Protein 6MC8 (pdb70)

Radius of gyration: 34.63 Å; Cα contacts (8 Å, |Δi|>4): 940; chains: 2; bounding box: 104×52×87 Å

Solvent-accessible surface area: 26954 Å² total

Nearest PDB structures (foldseek):
  6mc8-assembly1_B  TM=9.825E-01  e=5.244E-48  Deinococcus deserti VCD115
  6mc6-assembly1_A  TM=9.707E-01  e=2.038E-32  Deinococcus radiodurans R1 = ATCC 13939 = DSM 20539
  6o5l-assembly1_A  TM=9.408E-01  e=4.957E-32  Deinococcus peraridilitoris DSM 19664
  6neo-assembly1_B  TM=9.684E-01  e=1.695E-29  Deinococcus radiodurans R1 = ATCC 13939 = DSM 20539
  6a29-assembly3_F  TM=8.736E-01  e=4.180E-25  Deinococcus radiodurans R1 = ATCC 13939 = DSM 20539
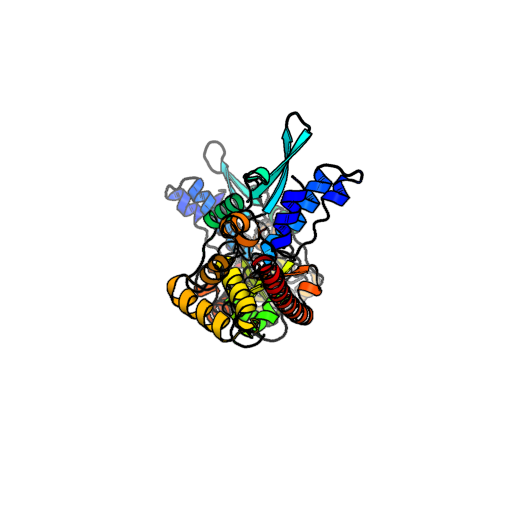
B-factor: mean 37.59, std 12.85, range [12.25, 97.97]

Structure (mmCIF, N/CA/C/O backbone):
data_6MC8
#
_entry.id   6MC8
#
_cell.length_a   54.417
_cell.length_b   80.985
_cell.length_c   148.868
_cell.angle_alpha   90.000
_cell.angle_beta   90.000
_cell.angle_gamma   90.000
#
_symmetry.space_group_name_H-M   'P 21 21 21'
#
loop_
_entity.id
_entity.type
_entity.pdbx_description
1 polymer 'DNA repair protein PprA'
2 water water
#
loop_
_atom_site.group_PDB
_atom_site.id
_atom_site.type_symbol
_atom_site.label_atom_id
_atom_site.label_alt_id
_atom_site.label_comp_id
_atom_site.label_asym_id
_atom_site.label_entity_id
_atom_site.label_seq_id
_atom_site.pdbx_PDB_ins_code
_atom_site.Cartn_x
_atom_site.Cartn_y
_atom_site.Cartn_z
_atom_site.occupancy
_atom_site.B_iso_or_equiv
_atom_site.auth_seq_id
_atom_site.auth_comp_id
_atom_site.auth_asym_id
_atom_site.auth_atom_id
_atom_site.pdbx_PDB_model_num
ATOM 1 C C . VAL A 1 33 ? -30.99100 33.15300 -7.01500 1.000 44.47000 19 VAL A C 1
ATOM 2 O O . VAL A 1 33 ? -31.34800 32.57400 -5.98900 1.000 41.60000 19 VAL A O 1
ATOM 3 N N . ASN A 1 34 ? -31.85700 33.54400 -7.93300 1.000 43.92000 20 ASN A N 1
ATOM 4 C CA . ASN A 1 34 ? -32.88100 32.62800 -8.45700 1.000 40.52000 20 ASN A CA 1
ATOM 5 C C . ASN A 1 34 ? -32.17000 31.75400 -9.47600 1.000 47.93000 20 ASN A C 1
ATOM 6 O O . ASN A 1 34 ? -32.07200 30.56500 -9.24100 1.000 41.75000 20 ASN A O 1
ATOM 11 N N . PRO A 1 35 ? -31.50400 32.35000 -10.48600 1.000 43.69000 21 PRO A N 1
ATOM 12 C CA . PRO A 1 35 ? -30.80400 31.56600 -11.51000 1.000 36.93000 21 PRO A CA 1
ATOM 13 C C . PRO A 1 35 ? -29.57400 30.82500 -10.96600 1.000 36.50000 21 PRO A C 1
ATOM 14 O O . PRO A 1 35 ? -29.38400 29.67000 -11.29900 1.000 39.33000 21 PRO A O 1
ATOM 18 N N . LEU A 1 36 ? -28.78400 31.52200 -10.14400 1.000 39.80000 22 LEU A N 1
ATOM 19 C CA . LEU A 1 36 ? -27.54400 30.96400 -9.54400 1.000 32.82000 22 LEU A CA 1
ATOM 20 C C . LEU A 1 36 ? -27.91300 29.79500 -8.62600 1.000 32.57000 22 LEU A C 1
ATOM 21 O O . LEU A 1 36 ? -27.22300 28.75600 -8.68600 1.000 39.66000 22 LEU A O 1
ATOM 26 N N . ALA A 1 37 ? -28.98400 29.94700 -7.84300 1.000 36.20000 23 ALA A N 1
ATOM 27 C CA . ALA A 1 37 ? -29.39000 28.87500 -6.94700 1.000 33.41000 23 ALA A CA 1
ATOM 28 C C . ALA A 1 37 ? -29.73000 27.61300 -7.72700 1.000 35.06000 23 ALA A C 1
ATOM 29 O O . ALA A 1 37 ? -29.44100 26.50600 -7.26900 1.000 37.91000 23 ALA A O 1
ATOM 31 N N . ARG A 1 38 ? -30.33800 27.76000 -8.90800 1.000 35.10000 24 ARG A N 1
ATOM 32 C CA . ARG A 1 38 ? -30.63000 26.60000 -9.74400 1.000 32.90000 24 ARG A CA 1
ATOM 33 C C . ARG A 1 38 ? -29.35100 25.96400 -10.26400 1.000 31.58000 24 ARG A C 1
ATOM 34 O O . ARG A 1 38 ? -29.27700 24.74000 -10.42300 1.000 28.61000 24 ARG A O 1
ATOM 42 N N . PHE A 1 39 ? -28.33500 26.78100 -10.54700 1.000 27.25000 25 PHE A N 1
ATOM 43 C CA . PHE A 1 39 ? -27.07300 26.23800 -11.03000 1.000 29.98000 25 PHE A CA 1
ATOM 44 C C . PHE A 1 39 ? -26.31600 25.53400 -9.91500 1.000 25.38000 25 PHE A C 1
ATOM 45 O O . PHE A 1 39 ? -25.64300 24.52900 -10.15700 1.000 21.63000 25 PHE A O 1
ATOM 53 N N . ALA A 1 40 ? -26.40000 26.06600 -8.69400 1.000 19.45000 26 ALA A N 1
ATOM 54 C CA . ALA A 1 40 ? -25.70100 25.46700 -7.56400 1.000 25.19000 26 ALA A CA 1
ATOM 55 C C . ALA A 1 40 ? -26.29300 24.11300 -7.20600 1.000 29.01000 26 ALA A C 1
ATOM 56 O O . ALA A 1 40 ? -25.57600 23.21400 -6.76100 1.000 24.91000 26 ALA A O 1
ATOM 58 N N . GLU A 1 41 ? -27.59900 23.95500 -7.40500 1.000 27.80000 27 GLU A N 1
ATOM 59 C CA . GLU A 1 41 ? -28.26000 22.68900 -7.12500 1.000 27.91000 27 GLU A CA 1
ATOM 60 C C . GLU A 1 41 ? -27.95200 21.65700 -8.20000 1.000 27.45000 27 GLU A C 1
ATOM 61 O O . GLU A 1 41 ? -27.95300 20.45200 -7.92900 1.000 31.63000 27 GLU A O 1
ATOM 67 N N . LEU A 1 42 ? -27.66900 22.11400 -9.42000 1.000 26.94000 28 LEU A N 1
ATOM 68 C CA . LEU A 1 42 ? -27.30200 21.20000 -10.49500 1.000 21.41000 28 LEU A CA 1
ATOM 69 C C . LEU A 1 42 ? -25.90700 20.62600 -10.28700 1.000 21.42000 28 LEU A C 1
ATOM 70 O O . LEU A 1 42 ? -25.70700 19.41000 -10.37700 1.000 19.27000 28 LEU A O 1
ATOM 75 N N . VAL A 1 43 ? -24.92500 21.48400 -10.00400 1.000 18.29000 29 VAL A N 1
ATOM 76 C CA . VAL A 1 43 ? -23.55200 21.01600 -9.86600 1.000 18.16000 29 VAL A CA 1
ATOM 77 C C . VAL A 1 43 ? -23.27000 20.40100 -8.50600 1.000 20.70000 29 VAL A C 1
ATOM 78 O O . VAL A 1 43 ? -22.20500 19.81000 -8.31900 1.000 18.37000 29 VAL A O 1
ATOM 82 N N . ALA A 1 44 ? -24.20400 20.50300 -7.55700 1.000 20.00000 30 ALA A N 1
ATOM 83 C CA . ALA A 1 44 ? -24.06100 19.77900 -6.30100 1.000 19.81000 30 ALA A CA 1
ATOM 84 C C . ALA A 1 44 ? -24.33600 18.29200 -6.46400 1.000 24.26000 30 ALA A C 1
ATOM 85 O O . ALA A 1 44 ? -23.95600 17.50600 -5.59300 1.000 24.46000 30 ALA A O 1
ATOM 87 N N . THR A 1 45 ? -24.98100 17.89100 -7.56100 1.000 22.83000 31 THR A N 1
ATOM 88 C CA . THR A 1 45 ? -25.09300 16.47800 -7.89000 1.000 20.63000 31 THR A CA 1
ATOM 89 C C . THR A 1 45 ? -23.76100 15.89000 -8.32600 1.000 23.39000 31 THR A C 1
ATOM 90 O O . THR A 1 45 ? -23.60500 14.66700 -8.31200 1.000 25.03000 31 THR A O 1
ATOM 94 N N . ALA A 1 46 ? -22.80700 16.72700 -8.71600 1.000 21.86000 32 ALA A N 1
ATOM 95 C CA . ALA A 1 46 ? -21.44300 16.30100 -8.96500 1.000 21.79000 32 ALA A CA 1
ATOM 96 C C . ALA A 1 46 ? -20.51800 16.57200 -7.78900 1.000 17.36000 32 ALA A C 1
ATOM 97 O O . ALA A 1 46 ? -19.30700 16.41300 -7.92500 1.000 22.26000 32 ALA A O 1
ATOM 99 N N . GLY A 1 47 ? -21.05300 16.96800 -6.64200 1.000 19.64000 33 GLY A N 1
ATOM 100 C CA . GLY A 1 47 ? -20.24700 17.15900 -5.45900 1.000 17.99000 33 GLY A CA 1
ATOM 101 C C . GLY A 1 47 ? -19.65100 18.53400 -5.29500 1.000 21.62000 33 GLY A C 1
ATOM 102 O O . GLY A 1 47 ? -18.79800 18.71900 -4.42300 1.000 25.20000 33 GLY A O 1
ATOM 103 N N . LEU A 1 48 ? -20.07600 19.50300 -6.09500 1.000 20.49000 34 LEU A N 1
ATOM 104 C CA . LEU A 1 48 ? -19.50200 20.83700 -6.04000 1.000 20.43000 34 LEU A CA 1
ATOM 105 C C . LEU A 1 48 ? -20.28000 21.72700 -5.08400 1.000 21.47000 34 LEU A C 1
ATOM 106 O O . LEU A 1 48 ? -21.50600 21.64500 -4.99300 1.000 26.41000 34 LEU A O 1
ATOM 111 N N . GLN A 1 49 ? -19.55300 22.59000 -4.40800 1.000 20.76000 35 GLN A N 1
ATOM 112 C CA . GLN A 1 49 ? -20.17000 23.68300 -3.63700 1.000 23.95000 35 GLN A CA 1
ATOM 113 C C . GLN A 1 49 ? -19.92200 24.91400 -4.50400 1.000 25.87000 35 GLN A C 1
ATOM 114 O O . GLN A 1 49 ? -18.82100 25.34500 -4.59400 1.000 29.88000 35 GLN A O 1
ATOM 120 N N . SER A 1 50 ? -20.96300 25.45700 -5.10700 1.000 29.98000 36 SER A N 1
ATOM 121 C CA . SER A 1 50 ? -20.82600 26.51100 -6.10200 1.000 27.58000 36 SER A CA 1
ATOM 122 C C . SER A 1 50 ? -20.48200 27.84200 -5.45000 1.000 24.08000 36 SER A C 1
ATOM 123 O O . SER A 1 50 ? -20.99200 28.18300 -4.38200 1.000 31.78000 36 SER A O 1
ATOM 126 N N . ASP A 1 51 ? -19.60700 28.59500 -6.10700 1.000 24.06000 37 ASP A N 1
ATOM 127 C CA . ASP A 1 51 ? -19.15000 29.88500 -5.61700 1.000 27.75000 37 ASP A CA 1
ATOM 128 C C . ASP A 1 51 ? -19.78800 31.06000 -6.34100 1.000 27.75000 37 ASP A C 1
ATOM 129 O O . ASP A 1 51 ? -19.42500 32.20400 -6.06300 1.000 32.52000 37 ASP A O 1
ATOM 134 N N . VAL A 1 52 ? -20.73700 30.81100 -7.24500 1.000 22.84000 38 VAL A N 1
ATOM 135 C CA . VAL A 1 52 ? -21.17700 31.84900 -8.17300 1.000 28.42000 38 VAL A CA 1
ATOM 136 C C . VAL A 1 52 ? -22.07500 32.86100 -7.46900 1.000 29.21000 38 VAL A C 1
ATOM 137 O O . VAL A 1 52 ? -21.99600 34.06800 -7.72800 1.000 32.53000 38 VAL A O 1
ATOM 141 N N . GLN A 1 53 ? -22.92600 32.38800 -6.55600 1.000 27.30000 39 GLN A N 1
ATOM 142 C CA . GLN A 1 53 ? -23.75600 33.29500 -5.77000 1.000 33.18000 39 GLN A CA 1
ATOM 143 C C . GLN A 1 53 ? -22.90600 34.15000 -4.83500 1.000 32.09000 39 GLN A C 1
ATOM 144 O O . GLN A 1 53 ? -23.21300 35.32400 -4.60400 1.000 36.18000 39 GLN A O 1
ATOM 150 N N . ALA A 1 54 ? -21.81800 33.58400 -4.31000 1.000 32.94000 40 ALA A N 1
ATOM 151 C CA . ALA A 1 54 ? -20.94200 34.34300 -3.42500 1.000 33.76000 40 ALA A CA 1
ATOM 152 C C . ALA A 1 54 ? -20.12100 35.36600 -4.19900 1.000 33.39000 40 ALA A C 1
ATOM 153 O O . ALA A 1 54 ? -19.78600 36.42900 -3.66800 1.000 31.97000 40 ALA A O 1
ATOM 155 N N . LEU A 1 55 ? -19.79000 35.06800 -5.45600 1.000 29.47000 41 LEU A N 1
ATOM 156 C CA . LEU A 1 55 ? -19.06800 36.03800 -6.27000 1.000 31.68000 41 LEU A CA 1
ATOM 157 C C . LEU A 1 55 ? -19.98100 37.16300 -6.72900 1.000 35.34000 41 LEU A C 1
ATOM 158 O O . LEU A 1 55 ? -19.54500 38.31400 -6.84000 1.000 38.71000 41 LEU A O 1
ATOM 163 N N . ALA A 1 56 ? -21.24800 36.85000 -6.99900 1.000 37.83000 42 ALA A N 1
ATOM 164 C CA . ALA A 1 56 ? -22.19500 37.87200 -7.42700 1.000 39.24000 42 ALA A CA 1
ATOM 165 C C . ALA A 1 56 ? -22.51400 38.83300 -6.29100 1.000 40.11000 42 ALA A C 1
ATOM 166 O O . ALA A 1 56 ? -22.64500 40.04300 -6.50300 1.000 40.49000 42 ALA A O 1
ATOM 168 N N . ASP A 1 57 ? -22.62100 38.31100 -5.06800 1.000 36.69000 43 ASP A N 1
ATOM 169 C CA . ASP A 1 57 ? -22.88100 39.16200 -3.91600 1.000 35.61000 43 ASP A CA 1
ATOM 170 C C . ASP A 1 57 ? -21.66100 39.97700 -3.50800 1.000 41.66000 43 ASP A C 1
ATOM 171 O O . ASP A 1 57 ? -21.80100 40.93500 -2.74400 1.000 45.63000 43 ASP A O 1
ATOM 176 N N . SER A 1 58 ? -20.47500 39.62400 -3.99400 1.000 35.54000 44 SER A N 1
ATOM 177 C CA . SER A 1 58 ? -19.24500 40.30200 -3.61800 1.000 40.51000 44 SER A CA 1
ATOM 178 C C . SER A 1 58 ? -18.77400 41.29900 -4.66800 1.000 43.14000 44 SER A C 1
ATOM 179 O O . SER A 1 58 ? -17.67500 41.84500 -4.54100 1.000 38.75000 44 SER A O 1
ATOM 182 N N . GLY A 1 59 ? -19.57200 41.54200 -5.70100 1.000 42.44000 45 GLY A N 1
ATOM 183 C CA . GLY A 1 59 ? -19.29900 42.60800 -6.63700 1.000 41.82000 45 GLY A CA 1
ATOM 184 C C . GLY A 1 59 ? -18.63000 42.20600 -7.92800 1.000 42.84000 45 GLY A C 1
ATOM 185 O O . GLY A 1 59 ? -18.11300 43.08100 -8.63100 1.000 46.65000 45 GLY A O 1
ATOM 186 N N . ALA A 1 60 ? -18.61400 40.92300 -8.26500 1.000 40.20000 46 ALA A N 1
ATOM 187 C CA . ALA A 1 60 ? -17.99500 40.50300 -9.51000 1.000 36.48000 46 ALA A CA 1
ATOM 188 C C . ALA A 1 60 ? -18.90600 40.81500 -10.68900 1.000 38.48000 46 ALA A C 1
ATOM 189 O O . ALA A 1 60 ? -20.13300 40.77100 -10.58500 1.000 43.75000 46 ALA A O 1
ATOM 191 N N . ASP A 1 61 ? -18.28900 41.14400 -11.82000 1.000 33.49000 47 ASP A N 1
ATOM 192 C CA . ASP A 1 61 ? -19.02900 41.43000 -13.03500 1.000 37.58000 47 ASP A CA 1
ATOM 193 C C . ASP A 1 61 ? -19.44100 40.13300 -13.72300 1.000 39.49000 47 ASP A C 1
ATOM 194 O O . ASP A 1 61 ? -19.17600 39.03300 -13.24000 1.000 42.09000 47 ASP A O 1
ATOM 199 N N . ASP A 1 62 ? -20.08600 40.27100 -14.88300 1.000 43.24000 48 ASP A N 1
ATOM 200 C CA . ASP A 1 62 ? -20.62300 39.10900 -15.58200 1.000 39.84000 48 ASP A CA 1
ATOM 201 C C . ASP A 1 62 ? -19.51000 38.24100 -16.15900 1.000 37.94000 48 ASP A C 1
ATOM 202 O O . ASP A 1 62 ? -19.67100 37.02600 -16.28800 1.000 34.29000 48 ASP A O 1
ATOM 207 N N . THR A 1 63 ? -18.36800 38.84600 -16.49300 1.000 37.13000 49 THR A N 1
ATOM 208 C CA . THR A 1 63 ? -17.26000 38.08700 -17.06800 1.000 34.77000 49 THR A CA 1
ATOM 209 C C . THR A 1 63 ? -16.60800 37.18600 -16.02300 1.000 34.64000 49 THR A C 1
ATOM 210 O O . THR A 1 63 ? -16.24400 36.04300 -16.32000 1.000 32.54000 49 THR A O 1
ATOM 214 N N . THR A 1 64 ? -16.48400 37.67400 -14.78800 1.000 38.19000 50 THR A N 1
ATOM 215 C CA . THR A 1 64 ? -15.97400 36.84900 -13.69800 1.000 29.97000 50 THR A CA 1
ATOM 216 C C . THR A 1 64 ? -16.97700 35.76300 -13.31700 1.000 32.79000 50 THR A C 1
ATOM 217 O O . THR A 1 64 ? -16.59500 34.62100 -13.03700 1.000 34.32000 50 THR A O 1
ATOM 221 N N . LEU A 1 65 ? -18.27000 36.10100 -13.33100 1.000 38.84000 51 LEU A N 1
ATOM 222 C CA . LEU A 1 65 ? -19.31000 35.13400 -12.99100 1.000 32.05000 51 LEU A CA 1
ATOM 223 C C . LEU A 1 65 ? -19.41400 34.02800 -14.03100 1.000 32.88000 51 LEU A C 1
ATOM 224 O O . LEU A 1 65 ? -19.53000 32.85100 -13.68000 1.000 37.05000 51 LEU A O 1
ATOM 229 N N . GLU A 1 66 ? -19.36400 34.38600 -15.31600 1.000 30.06000 52 GLU A N 1
ATOM 230 C CA . GLU A 1 66 ? -19.48000 33.38700 -16.37200 1.000 25.39000 52 GLU A CA 1
ATOM 231 C C . GLU A 1 66 ? -18.23200 32.52100 -16.46000 1.000 26.51000 52 GLU A C 1
ATOM 232 O O . GLU A 1 66 ? -18.29700 31.37900 -16.92500 1.000 26.43000 52 GLU A O 1
ATOM 238 N N . ALA A 1 67 ? -17.08800 33.04400 -16.02200 1.000 28.21000 53 ALA A N 1
ATOM 239 C CA . ALA A 1 67 ? -15.88600 32.22300 -15.95200 1.000 31.94000 53 ALA A CA 1
ATOM 240 C C . ALA A 1 67 ? -15.99700 31.18600 -14.84300 1.000 27.15000 53 ALA A C 1
ATOM 241 O O . ALA A 1 67 ? -15.50800 30.06200 -14.98500 1.000 24.98000 53 ALA A O 1
ATOM 243 N N . GLN A 1 68 ? -16.64700 31.54500 -13.73600 1.000 25.91000 54 GLN A N 1
ATOM 244 C CA . GLN A 1 68 ? -16.84800 30.58800 -12.65800 1.000 29.38000 54 GLN A CA 1
ATOM 245 C C . GLN A 1 68 ? -17.94500 29.59100 -13.00600 1.000 32.63000 54 GLN A C 1
ATOM 246 O O . GLN A 1 68 ? -17.87200 28.42300 -12.61300 1.000 37.20000 54 GLN A O 1
ATOM 252 N N . LEU A 1 69 ? -18.93000 30.02200 -13.78600 1.000 23.46000 55 LEU A N 1
ATOM 253 C CA . LEU A 1 69 ? -20.02200 29.13000 -14.22700 1.000 27.77000 55 LEU A CA 1
ATOM 254 C C . LEU A 1 69 ? -19.46200 28.04700 -15.14200 1.000 29.49000 55 LEU A C 1
ATOM 255 O O . LEU A 1 69 ? -19.84000 26.91400 -15.02000 1.000 30.96000 55 LEU A O 1
ATOM 260 N N . THR A 1 70 ? -18.57400 28.45300 -16.02000 1.000 25.46000 56 THR A N 1
ATOM 261 C CA . THR A 1 70 ? -17.87300 27.57800 -16.96100 1.000 27.71000 56 THR A CA 1
ATOM 262 C C . THR A 1 70 ? -16.95300 26.63900 -16.20100 1.000 27.84000 56 THR A C 1
ATOM 263 O O . THR A 1 70 ? -16.85100 25.53400 -16.59100 1.000 27.59000 56 THR A O 1
ATOM 267 N N . GLN A 1 71 ? -16.29000 27.13400 -15.17200 1.000 28.17000 57 GLN A N 1
ATOM 268 C CA . GLN A 1 71 ? -15.35400 26.30400 -14.40100 1.000 26.44000 57 GLN A CA 1
ATOM 269 C C . GLN A 1 71 ? -16.13100 25.20600 -13.69700 1.000 25.73000 57 GLN A C 1
ATOM 270 O O . GLN A 1 71 ? -15.69600 24.09800 -13.75200 1.000 25.69000 57 GLN A O 1
ATOM 276 N N . GLU A 1 72 ? -17.28900 25.53800 -13.15100 1.000 25.21000 58 GLU A N 1
ATOM 277 C CA . GLU A 1 72 ? -18.05300 24.56800 -12.38300 1.000 21.87000 58 GLU A CA 1
ATOM 278 C C . GLU A 1 72 ? -18.79800 23.60000 -13.29200 1.000 20.37000 58 GLU A C 1
ATOM 279 O O . GLU A 1 72 ? -19.01300 22.44100 -12.92600 1.000 19.78000 58 GLU A O 1
ATOM 285 N N . LEU A 1 73 ? -19.19200 24.05800 -14.48200 1.000 23.30000 59 LEU A N 1
ATOM 286 C CA . LEU A 1 73 ? -19.83500 23.17700 -15.45100 1.000 21.52000 59 LEU A CA 1
ATOM 287 C C . LEU A 1 73 ? -18.85700 22.14700 -16.00100 1.000 22.08000 59 LEU A C 1
ATOM 288 O O . LEU A 1 73 ? -19.23100 20.99300 -16.23500 1.000 26.30000 59 LEU A O 1
ATOM 293 N N . ARG A 1 74 ? -17.60100 22.54000 -16.20900 1.000 21.72000 60 ARG A N 1
ATOM 294 C CA . ARG A 1 74 ? -16.60700 21.60000 -16.71300 1.000 18.37000 60 ARG A CA 1
ATOM 295 C C . ARG A 1 74 ? -16.19100 20.60500 -15.63900 1.000 23.56000 60 ARG A C 1
ATOM 296 O O . ARG A 1 74 ? -15.87800 19.45100 -15.94600 1.000 28.62000 60 ARG A O 1
ATOM 304 N N . LEU A 1 75 ? -16.18600 21.02700 -14.37500 1.000 16.48000 61 LEU A N 1
ATOM 305 C CA . LEU A 1 75 ? -15.88600 20.09600 -13.29500 1.000 18.51000 61 LEU A CA 1
ATOM 306 C C . LEU A 1 75 ? -17.04300 19.13100 -13.07300 1.000 21.35000 61 LEU A C 1
ATOM 307 O O . LEU A 1 75 ? -16.83300 17.96800 -12.71500 1.000 21.08000 61 LEU A O 1
ATOM 312 N N . ALA A 1 76 ? -18.27200 19.59100 -13.30700 1.000 19.77000 62 ALA A N 1
ATOM 313 C CA . ALA A 1 76 ? -19.42400 18.70900 -13.18300 1.000 17.46000 62 ALA A CA 1
ATOM 314 C C . ALA A 1 76 ? -19.46700 17.68700 -14.31100 1.000 21.45000 62 ALA A C 1
ATOM 315 O O . ALA A 1 76 ? -19.88000 16.54400 -14.10000 1.000 21.70000 62 ALA A O 1
ATOM 317 N N . HIS A 1 77 ? -19.03500 18.07300 -15.51400 1.000 18.32000 63 HIS A N 1
ATOM 318 C CA . HIS A 1 77 ? -19.02200 17.12400 -16.62200 1.000 23.66000 63 HIS A CA 1
ATOM 319 C C . HIS A 1 77 ? -17.88200 16.12400 -16.50500 1.000 21.90000 63 HIS A C 1
ATOM 320 O O . HIS A 1 77 ? -17.95200 15.03600 -17.08500 1.000 25.44000 63 HIS A O 1
ATOM 327 N N . ASP A 1 78 ? -16.82700 16.46800 -15.76400 1.000 19.94000 64 ASP A N 1
ATOM 328 C CA . ASP A 1 78 ? -15.77500 15.49600 -15.48800 1.000 21.65000 64 ASP A CA 1
ATOM 329 C C . ASP A 1 78 ? -16.28300 14.39200 -14.57600 1.000 23.44000 64 ASP A C 1
ATOM 330 O O . ASP A 1 78 ? -15.76000 13.27500 -14.58500 1.000 30.38000 64 ASP A O 1
ATOM 335 N N . ARG A 1 79 ? -17.31200 14.68700 -13.79200 1.000 18.62000 65 ARG A N 1
ATOM 336 C CA . ARG A 1 79 ? -17.80600 13.77000 -12.78600 1.000 20.13000 65 ARG A CA 1
ATOM 337 C C . ARG A 1 79 ? -19.11300 13.10500 -13.18600 1.000 21.48000 65 ARG A C 1
ATOM 338 O O . ARG A 1 79 ? -19.35800 11.96300 -12.79200 1.000 21.97000 65 ARG A O 1
ATOM 346 N N . TRP A 1 80 ? -19.94000 13.78900 -13.97600 1.000 17.05000 66 TRP A N 1
ATOM 347 C CA . TRP A 1 80 ? -21.13000 13.16300 -14.54000 1.000 21.06000 66 TRP A CA 1
ATOM 348 C C . TRP A 1 80 ? -20.77200 12.03200 -15.49500 1.000 19.84000 66 TRP A C 1
ATOM 349 O O . TRP A 1 80 ? -21.49500 11.03400 -15.56800 1.000 19.45000 66 TRP A O 1
ATOM 360 N N . GLY A 1 81 ? -19.65600 12.16200 -16.21100 1.000 20.31000 67 GLY A N 1
ATOM 361 C CA . GLY A 1 81 ? -19.12200 11.09800 -17.03700 1.000 22.08000 67 GLY A CA 1
ATOM 362 C C . GLY A 1 81 ? -19.97500 10.74400 -18.23400 1.000 22.95000 67 GLY A C 1
ATOM 363 O O . GLY A 1 81 ? -20.20200 9.56700 -18.52000 1.000 24.56000 67 GLY A O 1
ATOM 364 N N . LEU A 1 82 ? -20.45500 11.75500 -18.94000 1.000 22.70000 68 LEU A N 1
ATOM 365 C CA . LEU A 1 82 ? -21.36500 11.54000 -20.04900 1.000 25.21000 68 LEU A CA 1
ATOM 366 C C . LEU A 1 82 ? -20.63900 11.22600 -21.34600 1.000 29.14000 68 LEU A C 1
ATOM 367 O O . LEU A 1 82 ? -21.28800 10.87100 -22.33200 1.000 34.50000 68 LEU A O 1
ATOM 372 N N . GLY A 1 83 ? -19.31700 11.32400 -21.36500 1.000 20.22000 69 GLY A N 1
ATOM 373 C CA . GLY A 1 83 ? -18.57000 11.09000 -22.58300 1.000 22.71000 69 GLY A CA 1
ATOM 374 C C . GLY A 1 83 ? -18.58100 12.27400 -23.52000 1.000 26.36000 69 GLY A C 1
ATOM 375 O O . GLY A 1 83 ? -18.63300 12.09300 -24.74100 1.000 23.52000 69 GLY A O 1
ATOM 376 N N . LEU A 1 84 ? -18.53500 13.48700 -22.97400 1.000 29.58000 70 LEU A N 1
ATOM 377 C CA . LEU A 1 84 ? -18.59700 14.70900 -23.76000 1.000 24.93000 70 LEU A CA 1
ATOM 378 C C . LEU A 1 84 ? -17.31800 15.52200 -23.60300 1.000 28.38000 70 LEU A C 1
ATOM 379 O O . LEU A 1 84 ? -17.33200 16.74600 -23.71500 1.000 28.07000 70 LEU A O 1
ATOM 384 N N . LEU A 1 85 ? -16.20400 14.83700 -23.33700 1.000 28.21000 71 LEU A N 1
ATOM 385 C CA . LEU A 1 85 ? -14.91800 15.49500 -23.14500 1.000 24.34000 71 LEU A CA 1
ATOM 386 C C . LEU A 1 85 ? -14.32400 16.01000 -24.44700 1.000 21.07000 71 LEU A C 1
ATOM 387 O O . LEU A 1 85 ? -13.43600 16.86500 -24.41500 1.000 21.65000 71 LEU A O 1
ATOM 392 N N . HIS A 1 86 ? -14.79100 15.50600 -25.58600 1.000 27.54000 72 HIS A N 1
ATOM 393 C CA . HIS A 1 86 ? -14.41200 16.02300 -26.89200 1.000 29.42000 72 HIS A CA 1
ATOM 394 C C . HIS A 1 86 ? -15.15200 17.30100 -27.25500 1.000 30.33000 72 HIS A C 1
ATOM 395 O O . HIS A 1 86 ? -14.81600 17.92600 -28.26500 1.000 37.01000 72 HIS A O 1
ATOM 402 N N . LEU A 1 87 ? -16.14500 17.69400 -26.47000 1.000 26.00000 73 LEU A N 1
ATOM 403 C CA . LEU A 1 87 ? -16.88100 18.92900 -26.66500 1.000 27.50000 73 LEU A CA 1
ATOM 404 C C . LEU A 1 87 ? -16.40400 19.96700 -25.65800 1.000 25.20000 73 LEU A C 1
ATOM 405 O O . LEU A 1 87 ? -15.88400 19.63700 -24.59100 1.000 27.54000 73 LEU A O 1
ATOM 410 N N . GLN A 1 88 ? -16.58500 21.23300 -26.01100 1.000 31.70000 74 GLN A N 1
ATOM 411 C CA . GLN A 1 88 ? -16.20600 22.34300 -25.14900 1.000 25.19000 74 GLN A CA 1
ATOM 412 C C . GLN A 1 88 ? -17.45100 22.91800 -24.49200 1.000 27.91000 74 GLN A C 1
ATOM 413 O O . GLN A 1 88 ? -18.38700 23.33000 -25.18000 1.000 28.01000 74 GLN A O 1
ATOM 419 N N . HIS A 1 89 ? -17.45600 22.94000 -23.16300 1.000 31.24000 75 HIS A N 1
ATOM 420 C CA . HIS A 1 89 ? -18.60900 23.35100 -22.37800 1.000 23.70000 75 HIS A CA 1
ATOM 421 C C . HIS A 1 89 ? -18.38500 24.74400 -21.81400 1.000 22.85000 75 HIS A C 1
ATOM 422 O O . HIS A 1 89 ? -17.28800 25.06500 -21.35300 1.000 30.23000 75 HIS A O 1
ATOM 429 N N . SER A 1 90 ? -19.44200 25.53900 -21.81500 1.000 25.31000 76 SER A N 1
ATOM 430 C CA . SER A 1 90 ? -19.41000 26.91800 -21.27300 1.000 26.34000 76 SER A CA 1
ATOM 431 C C . SER A 1 90 ? -20.78700 27.37700 -20.83000 1.000 26.60000 76 SER A C 1
ATOM 432 O O . SER A 1 90 ? -21.75700 26.79300 -21.21500 1.000 27.32000 76 SER A O 1
ATOM 435 N N . ALA A 1 91 ? -20.81100 28.38500 -19.98500 1.000 26.77000 77 ALA A N 1
ATOM 436 C CA . ALA A 1 91 ? -22.08700 28.94400 -19.52900 1.000 27.41000 77 ALA A CA 1
ATOM 437 C C . ALA A 1 91 ? -22.04500 30.45600 -19.68700 1.000 38.41000 77 ALA A C 1
ATOM 438 O O . ALA A 1 91 ? -20.95900 31.03000 -19.71200 1.000 29.63000 77 ALA A O 1
ATOM 440 N N . ARG A 1 92 ? -23.21200 31.02900 -19.93400 1.000 32.72000 78 ARG A N 1
ATOM 441 C CA . ARG A 1 92 ? -23.35900 32.47400 -20.01600 1.000 34.32000 78 ARG A CA 1
ATOM 442 C C . ARG A 1 92 ? -24.63200 32.88800 -19.29800 1.000 39.69000 78 ARG A C 1
ATOM 443 O O . ARG A 1 92 ? -25.59700 32.12600 -19.22000 1.000 35.39000 78 ARG A O 1
ATOM 451 N N . LEU A 1 93 ? -24.61700 34.10500 -18.76700 1.000 34.34000 79 LEU A N 1
ATOM 452 C CA . LEU A 1 93 ? -25.76600 34.62900 -18.04900 1.000 33.07000 79 LEU A CA 1
ATOM 453 C C . LEU A 1 93 ? -26.79500 35.19200 -19.01500 1.000 37.46000 79 LEU A C 1
ATOM 454 O O . LEU A 1 93 ? -26.45300 35.75000 -20.06000 1.000 31.21000 79 LEU A O 1
ATOM 459 N N . ILE A 1 94 ? -28.04500 35.02600 -18.61800 1.000 34.77000 80 ILE A N 1
ATOM 460 C CA . ILE A 1 94 ? -29.19000 35.60200 -19.35200 1.000 32.97000 80 ILE A CA 1
ATOM 461 C C . ILE A 1 94 ? -29.84300 36.57200 -18.38000 1.000 37.84000 80 ILE A C 1
ATOM 462 O O . ILE A 1 94 ? -30.27400 36.16800 -17.34700 1.000 35.72000 80 ILE A O 1
ATOM 467 N N . HIS A 1 95 ? -29.79600 37.84100 -18.73500 1.000 42.27000 81 HIS A N 1
ATOM 468 C CA . HIS A 1 95 ? -30.34800 38.93400 -17.91300 1.000 47.81000 81 HIS A CA 1
ATOM 469 C C . HIS A 1 95 ? -31.69900 39.38300 -18.46100 1.000 49.92000 81 HIS A C 1
ATOM 470 O O . HIS A 1 95 ? -32.01300 39.06000 -19.60300 1.000 46.67000 81 HIS A O 1
ATOM 477 N N . THR A 1 96 ? -32.47300 40.03800 -17.61100 1.000 48.96000 82 THR A N 1
ATOM 478 C CA . THR A 1 96 ? -33.75000 40.69100 -17.98200 1.000 61.86000 82 THR A CA 1
ATOM 479 C C . THR A 1 96 ? -33.78300 42.01400 -17.21400 1.000 62.14000 82 THR A C 1
ATOM 480 O O . THR A 1 96 ? -34.16200 41.99300 -16.03900 1.000 57.58000 82 THR A O 1
ATOM 484 N N . ASP A 1 97 ? -33.35400 43.09000 -17.87800 1.000 60.23000 83 ASP A N 1
ATOM 485 C CA . ASP A 1 97 ? -33.21500 44.42600 -17.28400 1.000 58.83000 83 ASP A CA 1
ATOM 486 C C . ASP A 1 97 ? -32.27000 44.39500 -16.08000 1.000 62.78000 83 ASP A C 1
ATOM 487 O O . ASP A 1 97 ? -32.65800 44.61800 -14.93500 1.000 61.28000 83 ASP A O 1
ATOM 489 N N . GLY A 1 98 ? -31.00500 44.10600 -16.38200 1.000 62.74000 84 GLY A N 1
ATOM 490 C CA . GLY A 1 98 ? -30.10500 43.65600 -15.33500 1.000 57.03000 84 GLY A CA 1
ATOM 491 C C . GLY A 1 98 ? -30.56800 42.28300 -14.91600 1.000 59.63000 84 GLY A C 1
ATOM 492 O O . GLY A 1 98 ? -31.05000 41.51500 -15.75100 1.000 65.80000 84 GLY A O 1
ATOM 493 N N . VAL A 1 99 ? -30.42600 41.97900 -13.62200 1.000 55.31000 85 VAL A N 1
ATOM 494 C CA . VAL A 1 99 ? -31.19500 40.97100 -12.87700 1.000 56.29000 85 VAL A CA 1
ATOM 495 C C . VAL A 1 99 ? -31.16300 39.59000 -13.53100 1.000 53.77000 85 VAL A C 1
ATOM 496 O O . VAL A 1 99 ? -32.03100 39.30000 -14.37100 1.000 55.84000 85 VAL A O 1
ATOM 500 N N . PRO A 1 100 ? -30.11100 38.79400 -13.30100 1.000 50.74000 86 PRO A N 1
ATOM 501 C CA . PRO A 1 100 ? -29.99900 37.46200 -13.92500 1.000 50.54000 86 PRO A CA 1
ATOM 502 C C . PRO A 1 100 ? -31.22800 36.59200 -13.69300 1.000 42.04000 86 PRO A C 1
ATOM 503 O O . PRO A 1 100 ? -31.71700 36.46200 -12.57000 1.000 36.93000 86 PRO A O 1
ATOM 507 N N . SER A 1 101 ? -31.75200 36.04700 -14.78600 1.000 36.27000 87 SER A N 1
ATOM 508 C CA . SER A 1 101 ? -32.99200 35.29300 -14.77100 1.000 38.11000 87 SER A CA 1
ATOM 509 C C . SER A 1 101 ? -32.84800 33.86800 -15.27000 1.000 43.26000 87 SER A C 1
ATOM 510 O O . SER A 1 101 ? -33.66700 33.02100 -14.89900 1.000 42.02000 87 SER A O 1
ATOM 513 N N . ASP A 1 102 ? -31.83900 33.63400 -16.09800 1.000 37.55000 88 ASP A N 1
ATOM 514 C CA . ASP A 1 102 ? -31.61600 32.26700 -16.61800 1.000 36.32000 88 ASP A CA 1
ATOM 515 C C . ASP A 1 102 ? -30.13200 32.11000 -16.93500 1.000 35.50000 88 ASP A C 1
ATOM 516 O O . ASP A 1 102 ? -29.39900 33.09400 -16.93000 1.000 32.45000 88 ASP A O 1
ATOM 521 N N . ILE A 1 103 ? -29.71000 30.87500 -17.12700 1.000 34.71000 89 ILE A N 1
ATOM 522 C CA . ILE A 1 103 ? -28.31900 30.57400 -17.52800 1.000 32.96000 89 ILE A CA 1
ATOM 523 C C . ILE A 1 103 ? -28.34600 29.70200 -18.77600 1.000 30.92000 89 ILE A C 1
ATOM 524 O O . ILE A 1 103 ? -28.90600 28.65700 -18.73200 1.000 29.21000 89 ILE A O 1
ATOM 529 N N . ALA A 1 104 ? -27.67900 30.13700 -19.82500 1.000 28.00000 90 ALA A N 1
ATOM 530 C CA . ALA A 1 104 ? -27.56100 29.35500 -21.04500 1.000 29.09000 90 ALA A CA 1
ATOM 531 C C . ALA A 1 104 ? -26.37600 28.40700 -20.93900 1.000 30.74000 90 ALA A C 1
ATOM 532 O O . ALA A 1 104 ? -25.28900 28.80700 -20.51600 1.000 29.70000 90 ALA A O 1
ATOM 534 N N . LEU A 1 105 ? -26.59200 27.15500 -21.32100 1.000 30.22000 91 LEU A N 1
ATOM 535 C CA . LEU A 1 105 ? -25.55300 26.13600 -21.30400 1.000 22.88000 91 LEU A CA 1
ATOM 536 C C . LEU A 1 105 ? -25.06600 25.92100 -22.72900 1.000 26.45000 91 LEU A C 1
ATOM 537 O O . LEU A 1 105 ? -25.85200 25.55900 -23.60800 1.000 26.07000 91 LEU A O 1
ATOM 542 N N . LEU A 1 106 ? -23.77900 26.14400 -22.95600 1.000 25.60000 92 LEU A N 1
ATOM 543 C CA . LEU A 1 106 ? -23.23000 26.16700 -24.30000 1.000 24.87000 92 LEU A CA 1
ATOM 544 C C . LEU A 1 106 ? -22.35600 24.94900 -24.56000 1.000 25.02000 92 LEU A C 1
ATOM 545 O O . LEU A 1 106 ? -21.66300 24.45400 -23.66900 1.000 24.38000 92 LEU A O 1
ATOM 550 N N . VAL A 1 107 ? -22.41600 24.46500 -25.79700 1.000 20.52000 93 VAL A N 1
ATOM 551 C CA . VAL A 1 107 ? -21.55900 23.39600 -26.29100 1.000 21.81000 93 VAL A CA 1
ATOM 552 C C . VAL A 1 107 ? -20.92800 23.88100 -27.58400 1.000 30.64000 93 VAL A C 1
ATOM 553 O O . VAL A 1 107 ? -21.64300 24.15600 -28.55500 1.000 30.83000 93 VAL A O 1
ATOM 557 N N . ASP A 1 108 ? -19.59200 23.98000 -27.58800 1.000 30.79000 94 ASP A N 1
ATOM 558 C CA . ASP A 1 108 ? -18.78400 24.45200 -28.72000 1.000 25.36000 94 ASP A CA 1
ATOM 559 C C . ASP A 1 108 ? -19.21000 25.84200 -29.18600 1.000 26.95000 94 ASP A C 1
ATOM 560 O O . ASP A 1 108 ? -19.21500 26.14600 -30.37900 1.000 35.75000 94 ASP A O 1
ATOM 565 N N . GLY A 1 109 ? -19.57500 26.69400 -28.23300 1.000 24.82000 95 GLY A N 1
ATOM 566 C CA . GLY A 1 109 ? -19.92900 28.06500 -28.51700 1.000 28.29000 95 GLY A CA 1
ATOM 567 C C . GLY A 1 109 ? -21.38700 28.32300 -28.82700 1.000 34.48000 95 GLY A C 1
ATOM 568 O O . GLY A 1 109 ? -21.77000 29.48700 -28.98500 1.000 36.74000 95 GLY A O 1
ATOM 569 N N . ALA A 1 110 ? -22.21400 27.28800 -28.91800 1.000 31.86000 96 ALA A N 1
ATOM 570 C CA . ALA A 1 110 ? -23.61100 27.46100 -29.25200 1.000 28.18000 96 ALA A CA 1
ATOM 571 C C . ALA A 1 110 ? -24.48800 27.05700 -28.07600 1.000 30.33000 96 ALA A C 1
ATOM 572 O O . ALA A 1 110 ? -24.21300 26.03900 -27.42900 1.000 31.65000 96 ALA A O 1
ATOM 574 N N . PRO A 1 111 ? -25.52800 27.82400 -27.76100 1.000 30.21000 97 PRO A N 1
ATOM 575 C CA . PRO A 1 111 ? -26.47000 27.40600 -26.71700 1.000 29.73000 97 PRO A CA 1
ATOM 576 C C . PRO A 1 111 ? -27.23600 26.15800 -27.12200 1.000 35.65000 97 PRO A C 1
ATOM 577 O O . PRO A 1 111 ? -27.73500 26.04800 -28.24200 1.000 36.23000 97 PRO A O 1
ATOM 581 N N . ARG A 1 112 ? -27.30600 25.20300 -26.19600 1.000 35.43000 98 ARG A N 1
ATOM 582 C CA . ARG A 1 112 ? -28.01500 23.95600 -26.41500 1.000 27.31000 98 ARG A CA 1
ATOM 583 C C . ARG A 1 112 ? -29.10400 23.69600 -25.39000 1.000 28.54000 98 ARG A C 1
ATOM 584 O O . ARG A 1 112 ? -30.03800 22.94600 -25.68700 1.000 28.16000 98 ARG A O 1
ATOM 592 N N . ALA A 1 113 ? -29.00900 24.28900 -24.20500 1.000 24.65000 99 ALA A N 1
ATOM 593 C CA . ALA A 1 113 ? -30.02100 24.15400 -23.17100 1.000 25.38000 99 ALA A CA 1
ATOM 594 C C . ALA A 1 113 ? -29.90900 25.35100 -22.24500 1.000 27.86000 99 ALA A C 1
ATOM 595 O O . ALA A 1 113 ? -28.91600 26.07800 -22.25700 1.000 28.73000 99 ALA A O 1
ATOM 597 N N . GLN A 1 114 ? -30.95200 25.54800 -21.45000 1.000 31.30000 100 GLN A N 1
ATOM 598 C CA . GLN A 1 114 ? -30.99300 26.59600 -20.44600 1.000 31.92000 100 GLN A CA 1
ATOM 599 C C . GLN A 1 114 ? -31.41200 25.98400 -19.11700 1.000 32.86000 100 GLN A C 1
ATOM 600 O O . GLN A 1 114 ? -32.00400 24.90700 -19.07400 1.000 34.26000 100 GLN A O 1
ATOM 606 N N . LEU A 1 115 ? -31.08500 26.68000 -18.02500 1.000 34.02000 101 LEU A N 1
ATOM 607 C CA . LEU A 1 115 ? -31.38600 26.16700 -16.69000 1.000 33.11000 101 LEU A CA 1
ATOM 608 C C . LEU A 1 115 ? -32.87900 26.14500 -16.40400 1.000 30.99000 101 LEU A C 1
ATOM 609 O O . LEU A 1 115 ? -33.34800 25.31300 -15.62200 1.000 30.06000 101 LEU A O 1
ATOM 614 N N . SER A 1 116 ? -33.65000 27.03000 -17.04600 1.000 26.00000 102 SER A N 1
ATOM 615 C CA . SER A 1 116 ? -35.11900 27.10100 -16.80100 1.000 32.37000 102 SER A CA 1
ATOM 616 C C . SER A 1 116 ? -35.84900 25.88800 -17.40000 1.000 31.12000 102 SER A C 1
ATOM 617 O O . SER A 1 116 ? -36.94800 25.65600 -17.01800 1.000 29.67000 102 SER A O 1
ATOM 620 N N . ASP A 1 117 ? -35.18900 25.19700 -18.33200 1.000 29.88000 103 ASP A N 1
ATOM 621 C CA . ASP A 1 117 ? -35.68100 24.01600 -19.06400 1.000 26.90000 103 ASP A CA 1
ATOM 622 C C . ASP A 1 117 ? -35.98800 22.87600 -18.11500 1.000 31.02000 103 ASP A C 1
ATOM 623 O O . ASP A 1 117 ? -36.77200 22.03100 -18.46400 1.000 34.52000 103 ASP A O 1
ATOM 628 N N . GLY A 1 118 ? -35.30000 22.82700 -16.99700 1.000 27.05000 104 GLY A N 1
ATOM 629 C CA . GLY A 1 118 ? -35.46800 21.74400 -16.05800 1.000 27.97000 104 GLY A CA 1
ATOM 630 C C . GLY A 1 118 ? -34.39500 20.68300 -16.22200 1.000 26.19000 104 GLY A C 1
ATOM 631 O O . GLY A 1 118 ? -33.68200 20.62200 -17.22100 1.000 32.33000 104 GLY A O 1
ATOM 632 N N . ALA A 1 119 ? -34.30000 19.81600 -15.21800 1.000 23.94000 105 ALA A N 1
ATOM 633 C CA . ALA A 1 119 ? -33.18300 18.88000 -15.14500 1.000 27.90000 105 ALA A CA 1
ATOM 634 C C . ALA A 1 119 ? -33.32600 17.74700 -16.15400 1.000 24.76000 105 ALA A C 1
ATOM 635 O O . ALA A 1 119 ? -32.32700 17.27200 -16.70500 1.000 24.31000 105 ALA A O 1
ATOM 637 N N . ARG A 1 120 ? -34.55800 17.28800 -16.38900 1.000 29.21000 106 ARG A N 1
ATOM 638 C CA . ARG A 1 120 ? -34.79300 16.24600 -17.38400 1.000 28.69000 106 ARG A CA 1
ATOM 639 C C . ARG A 1 120 ? -34.46400 16.73700 -18.78700 1.000 26.56000 106 ARG A C 1
ATOM 640 O O . ARG A 1 120 ? -33.87800 16.00100 -19.58900 1.000 21.52000 106 ARG A O 1
ATOM 648 N N . ALA A 1 121 ? -34.80100 17.99200 -19.08500 1.000 24.67000 107 ALA A N 1
ATOM 649 C CA . ALA A 1 121 ? -34.56800 18.53800 -20.41600 1.000 23.82000 107 ALA A CA 1
ATOM 650 C C . ALA A 1 121 ? -33.08300 18.77200 -20.67200 1.000 25.42000 107 ALA A C 1
ATOM 651 O O . ALA A 1 121 ? -32.60300 18.59000 -21.79500 1.000 26.55000 107 ALA A O 1
ATOM 653 N N . ILE A 1 122 ? -32.34400 19.18700 -19.64100 1.000 22.88000 108 ILE A N 1
ATOM 654 C CA . ILE A 1 122 ? -30.90800 19.40700 -19.78300 1.000 17.08000 108 ILE A CA 1
ATOM 655 C C . ILE A 1 122 ? -30.17800 18.08000 -19.94100 1.000 20.08000 108 ILE A C 1
ATOM 656 O O . ILE A 1 122 ? -29.27700 17.94600 -20.77800 1.000 23.08000 108 ILE A O 1
ATOM 661 N N . ALA A 1 123 ? -30.57800 17.07200 -19.16500 1.000 23.05000 109 ALA A N 1
ATOM 662 C CA . ALA A 1 123 ? -29.94900 15.76100 -19.25700 1.000 20.86000 109 ALA A CA 1
ATOM 663 C C . ALA A 1 123 ? -30.29300 15.07200 -20.56900 1.000 22.64000 109 ALA A C 1
ATOM 664 O O . ALA A 1 123 ? -29.50300 14.27500 -21.08100 1.000 29.43000 109 ALA A O 1
ATOM 666 N N . GLY A 1 124 ? -31.46300 15.37100 -21.13200 1.000 26.29000 110 GLY A N 1
ATOM 667 C CA . GLY A 1 124 ? -31.81000 14.81700 -22.42800 1.000 24.04000 110 GLY A CA 1
ATOM 668 C C . GLY A 1 124 ? -31.07500 15.49600 -23.56700 1.000 27.02000 110 GLY A C 1
ATOM 669 O O . GLY A 1 124 ? -30.83300 14.88600 -24.61000 1.000 26.48000 110 GLY A O 1
ATOM 670 N N . THR A 1 125 ? -30.73000 16.77200 -23.38900 1.000 22.27000 111 THR A N 1
ATOM 671 C CA . THR A 1 125 ? -29.91500 17.48200 -24.36900 1.000 25.50000 111 THR A CA 1
ATOM 672 C C . THR A 1 125 ? -28.50000 16.91700 -24.40400 1.000 23.39000 111 THR A C 1
ATOM 673 O O . THR A 1 125 ? -27.91200 16.73300 -25.47400 1.000 26.11000 111 THR A O 1
ATOM 677 N N . TYR A 1 126 ? -27.95200 16.60700 -23.23000 1.000 23.06000 112 TYR A N 1
ATOM 678 C CA . TYR A 1 126 ? -26.62800 16.00300 -23.14200 1.000 22.90000 112 TYR A CA 1
ATOM 679 C C . TYR A 1 126 ? -26.64400 14.54400 -23.58300 1.000 28.41000 112 TYR A C 1
ATOM 680 O O . TYR A 1 126 ? -25.62300 14.02300 -24.04500 1.000 32.32000 112 TYR A O 1
ATOM 689 N N . ALA A 1 127 ? -27.78700 13.86800 -23.44800 1.000 24.57000 113 ALA A N 1
ATOM 690 C CA . ALA A 1 127 ? -27.85600 12.45600 -23.80800 1.000 31.30000 113 ALA A CA 1
ATOM 691 C C . ALA A 1 127 ? -27.88200 12.26800 -25.31800 1.000 34.97000 113 ALA A C 1
ATOM 692 O O . ALA A 1 127 ? -27.40000 11.25400 -25.83300 1.000 31.15000 113 ALA A O 1
ATOM 694 N N . SER A 1 128 ? -28.42200 13.24600 -26.05000 1.000 29.99000 114 SER A N 1
ATOM 695 C CA . SER A 1 128 ? -28.43800 13.17800 -27.50600 1.000 30.12000 114 SER A CA 1
ATOM 696 C C . SER A 1 128 ? -27.06400 13.41700 -28.12100 1.000 31.14000 114 SER A C 1
ATOM 697 O O . SER A 1 128 ? -26.89800 13.20400 -29.32500 1.000 36.95000 114 SER A O 1
ATOM 700 N N . MET A 1 129 ? -26.08700 13.84800 -27.32900 1.000 25.40000 115 MET A N 1
ATOM 701 C CA . MET A 1 129 ? -24.71600 14.02800 -27.76600 1.000 26.81000 115 MET A CA 1
ATOM 702 C C . MET A 1 129 ? -23.85800 12.79600 -27.52000 1.000 30.13000 115 MET A C 1
ATOM 703 O O . MET A 1 129 ? -22.70900 12.75900 -27.96700 1.000 35.08000 115 MET A O 1
ATOM 708 N N . GLN A 1 130 ? -24.35600 11.84500 -26.74900 1.000 32.34000 116 GLN A N 1
ATOM 709 C CA . GLN A 1 130 ? -23.54500 10.67800 -26.33900 1.000 32.31000 116 GLN A CA 1
ATOM 710 C C . GLN A 1 130 ? -23.52800 9.55400 -27.37000 1.000 36.75000 116 GLN A C 1
ATOM 711 O O . GLN A 1 130 ? -24.39600 9.49000 -28.18500 1.000 38.76000 116 GLN A O 1
ATOM 717 N N . ALA A 1 131 ? -22.53300 8.69000 -27.26600 1.000 35.31000 117 ALA A N 1
ATOM 718 C CA . ALA A 1 131 ? -22.40200 7.46700 -28.05700 1.000 38.50000 117 ALA A CA 1
ATOM 719 C C . ALA A 1 131 ? -21.94500 6.33500 -27.14700 1.000 42.10000 117 ALA A C 1
ATOM 720 O O . ALA A 1 131 ? -20.74000 6.09600 -26.99100 1.000 40.35000 117 ALA A O 1
ATOM 722 N N . PRO A 1 132 ? -22.87900 5.62000 -26.52200 1.000 44.62000 118 PRO A N 1
ATOM 723 C CA . PRO A 1 132 ? -22.49600 4.45900 -25.71500 1.000 40.57000 118 PRO A CA 1
ATOM 724 C C . PRO A 1 132 ? -22.13100 3.26700 -26.58300 1.000 43.45000 118 PRO A C 1
ATOM 725 O O . PRO A 1 132 ? -22.58600 3.13400 -27.72100 1.000 47.94000 118 PRO A O 1
ATOM 729 N N . GLY A 1 133 ? -21.30000 2.39500 -26.02900 1.000 48.22000 119 GLY A N 1
ATOM 730 C CA . GLY A 1 133 ? -20.99500 1.13500 -26.65700 1.000 50.03000 119 GLY A CA 1
ATOM 731 C C . GLY A 1 133 ? -21.96000 0.05800 -26.21400 1.000 51.27000 119 GLY A C 1
ATOM 732 O O . GLY A 1 133 ? -22.98600 0.33600 -25.58700 1.000 48.68000 119 GLY A O 1
ATOM 733 N N . PRO A 1 134 ? -21.65500 -1.19800 -26.54400 1.000 52.71000 120 PRO A N 1
ATOM 734 C CA . PRO A 1 134 ? -22.51400 -2.29800 -26.08200 1.000 55.50000 120 PRO A CA 1
ATOM 735 C C . PRO A 1 134 ? -22.42500 -2.53900 -24.58800 1.000 56.03000 120 PRO A C 1
ATOM 736 O O . PRO A 1 134 ? -23.39300 -3.02000 -23.98700 1.000 61.77000 120 PRO A O 1
ATOM 740 N N . GLU A 1 135 ? -21.29700 -2.21400 -23.97000 1.000 53.42000 121 GLU A N 1
ATOM 741 C CA . GLU A 1 135 ? -21.14100 -2.31300 -22.52700 1.000 55.61000 121 GLU A CA 1
ATOM 742 C C . GLU A 1 135 ? -21.37900 -0.99100 -21.80800 1.000 53.68000 121 GLU A C 1
ATOM 743 O O . GLU A 1 135 ? -21.00800 -0.86200 -20.63900 1.000 51.49000 121 GLU A O 1
ATOM 749 N N . GLY A 1 136 ? -21.98800 -0.01100 -22.47200 1.000 50.22000 122 GLY A N 1
ATOM 750 C CA . GLY A 1 136 ? -22.46600 1.18700 -21.82000 1.000 45.59000 122 GLY A CA 1
ATOM 751 C C . GLY A 1 136 ? -21.48900 2.33900 -21.74800 1.000 46.03000 122 GLY A C 1
ATOM 752 O O . GLY A 1 136 ? -21.92000 3.47500 -21.51500 1.000 46.47000 122 GLY A O 1
ATOM 753 N N . ARG A 1 137 ? -20.19500 2.09300 -21.92900 1.000 47.43000 123 ARG A N 1
ATOM 754 C CA . ARG A 1 137 ? -19.21700 3.16500 -21.84600 1.000 41.36000 123 ARG A CA 1
ATOM 755 C C . ARG A 1 137 ? -19.21900 3.99100 -23.12400 1.000 40.13000 123 ARG A C 1
ATOM 756 O O . ARG A 1 137 ? -19.72100 3.57200 -24.16700 1.000 44.99000 123 ARG A O 1
ATOM 764 N N . SER A 1 138 ? -18.62800 5.17800 -23.03200 1.000 38.77000 124 SER A N 1
ATOM 765 C CA . SER A 1 138 ? -18.64200 6.11600 -24.14500 1.000 39.03000 124 SER A CA 1
ATOM 766 C C . SER A 1 138 ? -17.66500 5.67900 -25.22900 1.000 37.41000 124 SER A C 1
ATOM 767 O O . SER A 1 138 ? -16.51100 5.35000 -24.94600 1.000 38.28000 124 SER A O 1
ATOM 770 N N . GLU A 1 139 ? -18.13000 5.68100 -26.47600 1.000 36.55000 125 GLU A N 1
ATOM 771 C CA . GLU A 1 139 ? -17.28700 5.30400 -27.60200 1.000 40.80000 125 GLU A CA 1
ATOM 772 C C . GLU A 1 139 ? -16.51700 6.46600 -28.20400 1.000 34.41000 125 GLU A C 1
ATOM 773 O O . GLU A 1 139 ? -15.63100 6.22600 -29.03000 1.000 35.25000 125 GLU A O 1
ATOM 779 N N . TRP A 1 140 ? -16.83500 7.70400 -27.83300 1.000 32.04000 126 TRP A N 1
ATOM 780 C CA . TRP A 1 140 ? -16.11200 8.84000 -28.38200 1.000 32.96000 126 TRP A CA 1
ATOM 781 C C . TRP A 1 140 ? -14.68600 8.87400 -27.85700 1.000 31.01000 126 TRP A C 1
ATOM 782 O O . TRP A 1 140 ? -14.41800 8.51500 -26.70800 1.000 29.75000 126 TRP A O 1
ATOM 793 N N . GLY A 1 141 ? -13.77000 9.30900 -28.71200 1.000 26.29000 127 GLY A N 1
ATOM 794 C CA . GLY A 1 141 ? -12.46800 9.70900 -28.24600 1.000 24.54000 127 GLY A CA 1
ATOM 795 C C . GLY A 1 141 ? -12.49100 11.12100 -27.69200 1.000 25.59000 127 GLY A C 1
ATOM 796 O O . GLY A 1 141 ? -13.25800 11.97400 -28.12300 1.000 25.10000 127 GLY A O 1
ATOM 797 N N . ILE A 1 142 ? -11.63300 11.35400 -26.70300 1.000 26.41000 128 ILE A N 1
ATOM 798 C CA . ILE A 1 142 ? -11.52300 12.67500 -26.09700 1.000 27.12000 128 ILE A CA 1
ATOM 799 C C . ILE A 1 142 ? -10.80100 13.62800 -27.03900 1.000 28.07000 128 ILE A C 1
ATOM 800 O O . ILE A 1 142 ? -11.23800 14.76100 -27.26800 1.000 28.97000 128 ILE A O 1
ATOM 805 N N . LEU A 1 143 ? -9.69500 13.17400 -27.60400 1.000 30.05000 129 LEU A N 1
ATOM 806 C CA . LEU A 1 143 ? -8.96300 13.90800 -28.61700 1.000 30.88000 129 LEU A CA 1
ATOM 807 C C . LEU A 1 143 ? -9.73700 13.87400 -29.93200 1.000 33.97000 129 LEU A C 1
ATOM 808 O O . LEU A 1 143 ? -10.74200 13.17100 -30.05500 1.000 31.11000 129 LEU A O 1
ATOM 813 N N . PRO A 1 144 ? -9.31500 14.64000 -30.94300 1.000 37.87000 130 PRO A N 1
ATOM 814 C CA . PRO A 1 144 ? -9.85000 14.41900 -32.29000 1.000 28.09000 130 PRO A CA 1
ATOM 815 C C . PRO A 1 144 ? -9.51400 13.03400 -32.82300 1.000 33.36000 130 PRO A C 1
ATOM 816 O O . PRO A 1 144 ? -8.65800 12.32300 -32.29000 1.000 33.92000 130 PRO A O 1
ATOM 820 N N . GLU A 1 145 ? -10.22200 12.66500 -33.89300 1.000 34.21000 131 GLU A N 1
ATOM 821 C CA . GLU A 1 145 ? -10.24700 11.29200 -34.38700 1.000 39.28000 131 GLU A CA 1
ATOM 822 C C . GLU A 1 145 ? -8.87500 10.84400 -34.85500 1.000 32.26000 131 GLU A C 1
ATOM 823 O O . GLU A 1 145 ? -8.31500 11.39200 -35.80600 1.000 34.35000 131 GLU A O 1
ATOM 829 N N . GLY A 1 146 ? -8.33300 9.86600 -34.14800 1.000 28.30000 132 GLY A N 1
ATOM 830 C CA . GLY A 1 146 ? -6.99800 9.39200 -34.41300 1.000 23.88000 132 GLY A CA 1
ATOM 831 C C . GLY A 1 146 ? -6.77600 8.07000 -33.72500 1.000 26.10000 132 GLY A C 1
ATOM 832 O O . GLY A 1 146 ? -7.72100 7.39700 -33.31400 1.000 32.66000 132 GLY A O 1
ATOM 833 N N . HIS A 1 147 ? -5.50700 7.70600 -33.60400 1.000 34.76000 133 HIS A N 1
ATOM 834 C CA . HIS A 1 147 ? -5.14800 6.42000 -33.02900 1.000 30.78000 133 HIS A CA 1
ATOM 835 C C . HIS A 1 147 ? -5.32600 6.45200 -31.51900 1.000 31.61000 133 HIS A C 1
ATOM 836 O O . HIS A 1 147 ? -4.73600 7.29000 -30.83300 1.000 31.90000 133 HIS A O 1
ATOM 843 N N . ARG A 1 148 ? -6.13700 5.54000 -31.00300 1.000 29.21000 134 ARG A N 1
ATOM 844 C CA . ARG A 1 148 ? -6.23500 5.31900 -29.57200 1.000 27.08000 134 ARG A CA 1
ATOM 845 C C . ARG A 1 148 ? -5.53400 4.01900 -29.21000 1.000 26.30000 134 ARG A C 1
ATOM 846 O O . ARG A 1 148 ? -5.57200 3.05100 -29.97300 1.000 30.04000 134 ARG A O 1
ATOM 854 N N . VAL A 1 149 ? -4.88600 4.01200 -28.05200 1.000 33.38000 135 VAL A N 1
ATOM 855 C CA . VAL A 1 149 ? -4.00100 2.92100 -27.66400 1.000 28.90000 135 VAL A CA 1
ATOM 856 C C . VAL A 1 149 ? -4.82200 1.80200 -27.04300 1.000 29.27000 135 VAL A C 1
ATOM 857 O O . VAL A 1 149 ? -5.63700 2.03700 -26.14500 1.000 23.23000 135 VAL A O 1
ATOM 861 N N . THR A 1 150 ? -4.60700 0.58100 -27.51900 1.000 30.86000 136 THR A N 1
ATOM 862 C CA . THR A 1 150 ? -5.12400 -0.61400 -26.86300 1.000 27.04000 136 THR A CA 1
ATOM 863 C C . THR A 1 150 ? -4.05200 -1.08200 -25.88700 1.000 31.88000 136 THR A C 1
ATOM 864 O O . THR A 1 150 ? -3.03200 -1.64300 -26.28800 1.000 28.98000 136 THR A O 1
ATOM 868 N N . LEU A 1 151 ? -4.27700 -0.83800 -24.60100 1.000 31.62000 137 LEU A N 1
ATOM 869 C CA . LEU A 1 151 ? -3.27400 -1.15900 -23.59800 1.000 33.37000 137 LEU A CA 1
ATOM 870 C C . LEU A 1 151 ? -3.24300 -2.65400 -23.31100 1.000 41.06000 137 LEU A C 1
ATOM 871 O O . LEU A 1 151 ? -4.25600 -3.25000 -22.93500 1.000 40.88000 137 LEU A O 1
ATOM 876 N N . ARG A 1 152 ? -2.07800 -3.25300 -23.50100 1.000 40.10000 138 ARG A N 1
ATOM 877 C CA . ARG A 1 152 ? -1.79600 -4.62100 -23.09700 1.000 39.88000 138 ARG A CA 1
ATOM 878 C C . ARG A 1 152 ? -1.20800 -4.61700 -21.68900 1.000 47.74000 138 ARG A C 1
ATOM 879 O O . ARG A 1 152 ? -0.68700 -3.59700 -21.23700 1.000 55.27000 138 ARG A O 1
ATOM 887 N N . PRO A 1 153 ? -1.29400 -5.78500 -20.90100 1.000 47.22000 139 PRO A N 1
ATOM 888 C CA . PRO A 1 153 ? -1.07300 -5.73600 -19.44700 1.000 48.22000 139 PRO A CA 1
ATOM 889 C C . PRO A 1 153 ? 0.34600 -5.39800 -18.99000 1.000 56.22000 139 PRO A C 1
ATOM 890 O O . PRO A 1 153 ? 1.04000 -6.22400 -18.39900 1.000 67.46000 139 PRO A O 1
ATOM 894 N N . GLY A 1 154 ? 0.76700 -4.16000 -19.24100 1.000 51.77000 140 GLY A N 1
ATOM 895 C CA . GLY A 1 154 ? 2.03600 -3.66600 -18.75500 1.000 52.64000 140 GLY A CA 1
ATOM 896 C C . GLY A 1 154 ? 1.95900 -2.18300 -18.44200 1.000 53.00000 140 GLY A C 1
ATOM 897 O O . GLY A 1 154 ? 0.88600 -1.57800 -18.45100 1.000 50.12000 140 GLY A O 1
ATOM 898 N N . LEU A 1 155 ? 3.12700 -1.62000 -18.14900 1.000 55.01000 141 LEU A N 1
ATOM 899 C CA . LEU A 1 155 ? 3.27500 -0.18400 -17.96500 1.000 56.14000 141 LEU A CA 1
ATOM 900 C C . LEU A 1 155 ? 4.29800 0.38300 -18.94800 1.000 49.02000 141 LEU A C 1
ATOM 901 O O . LEU A 1 155 ? 4.64100 1.56600 -18.87600 1.000 40.72000 141 LEU A O 1
ATOM 906 N N . GLY A 1 156 ? 4.75600 -0.43700 -19.89700 1.000 47.40000 142 GLY A N 1
ATOM 907 C CA . GLY A 1 156 ? 5.80500 -0.00500 -20.80600 1.000 43.41000 142 GLY A CA 1
ATOM 908 C C . GLY A 1 156 ? 5.28500 0.84900 -21.94400 1.000 40.32000 142 GLY A C 1
ATOM 909 O O . GLY A 1 156 ? 6.00100 1.70700 -22.46600 1.000 40.88000 142 GLY A O 1
ATOM 910 N N . GLN A 1 157 ? 4.04200 0.60400 -22.36400 1.000 39.15000 143 GLN A N 1
ATOM 911 C CA . GLN A 1 157 ? 3.38600 1.49700 -23.31400 1.000 33.46000 143 GLN A CA 1
ATOM 912 C C . GLN A 1 157 ? 3.18200 2.88300 -22.72000 1.000 35.76000 143 GLN A C 1
ATOM 913 O O . GLN A 1 157 ? 3.50600 3.89000 -23.35400 1.000 34.65000 143 GLN A O 1
ATOM 919 N N . LEU A 1 158 ? 2.67000 2.95000 -21.49200 1.000 39.19000 144 LEU A N 1
ATOM 920 C CA . LEU A 1 158 ? 2.36200 4.23700 -20.87700 1.000 33.55000 144 LEU A CA 1
ATOM 921 C C . LEU A 1 158 ? 3.62100 5.00400 -20.50900 1.000 35.86000 144 LEU A C 1
ATOM 922 O O . LEU A 1 158 ? 3.59900 6.23400 -20.45600 1.000 33.60000 144 LEU A O 1
ATOM 927 N N . ARG A 1 159 ? 4.72600 4.30200 -20.26100 1.000 39.10000 145 ARG A N 1
ATOM 928 C CA . ARG A 1 159 ? 5.96000 4.97500 -19.87100 1.000 36.43000 145 ARG A CA 1
ATOM 929 C C . ARG A 1 159 ? 6.54500 5.77200 -21.02900 1.000 35.50000 145 ARG A C 1
ATOM 930 O O . ARG A 1 159 ? 7.04100 6.88500 -20.84200 1.000 41.08000 145 ARG A O 1
ATOM 938 N N . VAL A 1 160 ? 6.46100 5.23200 -22.24200 1.000 32.03000 146 VAL A N 1
ATOM 939 C CA . VAL A 1 160 ? 6.98100 5.94400 -23.40200 1.000 34.78000 146 VAL A CA 1
ATOM 940 C C . VAL A 1 160 ? 6.01500 7.04600 -23.83000 1.000 32.27000 146 VAL A C 1
ATOM 941 O O . VAL A 1 160 ? 6.43600 8.12500 -24.26100 1.000 37.54000 146 VAL A O 1
ATOM 945 N N . LEU A 1 161 ? 4.71000 6.80800 -23.68500 1.000 29.02000 147 LEU A N 1
ATOM 946 C CA . LEU A 1 161 ? 3.71600 7.80300 -24.08300 1.000 32.98000 147 LEU A CA 1
ATOM 947 C C . LEU A 1 161 ? 3.73200 9.01500 -23.15600 1.000 32.20000 147 LEU A C 1
ATOM 948 O O . LEU A 1 161 ? 3.52500 10.15000 -23.59700 1.000 27.89000 147 LEU A O 1
ATOM 953 N N . ILE A 1 162 ? 3.98500 8.79500 -21.86800 1.000 34.76000 148 ILE A N 1
ATOM 954 C CA . ILE A 1 162 ? 4.02300 9.90200 -20.91700 1.000 34.82000 148 ILE A CA 1
ATOM 955 C C . ILE A 1 162 ? 5.34100 10.66100 -21.03200 1.000 33.35000 148 ILE A C 1
ATOM 956 O O . ILE A 1 162 ? 5.35600 11.89300 -21.12300 1.000 30.81000 148 ILE A O 1
ATOM 961 N N . GLU A 1 163 ? 6.46300 9.93800 -21.05900 1.000 31.48000 149 GLU A N 1
ATOM 962 C CA . GLU A 1 163 ? 7.77300 10.58600 -21.06200 1.000 36.38000 149 GLU A CA 1
ATOM 963 C C . GLU A 1 163 ? 8.08900 11.22300 -22.40900 1.000 34.34000 149 GLU A C 1
ATOM 964 O O . GLU A 1 163 ? 8.52900 12.37600 -22.47300 1.000 31.37000 149 GLU A O 1
ATOM 970 N N . ASP A 1 164 ? 7.87800 10.48700 -23.49500 1.000 35.50000 150 ASP A N 1
ATOM 971 C CA . ASP A 1 164 ? 8.48300 10.81400 -24.77500 1.000 36.26000 150 ASP A CA 1
ATOM 972 C C . ASP A 1 164 ? 7.50100 11.33100 -25.81300 1.000 36.28000 150 ASP A C 1
ATOM 973 O O . ASP A 1 164 ? 7.92300 11.98900 -26.76500 1.000 35.25000 150 ASP A O 1
ATOM 978 N N . ALA A 1 165 ? 6.21600 11.06200 -25.66700 1.000 36.35000 151 ALA A N 1
ATOM 979 C CA . ALA A 1 165 ? 5.29500 11.38500 -26.73900 1.000 30.30000 151 ALA A CA 1
ATOM 980 C C . ALA A 1 165 ? 4.65600 12.75400 -26.54000 1.000 25.92000 151 ALA A C 1
ATOM 981 O O . ALA A 1 165 ? 4.74100 13.37800 -25.48300 1.000 29.13000 151 ALA A O 1
ATOM 983 N N . ARG A 1 166 ? 4.01500 13.21200 -27.60700 1.000 23.62000 152 ARG A N 1
ATOM 984 C CA . ARG A 1 166 ? 3.10800 14.35000 -27.64300 1.000 33.44000 152 ARG A CA 1
ATOM 985 C C . ARG A 1 166 ? 1.71100 13.83500 -27.32400 1.000 28.11000 152 ARG A C 1
ATOM 986 O O . ARG A 1 166 ? 1.58600 12.94000 -26.48400 1.000 33.90000 152 ARG A O 1
ATOM 994 N N . ASP A 1 167 ? 0.67500 14.50300 -27.83900 1.000 23.03000 153 ASP A N 1
ATOM 995 C CA . ASP A 1 167 ? -0.71000 14.07800 -27.64800 1.000 27.87000 153 ASP A CA 1
ATOM 996 C C . ASP A 1 167 ? -0.91600 12.59600 -27.94500 1.000 33.97000 153 ASP A C 1
ATOM 997 O O . ASP A 1 167 ? -0.50300 12.08800 -28.98600 1.000 38.37000 153 ASP A O 1
ATOM 1002 N N . PHE A 1 168 ? -1.52100 11.89700 -26.99000 1.000 35.55000 154 PHE A N 1
ATOM 1003 C CA . PHE A 1 168 ? -1.86800 10.49400 -27.13900 1.000 31.90000 154 PHE A CA 1
ATOM 1004 C C . PHE A 1 168 ? -3.16500 10.26700 -26.38000 1.000 27.34000 154 PHE A C 1
ATOM 1005 O O . PHE A 1 168 ? -3.58900 11.11700 -25.60000 1.000 25.65000 154 PHE A O 1
ATOM 1013 N N . GLU A 1 169 ? -3.80800 9.13800 -26.62900 1.000 27.07000 155 GLU A N 1
ATOM 1014 C CA . GLU A 1 169 ? -5.04200 8.86500 -25.86500 1.000 24.67000 155 GLU A CA 1
ATOM 1015 C C . GLU A 1 169 ? -5.19300 7.36100 -25.78200 1.000 23.61000 155 GLU A C 1
ATOM 1016 O O . GLU A 1 169 ? -5.01400 6.71100 -26.75900 1.000 24.64000 155 GLU A O 1
ATOM 1022 N N . THR A 1 170 ? -5.45500 6.84400 -24.60800 1.000 26.39000 156 THR A N 1
ATOM 1023 C CA . THR A 1 170 ? -5.69100 5.39100 -24.48500 1.000 27.59000 156 THR A CA 1
ATOM 1024 C C . THR A 1 170 ? -7.18300 5.09000 -24.54300 1.000 28.18000 156 THR A C 1
ATOM 1025 O O . THR A 1 170 ? -8.00600 5.96100 -24.31300 1.000 26.82000 156 THR A O 1
ATOM 1029 N N . HIS A 1 171 ? -7.47400 3.85300 -24.90900 1.000 26.16000 157 HIS A N 1
ATOM 1030 C CA . HIS A 1 171 ? -8.81800 3.24600 -24.89100 1.000 24.04000 157 HIS A CA 1
ATOM 1031 C C . HIS A 1 171 ? -9.10500 2.83000 -23.45300 1.000 28.84000 157 HIS A C 1
ATOM 1032 O O . HIS A 1 171 ? -8.23000 2.79400 -22.63100 1.000 30.38000 157 HIS A O 1
ATOM 1039 N N . TRP A 1 172 ? -10.33200 2.47300 -23.16900 1.000 30.59000 158 TRP A N 1
ATOM 1040 C CA . TRP A 1 172 ? -10.68700 2.01300 -21.83600 1.000 25.22000 158 TRP A CA 1
ATOM 1041 C C . TRP A 1 172 ? -9.94200 0.72800 -21.50000 1.000 24.76000 158 TRP A C 1
ATOM 1042 O O . TRP A 1 172 ? -9.81600 -0.17400 -22.32900 1.000 32.71000 158 TRP A O 1
ATOM 1053 N N . THR A 1 173 ? -9.43200 0.65600 -20.27600 1.000 23.28000 159 THR A N 1
ATOM 1054 C CA . THR A 1 173 ? -8.81100 -0.54700 -19.75900 1.000 28.02000 159 THR A CA 1
ATOM 1055 C C . THR A 1 173 ? -9.35200 -0.77600 -18.35200 1.000 28.90000 159 THR A C 1
ATOM 1056 O O . THR A 1 173 ? -9.74400 0.18600 -17.68200 1.000 30.74000 159 THR A O 1
ATOM 1060 N N . PRO A 1 174 ? -9.48400 -2.03000 -17.91500 1.000 33.17000 160 PRO A N 1
ATOM 1061 C CA . PRO A 1 174 ? -10.08000 -2.28700 -16.59600 1.000 31.44000 160 PRO A CA 1
ATOM 1062 C C . PRO A 1 174 ? -9.17300 -1.83300 -15.46300 1.000 27.76000 160 PRO A C 1
ATOM 1063 O O . PRO A 1 174 ? -7.96900 -2.09200 -15.46700 1.000 32.61000 160 PRO A O 1
ATOM 1067 N N . GLY A 1 175 ? -9.79400 -1.20000 -14.47900 1.000 24.76000 161 GLY A N 1
ATOM 1068 C CA . GLY A 1 175 ? -9.11800 -0.76600 -13.25500 1.000 28.31000 161 GLY A CA 1
ATOM 1069 C C . GLY A 1 175 ? -9.57000 -1.48300 -11.99200 1.000 31.99000 161 GLY A C 1
ATOM 1070 O O . GLY A 1 175 ? -9.10200 -1.08400 -10.96600 1.000 39.45000 161 GLY A O 1
ATOM 1071 N N . ALA A 1 176 ? -10.44100 -2.47900 -12.11100 1.000 32.19000 162 ALA A N 1
ATOM 1072 C CA . ALA A 1 176 ? -11.10900 -3.34400 -11.09900 1.000 36.45000 162 ALA A CA 1
ATOM 1073 C C . ALA A 1 176 ? -12.30000 -2.63200 -10.47200 1.000 35.78000 162 ALA A C 1
ATOM 1074 O O . ALA A 1 176 ? -12.58700 -1.56600 -10.88800 1.000 32.47000 162 ALA A O 1
ATOM 1076 N N . ALA A 1 177 ? -13.02500 -3.29700 -9.58500 1.000 36.24000 163 ALA A N 1
ATOM 1077 C CA . ALA A 1 177 ? -14.11500 -2.70300 -8.77700 1.000 30.38000 163 ALA A CA 1
ATOM 1078 C C . ALA A 1 177 ? -15.15600 -1.97400 -9.62900 1.000 30.35000 163 ALA A C 1
ATOM 1079 O O . ALA A 1 177 ? -15.58400 -0.93000 -9.20500 1.000 23.47000 163 ALA A O 1
ATOM 1081 N N . GLN A 1 178 ? -15.51000 -2.55400 -10.77500 1.000 31.69000 164 GLN A N 1
ATOM 1082 C CA . GLN A 1 178 ? -16.40500 -2.01400 -11.82800 1.000 31.73000 164 GLN A CA 1
ATOM 1083 C C . GLN A 1 178 ? -15.79500 -0.73000 -12.38800 1.000 28.83000 164 GLN A C 1
ATOM 1084 O O . GLN A 1 178 ? -16.49500 -0.03100 -13.02900 1.000 30.10000 164 GLN A O 1
ATOM 1090 N N . THR A 1 179 ? -14.48700 -0.56800 -12.28100 1.000 27.97000 165 THR A N 1
ATOM 1091 C CA . THR A 1 179 ? -13.82000 0.66900 -12.65700 1.000 28.34000 165 THR A CA 1
ATOM 1092 C C . THR A 1 179 ? -13.06300 0.49500 -13.96800 1.000 28.41000 165 THR A C 1
ATOM 1093 O O . THR A 1 179 ? -12.34700 -0.48900 -14.16000 1.000 30.77000 165 THR A O 1
ATOM 1097 N N . TRP A 1 180 ? -13.25100 1.44900 -14.87400 1.000 26.64000 166 TRP A N 1
ATOM 1098 C CA . TRP A 1 180 ? -12.54300 1.51400 -16.14100 1.000 26.52000 166 TRP A CA 1
ATOM 1099 C C . TRP A 1 180 ? -11.78400 2.82900 -16.22700 1.000 25.75000 166 TRP A C 1
ATOM 1100 O O . TRP A 1 180 ? -12.23900 3.85700 -15.72500 1.000 23.85000 166 TRP A O 1
ATOM 1111 N N . THR A 1 181 ? -10.61200 2.79300 -16.85300 1.000 30.54000 167 THR A N 1
ATOM 1112 C CA . THR A 1 181 ? -9.73000 3.94700 -16.82500 1.000 26.12000 167 THR A CA 1
ATOM 1113 C C . THR A 1 181 ? -9.07500 4.17800 -18.18100 1.000 28.77000 167 THR A C 1
ATOM 1114 O O . THR A 1 181 ? -8.94500 3.26300 -18.99600 1.000 23.98000 167 THR A O 1
ATOM 1118 N N . ARG A 1 182 ? -8.69000 5.43300 -18.41900 1.000 25.24000 168 ARG A N 1
ATOM 1119 C CA . ARG A 1 182 ? -7.99000 5.83700 -19.62800 1.000 29.08000 168 ARG A CA 1
ATOM 1120 C C . ARG A 1 182 ? -7.15900 7.08200 -19.35300 1.000 28.13000 168 ARG A C 1
ATOM 1121 O O . ARG A 1 182 ? -7.45000 7.85700 -18.44200 1.000 27.33000 168 ARG A O 1
ATOM 1129 N N . THR A 1 183 ? -6.11800 7.25800 -20.15800 1.000 28.83000 169 THR A N 1
ATOM 1130 C CA . THR A 1 183 ? -5.12200 8.30400 -19.98200 1.000 27.05000 169 THR A CA 1
ATOM 1131 C C . THR A 1 183 ? -4.90300 9.01100 -21.31100 1.000 26.14000 169 THR A C 1
ATOM 1132 O O . THR A 1 183 ? -4.80900 8.35900 -22.35300 1.000 25.41000 169 THR A O 1
ATOM 1136 N N . TRP A 1 184 ? -4.84600 10.34200 -21.28300 1.000 27.60000 170 TRP A N 1
ATOM 1137 C CA . TRP A 1 184 ? -4.59600 11.08100 -22.50800 1.000 21.43000 170 TRP A CA 1
ATOM 1138 C C . TRP A 1 184 ? -3.80700 12.34800 -22.21500 1.000 25.04000 170 TRP A C 1
ATOM 1139 O O . TRP A 1 184 ? -3.85900 12.89500 -21.11200 1.000 24.00000 170 TRP A O 1
ATOM 1150 N N . ARG A 1 185 ? -3.05600 12.79100 -23.21900 1.000 22.76000 171 ARG A N 1
ATOM 1151 C CA . ARG A 1 185 ? -2.36400 14.07100 -23.20700 1.000 26.48000 171 ARG A CA 1
ATOM 1152 C C . ARG A 1 185 ? -2.92500 14.95400 -24.31200 1.000 24.36000 171 ARG A C 1
ATOM 1153 O O . ARG A 1 185 ? -3.11600 14.49400 -25.43900 1.000 24.56000 171 ARG A O 1
ATOM 1161 N N . GLN A 1 186 ? -3.20900 16.21000 -23.98100 1.000 24.97000 172 GLN A N 1
ATOM 1162 C CA . GLN A 1 186 ? -3.57200 17.21700 -24.96900 1.000 28.66000 172 GLN A CA 1
ATOM 1163 C C . GLN A 1 186 ? -2.70900 18.44400 -24.71900 1.000 27.13000 172 GLN A C 1
ATOM 1164 O O . GLN A 1 186 ? -2.95400 19.19700 -23.77200 1.000 30.76000 172 GLN A O 1
ATOM 1170 N N . GLY A 1 187 ? -1.70200 18.64000 -25.56300 1.000 27.29000 173 GLY A N 1
ATOM 1171 C CA . GLY A 1 187 ? -0.77500 19.73700 -25.39300 1.000 25.74000 173 GLY A CA 1
ATOM 1172 C C . GLY A 1 187 ? 0.18700 19.50800 -24.25100 1.000 28.78000 173 GLY A C 1
ATOM 1173 O O . GLY A 1 187 ? 1.00000 18.58300 -24.29100 1.000 34.84000 173 GLY A O 1
ATOM 1174 N N . GLU A 1 188 ? 0.10700 20.34500 -23.22400 1.000 29.82000 174 GLU A N 1
ATOM 1175 C CA . GLU A 1 188 ? 0.94300 20.20700 -22.04300 1.000 36.32000 174 GLU A CA 1
ATOM 1176 C C . GLU A 1 188 ? 0.23200 19.49400 -20.90600 1.000 31.94000 174 GLU A C 1
ATOM 1177 O O . GLU A 1 188 ? 0.84100 19.26500 -19.85900 1.000 31.47000 174 GLU A O 1
ATOM 1183 N N . THR A 1 189 ? -1.03100 19.12800 -21.09300 1.000 27.30000 175 THR A N 1
ATOM 1184 C CA . THR A 1 189 ? -1.87700 18.61500 -20.02700 1.000 28.14000 175 THR A CA 1
ATOM 1185 C C . THR A 1 189 ? -1.97000 17.09700 -20.12100 1.000 28.67000 175 THR A C 1
ATOM 1186 O O . THR A 1 189 ? -2.53700 16.56900 -21.08000 1.000 25.51000 175 THR A O 1
ATOM 1190 N N . LEU A 1 190 ? -1.42400 16.40300 -19.12900 1.000 24.08000 176 LEU A N 1
ATOM 1191 C CA . LEU A 1 190 ? -1.66300 14.97900 -18.95200 1.000 23.91000 176 LEU A CA 1
ATOM 1192 C C . LEU A 1 190 ? -2.92200 14.79800 -18.12100 1.000 28.47000 176 LEU A C 1
ATOM 1193 O O . LEU A 1 190 ? -3.13900 15.52200 -17.14800 1.000 29.25000 176 LEU A O 1
ATOM 1198 N N . ALA A 1 191 ? -3.75700 13.84400 -18.50900 1.000 22.07000 177 ALA A N 1
ATOM 1199 C CA . ALA A 1 191 ? -5.02500 13.63900 -17.83300 1.000 25.76000 177 ALA A CA 1
ATOM 1200 C C . ALA A 1 191 ? -5.35500 12.15900 -17.74800 1.000 25.11000 177 ALA A C 1
ATOM 1201 O O . ALA A 1 191 ? -4.93600 11.36800 -18.59500 1.000 27.39000 177 ALA A O 1
ATOM 1203 N N . VAL A 1 192 ? -6.10700 11.79200 -16.71700 1.000 23.97000 178 VAL A N 1
ATOM 1204 C CA . VAL A 1 192 ? -6.53700 10.41800 -16.50400 1.000 26.76000 178 VAL A CA 1
ATOM 1205 C C . VAL A 1 192 ? -7.97100 10.43500 -15.98200 1.000 25.18000 178 VAL A C 1
ATOM 1206 O O . VAL A 1 192 ? -8.33200 11.27200 -15.14600 1.000 25.66000 178 VAL A O 1
ATOM 1210 N N . GLU A 1 193 ? -8.80600 9.56200 -16.53600 1.000 27.38000 179 GLU A N 1
ATOM 1211 C CA . GLU A 1 193 ? -10.19500 9.41700 -16.13400 1.000 19.36000 179 GLU A CA 1
ATOM 1212 C C . GLU A 1 193 ? -10.36600 8.05900 -15.47700 1.000 23.42000 179 GLU A C 1
ATOM 1213 O O . GLU A 1 193 ? -9.82100 7.06600 -15.95800 1.000 23.69000 179 GLU A O 1
ATOM 1219 N N . VAL A 1 194 ? -11.10000 8.02500 -14.37300 1.000 23.15000 180 VAL A N 1
ATOM 1220 C CA . VAL A 1 194 ? -11.48100 6.79400 -13.69500 1.000 20.17000 180 VAL A CA 1
ATOM 1221 C C . VAL A 1 194 ? -13.00000 6.74800 -13.64900 1.000 22.66000 180 VAL A C 1
ATOM 1222 O O . VAL A 1 194 ? -13.63500 7.66500 -13.12200 1.000 24.68000 180 VAL A O 1
ATOM 1226 N N . HIS A 1 195 ? -13.57900 5.68600 -14.19900 1.000 24.25000 181 HIS A N 1
ATOM 1227 C CA . HIS A 1 195 ? -15.00800 5.61900 -14.47300 1.000 21.09000 181 HIS A CA 1
ATOM 1228 C C . HIS A 1 195 ? -15.62800 4.36500 -13.87700 1.000 23.68000 181 HIS A C 1
ATOM 1229 O O . HIS A 1 195 ? -15.19200 3.25200 -14.17500 1.000 24.54000 181 HIS A O 1
ATOM 1236 N N . ARG A 1 196 ? -16.65600 4.55000 -13.05900 1.000 25.46000 182 ARG A N 1
ATOM 1237 C CA . ARG A 1 196 ? -17.53000 3.46000 -12.62900 1.000 25.48000 182 ARG A CA 1
ATOM 1238 C C . ARG A 1 196 ? -18.94500 3.84100 -13.03600 1.000 27.10000 182 ARG A C 1
ATOM 1239 O O . ARG A 1 196 ? -19.42100 4.92200 -12.63600 1.000 22.82000 182 ARG A O 1
ATOM 1247 N N . PRO A 1 197 ? -19.63600 3.00800 -13.81500 1.000 26.42000 183 PRO A N 1
ATOM 1248 C CA . PRO A 1 197 ? -20.92300 3.41500 -14.39900 1.000 27.06000 183 PRO A CA 1
ATOM 1249 C C . PRO A 1 197 ? -22.02200 3.59300 -13.36200 1.000 24.59000 183 PRO A C 1
ATOM 1250 O O . PRO A 1 197 ? -22.21300 2.75900 -12.47600 1.000 25.76000 183 PRO A O 1
ATOM 1254 N N . ALA A 1 198 ? -22.74600 4.70100 -13.48600 1.000 22.04000 184 ALA A N 1
ATOM 1255 C CA . ALA A 1 198 ? -23.83300 5.02500 -12.57900 1.000 23.39000 184 ALA A CA 1
ATOM 1256 C C . ALA A 1 198 ? -24.86300 5.86400 -13.31500 1.000 26.33000 184 ALA A C 1
ATOM 1257 O O . ALA A 1 198 ? -24.52400 6.86500 -13.94700 1.000 25.31000 184 ALA A O 1
ATOM 1259 N N . THR A 1 199 ? -26.11400 5.44000 -13.23800 1.000 26.66000 185 THR A N 1
ATOM 1260 C CA . THR A 1 199 ? -27.25600 6.21300 -13.68400 1.000 22.95000 185 THR A CA 1
ATOM 1261 C C . THR A 1 199 ? -27.92800 6.80900 -12.45400 1.000 23.64000 185 THR A C 1
ATOM 1262 O O . THR A 1 199 ? -27.63700 6.39400 -11.32700 1.000 23.46000 185 THR A O 1
ATOM 1266 N N . PRO A 1 200 ? -28.78500 7.82600 -12.62200 1.000 25.54000 186 PRO A N 1
ATOM 1267 C CA . PRO A 1 200 ? -29.57300 8.29700 -11.47100 1.000 27.44000 186 PRO A CA 1
ATOM 1268 C C . PRO A 1 200 ? -30.50900 7.25300 -10.89300 1.000 25.25000 186 PRO A C 1
ATOM 1269 O O . PRO A 1 200 ? -30.78200 7.28100 -9.69000 1.000 27.61000 186 PRO A O 1
ATOM 1273 N N . ALA A 1 201 ? -31.00700 6.32900 -11.71500 1.000 24.41000 187 ALA A N 1
ATOM 1274 C CA . ALA A 1 201 ? -31.78900 5.22100 -11.18400 1.000 23.23000 187 ALA A CA 1
ATOM 1275 C C . ALA A 1 201 ? -30.91200 4.26500 -10.38600 1.000 27.10000 187 ALA A C 1
ATOM 1276 O O . ALA A 1 201 ? -31.34800 3.72000 -9.36700 1.000 30.39000 187 ALA A O 1
ATOM 1278 N N . THR A 1 202 ? -29.67200 4.05200 -10.83800 1.000 26.50000 188 THR A N 1
ATOM 1279 C CA . THR A 1 202 ? -28.72200 3.22900 -10.09600 1.000 22.53000 188 THR A CA 1
ATOM 1280 C C . THR A 1 202 ? -28.35100 3.87900 -8.77100 1.000 25.28000 188 THR A C 1
ATOM 1281 O O . THR A 1 202 ? -28.28500 3.20600 -7.73500 1.000 23.15000 188 THR A O 1
ATOM 1285 N N . ALA A 1 203 ? -28.14400 5.19700 -8.78300 1.000 29.83000 189 ALA A N 1
ATOM 1286 C CA . ALA A 1 203 ? -27.71800 5.90300 -7.58200 1.000 24.05000 189 ALA A CA 1
ATOM 1287 C C . ALA A 1 203 ? -28.84900 6.01900 -6.56900 1.000 28.22000 189 ALA A C 1
ATOM 1288 O O . ALA A 1 203 ? -28.60800 5.97300 -5.35900 1.000 26.14000 189 ALA A O 1
ATOM 1290 N N . LEU A 1 204 ? -30.08700 6.16500 -7.04200 1.000 24.40000 190 LEU A N 1
ATOM 1291 C CA . LEU A 1 204 ? -31.22000 6.20600 -6.12600 1.000 25.73000 190 LEU A CA 1
ATOM 1292 C C . LEU A 1 204 ? -31.54600 4.82400 -5.57900 1.000 30.83000 190 LEU A C 1
ATOM 1293 O O . LEU A 1 204 ? -32.07900 4.70500 -4.47200 1.000 36.04000 190 LEU A O 1
ATOM 1298 N N . ALA A 1 205 ? -31.22800 3.76900 -6.33500 1.000 25.67000 191 ALA A N 1
ATOM 1299 C CA . ALA A 1 205 ? -31.48800 2.41400 -5.86000 1.000 24.25000 191 ALA A CA 1
ATOM 1300 C C . ALA A 1 205 ? -30.53000 2.02400 -4.74500 1.000 22.73000 191 ALA A C 1
ATOM 1301 O O . ALA A 1 205 ? -30.90600 1.29100 -3.82500 1.000 24.95000 191 ALA A O 1
ATOM 1303 N N . LYS A 1 206 ? -29.28700 2.50000 -4.81100 1.000 29.51000 192 LYS A N 1
ATOM 1304 C CA . LYS A 1 206 ? -28.34400 2.24700 -3.72700 1.000 28.08000 192 LYS A CA 1
ATOM 1305 C C . LYS A 1 206 ? -28.71000 3.04700 -2.48600 1.000 29.55000 192 LYS A C 1
ATOM 1306 O O . LYS A 1 206 ? -28.50700 2.58400 -1.35900 1.000 34.46000 192 LYS A O 1
ATOM 1312 N N . ALA A 1 207 ? -29.25200 4.25000 -2.67500 1.000 30.55000 193 ALA A N 1
ATOM 1313 C CA . ALA A 1 207 ? -29.71700 5.04100 -1.54400 1.000 33.77000 193 ALA A CA 1
ATOM 1314 C C . ALA A 1 207 ? -30.99000 4.46000 -0.95000 1.000 34.06000 193 ALA A C 1
ATOM 1315 O O . ALA A 1 207 ? -31.22300 4.56700 0.25800 1.000 32.12000 193 ALA A O 1
ATOM 1317 N N . ALA A 1 208 ? -31.83500 3.85700 -1.78800 1.000 34.80000 194 ALA A N 1
ATOM 1318 C CA . ALA A 1 208 ? -33.04700 3.22600 -1.28500 1.000 28.34000 194 ALA A CA 1
ATOM 1319 C C . ALA A 1 208 ? -32.72300 1.97900 -0.47500 1.000 35.05000 194 ALA A C 1
ATOM 1320 O O . ALA A 1 208 ? -33.39500 1.69100 0.51800 1.000 39.01000 194 ALA A O 1
ATOM 1322 N N . TRP A 1 209 ? -31.68800 1.23600 -0.87700 1.000 35.04000 195 TRP A N 1
ATOM 1323 C CA . TRP A 1 209 ? -31.24200 0.08300 -0.10100 1.000 34.15000 195 TRP A CA 1
ATOM 1324 C C . TRP A 1 209 ? -30.67600 0.50200 1.24700 1.000 39.94000 195 TRP A C 1
ATOM 1325 O O . TRP A 1 209 ? -30.82100 -0.22100 2.23600 1.000 43.65000 195 TRP A O 1
ATOM 1336 N N . LYS A 1 210 ? -30.04400 1.67600 1.31100 1.000 37.33000 196 LYS A N 1
ATOM 1337 C CA . LYS A 1 210 ? -29.46200 2.13600 2.56600 1.000 37.88000 196 LYS A CA 1
ATOM 1338 C C . LYS A 1 210 ? -30.54100 2.53700 3.56600 1.000 37.34000 196 LYS A C 1
ATOM 1339 O O . LYS A 1 210 ? -30.39800 2.30000 4.77100 1.000 40.09000 196 LYS A O 1
ATOM 1345 N N . VAL A 1 211 ? -31.63400 3.12900 3.08500 1.000 33.12000 197 VAL A N 1
ATOM 1346 C CA . VAL A 1 211 ? -32.71200 3.53900 3.97900 1.000 35.83000 197 VAL A CA 1
ATOM 1347 C C . VAL A 1 211 ? -33.47800 2.32100 4.48400 1.000 36.54000 197 VAL A C 1
ATOM 1348 O O . VAL A 1 211 ? -33.80700 2.22400 5.67200 1.000 35.34000 197 VAL A O 1
ATOM 1352 N N . ILE A 1 212 ? -33.73400 1.35800 3.59300 1.000 38.45000 198 ILE A N 1
ATOM 1353 C CA . ILE A 1 212 ? -34.53400 0.18200 3.93400 1.000 36.25000 198 ILE A CA 1
ATOM 1354 C C . ILE A 1 212 ? -33.78300 -0.72900 4.90100 1.000 38.74000 198 ILE A C 1
ATOM 1355 O O . ILE A 1 212 ? -34.36700 -1.25700 5.85500 1.000 40.86000 198 ILE A O 1
ATOM 1360 N N . THR A 1 213 ? -32.47300 -0.88900 4.70200 1.000 43.11000 199 THR A N 1
ATOM 1361 C CA . THR A 1 213 ? -31.68400 -1.75300 5.57700 1.000 45.02000 199 THR A CA 1
ATOM 1362 C C . THR A 1 213 ? -31.51600 -1.12900 6.96100 1.000 37.74000 199 THR A C 1
ATOM 1363 O O . THR A 1 213 ? -31.38200 -1.84700 7.95800 1.000 41.17000 199 THR A O 1
ATOM 1367 N N . SER A 1 214 ? -31.58900 0.19500 7.04800 1.000 36.95000 200 SER A N 1
ATOM 1368 C CA . SER A 1 214 ? -31.49000 0.90700 8.31200 1.000 42.65000 200 SER A CA 1
ATOM 1369 C C . SER A 1 214 ? -32.83800 1.08300 9.00900 1.000 38.04000 200 SER A C 1
ATOM 1370 O O . SER A 1 214 ? -32.91900 1.83400 9.98300 1.000 38.89000 200 SER A O 1
ATOM 1373 N N . ILE A 1 215 ? -33.88900 0.41400 8.53600 1.000 38.06000 201 ILE A N 1
ATOM 1374 C CA . ILE A 1 215 ? -35.19000 0.49400 9.19200 1.000 43.06000 201 ILE A CA 1
ATOM 1375 C C . ILE A 1 215 ? -35.19700 -0.38600 10.43500 1.000 41.25000 201 ILE A C 1
ATOM 1376 O O . ILE A 1 215 ? -34.80200 -1.55700 10.39900 1.000 38.94000 201 ILE A O 1
ATOM 1381 N N . LYS A 1 216 ? -35.50100 0.25200 11.57200 1.000 42.08000 202 LYS A N 1
ATOM 1382 C CA . LYS A 1 216 ? -35.43100 -0.36200 12.93000 1.000 44.54000 202 LYS A CA 1
ATOM 1383 C C . LYS A 1 216 ? -36.40600 -1.52800 13.14000 1.000 48.87000 202 LYS A C 1
ATOM 1384 O O . LYS A 1 216 ? -35.96100 -2.55900 13.68300 1.000 54.95000 202 LYS A O 1
ATOM 1390 N N . ASP A 1 217 ? -37.66100 -1.40000 12.70300 1.000 43.35000 203 ASP A N 1
ATOM 1391 C CA . ASP A 1 217 ? -38.62900 -2.45700 12.95800 1.000 48.67000 203 ASP A CA 1
ATOM 1392 C C . ASP A 1 217 ? -38.61400 -3.45500 11.80800 1.000 45.50000 203 ASP A C 1
ATOM 1393 O O . ASP A 1 217 ? -38.65400 -3.07000 10.63600 1.000 44.17000 203 ASP A O 1
ATOM 1398 N N . ARG A 1 218 ? -38.53200 -4.74000 12.16100 1.000 42.46000 204 ARG A N 1
ATOM 1399 C CA . ARG A 1 218 ? -38.23700 -5.77500 11.17700 1.000 39.78000 204 ARG A CA 1
ATOM 1400 C C . ARG A 1 218 ? -39.43300 -6.04000 10.27400 1.000 37.55000 204 ARG A C 1
ATOM 1401 O O . ARG A 1 218 ? -39.26400 -6.30700 9.08100 1.000 43.14000 204 ARG A O 1
ATOM 1404 N N . THR A 1 219 ? -40.64600 -5.94400 10.82300 1.000 39.34000 205 THR A N 1
ATOM 1405 C CA . THR A 1 219 ? -41.85700 -6.24300 10.06200 1.000 43.95000 205 THR A CA 1
ATOM 1406 C C . THR A 1 219 ? -42.08000 -5.21800 8.95600 1.000 38.23000 205 THR A C 1
ATOM 1407 O O . THR A 1 219 ? -42.55000 -5.55700 7.86400 1.000 42.32000 205 THR A O 1
ATOM 1411 N N . PHE A 1 220 ? -41.68400 -3.97000 9.19800 1.000 44.72000 206 PHE A N 1
ATOM 1412 C CA . PHE A 1 220 ? -41.87900 -2.92700 8.20000 1.000 43.18000 206 PHE A CA 1
ATOM 1413 C C . PHE A 1 220 ? -40.85100 -3.02400 7.07900 1.000 43.07000 206 PHE A C 1
ATOM 1414 O O . PHE A 1 220 ? -41.15200 -2.69800 5.92600 1.000 47.84000 206 PHE A O 1
ATOM 1422 N N . GLN A 1 221 ? -39.63800 -3.50100 7.37700 1.000 34.36000 207 GLN A N 1
ATOM 1423 C CA . GLN A 1 221 ? -38.66000 -3.60600 6.29900 1.000 36.11000 207 GLN A CA 1
ATOM 1424 C C . GLN A 1 221 ? -38.87900 -4.87000 5.47900 1.000 37.63000 207 GLN A C 1
ATOM 1425 O O . GLN A 1 221 ? -38.42400 -4.94900 4.33500 1.000 40.68000 207 GLN A O 1
ATOM 1431 N N . ARG A 1 222 ? -39.57300 -5.86800 6.04100 1.000 37.33000 208 ARG A N 1
ATOM 1432 C CA . ARG A 1 222 ? -39.89300 -7.06500 5.26500 1.000 42.02000 208 ARG A CA 1
ATOM 1433 C C . ARG A 1 222 ? -40.86900 -6.75400 4.14300 1.000 37.45000 208 ARG A C 1
ATOM 1434 O O . ARG A 1 222 ? -40.74500 -7.29200 3.03800 1.000 41.03000 208 ARG A O 1
ATOM 1442 N N . GLU A 1 223 ? -41.84000 -5.88000 4.40100 1.000 36.99000 209 GLU A N 1
ATOM 1443 C CA . GLU A 1 223 ? -42.82500 -5.57000 3.37600 1.000 36.61000 209 GLU A CA 1
ATOM 1444 C C . GLU A 1 223 ? -42.25100 -4.63400 2.32000 1.000 35.48000 209 GLU A C 1
ATOM 1445 O O . GLU A 1 223 ? -42.69800 -4.65600 1.17000 1.000 37.28000 209 GLU A O 1
ATOM 1451 N N . LEU A 1 224 ? -41.23200 -3.84700 2.66900 1.000 41.22000 210 LEU A N 1
ATOM 1452 C CA . LEU A 1 224 ? -40.58600 -3.00600 1.66500 1.000 44.44000 210 LEU A CA 1
ATOM 1453 C C . LEU A 1 224 ? -39.62500 -3.80900 0.79900 1.000 38.81000 210 LEU A C 1
ATOM 1454 O O . LEU A 1 224 ? -39.47400 -3.52300 -0.39400 1.000 35.59000 210 LEU A O 1
ATOM 1459 N N . MET A 1 225 ? -38.96400 -4.81300 1.37900 1.000 41.02000 211 MET A N 1
ATOM 1460 C CA . MET A 1 225 ? -38.16800 -5.73500 0.57500 1.000 36.76000 211 MET A CA 1
ATOM 1461 C C . MET A 1 225 ? -39.05700 -6.57500 -0.33000 1.000 37.42000 211 MET A C 1
ATOM 1462 O O . MET A 1 225 ? -38.66100 -6.92800 -1.44600 1.000 43.60000 211 MET A O 1
ATOM 1467 N N . GLU A 1 226 ? -40.27700 -6.84200 0.14600 1.000 38.34000 212 GLU A N 1
ATOM 1468 C CA . GLU A 1 226 ? -41.28200 -7.61500 -0.63200 1.000 43.42000 212 GLU A CA 1
ATOM 1469 C C . GLU A 1 226 ? -41.83700 -6.71100 -1.73900 1.000 36.90000 212 GLU A C 1
ATOM 1470 O O . GLU A 1 226 ? -42.14000 -7.23300 -2.83000 1.000 42.45000 212 GLU A O 1
ATOM 1472 N N . ARG A 1 227 ? -41.96000 -5.40800 -1.45900 1.000 40.46000 213 ARG A N 1
ATOM 1473 C CA . ARG A 1 227 ? -42.45900 -4.45600 -2.44300 1.000 39.80000 213 ARG A CA 1
ATOM 1474 C C . ARG A 1 227 ? -41.38200 -4.07000 -3.44600 1.000 39.13000 213 ARG A C 1
ATOM 1475 O O . ARG A 1 227 ? -41.70300 -3.62100 -4.55000 1.000 38.42000 213 ARG A O 1
ATOM 1479 N N . SER A 1 228 ? -40.10700 -4.23600 -3.08100 1.000 41.72000 214 SER A N 1
ATOM 1480 C CA . SER A 1 228 ? -39.01700 -3.93800 -4.00600 1.000 43.23000 214 SER A CA 1
ATOM 1481 C C . SER A 1 228 ? -38.97100 -4.94200 -5.14800 1.000 46.68000 214 SER A C 1
ATOM 1482 O O . SER A 1 228 ? -38.46900 -4.63800 -6.23400 1.000 46.35000 214 SER A O 1
ATOM 1485 N N . ASN A 1 229 ? -39.50200 -6.14300 -4.92200 1.000 52.05000 215 ASN A N 1
ATOM 1486 C CA . ASN A 1 229 ? -39.54100 -7.15000 -5.97200 1.000 49.94000 215 ASN A CA 1
ATOM 1487 C C . ASN A 1 229 ? -40.60300 -6.81900 -7.01100 1.000 48.08000 215 ASN A C 1
ATOM 1488 O O . ASN A 1 229 ? -40.57000 -7.33900 -8.13100 1.000 52.85000 215 ASN A O 1
ATOM 1493 N N . GLN A 1 230 ? -41.54900 -5.94700 -6.66300 1.000 49.83000 216 GLN A N 1
ATOM 1494 C CA . GLN A 1 230 ? -42.66300 -5.66700 -7.55900 1.000 52.61000 216 GLN A CA 1
ATOM 1495 C C . GLN A 1 230 ? -42.47300 -4.34700 -8.30000 1.000 44.90000 216 GLN A C 1
ATOM 1496 O O . GLN A 1 230 ? -42.66900 -4.28200 -9.51800 1.000 40.33000 216 GLN A O 1
ATOM 1502 N N . VAL A 1 231 ? -42.09800 -3.28400 -7.59000 1.000 44.79000 217 VAL A N 1
ATOM 1503 C CA . VAL A 1 231 ? -41.98900 -1.95600 -8.18300 1.000 42.72000 217 VAL A CA 1
ATOM 1504 C C . VAL A 1 231 ? -40.59700 -1.35900 -8.05700 1.000 34.00000 217 VAL A C 1
ATOM 1505 O O . VAL A 1 231 ? -40.42100 -0.17700 -8.35300 1.000 36.61000 217 VAL A O 1
ATOM 1509 N N . GLY A 1 232 ? -39.60800 -2.12900 -7.63500 1.000 35.02000 218 GLY A N 1
ATOM 1510 C CA . GLY A 1 232 ? -38.27900 -1.59000 -7.45300 1.000 34.00000 218 GLY A CA 1
ATOM 1511 C C . GLY A 1 232 ? -38.08900 -0.99300 -6.07000 1.000 38.99000 218 GLY A C 1
ATOM 1512 O O . GLY A 1 232 ? -39.02700 -0.81100 -5.30000 1.000 42.38000 218 GLY A O 1
ATOM 1513 N N . MET A 1 233 ? -36.82800 -0.77900 -5.70900 1.000 36.69000 219 MET A N 1
ATOM 1514 C CA . MET A 1 233 ? -36.47400 -0.23500 -4.37600 1.000 35.36000 219 MET A CA 1
ATOM 1515 C C . MET A 1 233 ? -36.88100 1.22000 -4.18400 1.000 33.02000 219 MET A C 1
ATOM 1516 O O . MET A 1 233 ? -37.20100 1.55700 -3.07700 1.000 32.19000 219 MET A O 1
ATOM 1521 N N . LEU A 1 234 ? -36.71900 2.04400 -5.20600 1.000 29.13000 220 LEU A N 1
ATOM 1522 C CA . LEU A 1 234 ? -37.10000 3.44500 -5.08500 1.000 28.88000 220 LEU A CA 1
ATOM 1523 C C . LEU A 1 234 ? -38.60900 3.58800 -4.96300 1.000 29.51000 220 LEU A C 1
ATOM 1524 O O . LEU A 1 234 ? -39.10300 4.32500 -4.10600 1.000 31.31000 220 LEU A O 1
ATOM 1529 N N . GLY A 1 235 ? -39.35700 2.86700 -5.80000 1.000 28.18000 221 GLY A N 1
ATOM 1530 C CA . GLY A 1 235 ? -40.80500 2.97800 -5.77000 1.000 27.67000 221 GLY A CA 1
ATOM 1531 C C . GLY A 1 235 ? -41.42100 2.36100 -4.53000 1.000 31.91000 221 GLY A C 1
ATOM 1532 O O . GLY A 1 235 ? -42.52200 2.73400 -4.12200 1.000 38.04000 221 GLY A O 1
ATOM 1533 N N . ALA A 1 236 ? -40.72500 1.40400 -3.91900 1.000 31.42000 222 ALA A N 1
ATOM 1534 C CA . ALA A 1 236 ? -41.18100 0.87200 -2.64300 1.000 30.50000 222 ALA A CA 1
ATOM 1535 C C . ALA A 1 236 ? -40.93400 1.87200 -1.52500 1.000 34.14000 222 ALA A C 1
ATOM 1536 O O . ALA A 1 236 ? -41.76200 2.02600 -0.62200 1.000 36.93000 222 ALA A O 1
ATOM 1538 N N . LEU A 1 237 ? -39.79900 2.56900 -1.57800 1.000 32.53000 223 LEU A N 1
ATOM 1539 C CA . LEU A 1 237 ? -39.48700 3.55900 -0.55600 1.000 31.29000 223 LEU A CA 1
ATOM 1540 C C . LEU A 1 237 ? -40.32000 4.82100 -0.74200 1.000 30.91000 223 LEU A C 1
ATOM 1541 O O . LEU A 1 237 ? -40.67300 5.49100 0.23400 1.000 32.96000 223 LEU A O 1
ATOM 1546 N N . LEU A 1 238 ? -40.67000 5.14700 -1.98800 1.000 25.85000 224 LEU A N 1
ATOM 1547 C CA . LEU A 1 238 ? -41.59700 6.24300 -2.23600 1.000 28.93000 224 LEU A CA 1
ATOM 1548 C C . LEU A 1 238 ? -43.02800 5.89100 -1.85200 1.000 29.39000 224 LEU A C 1
ATOM 15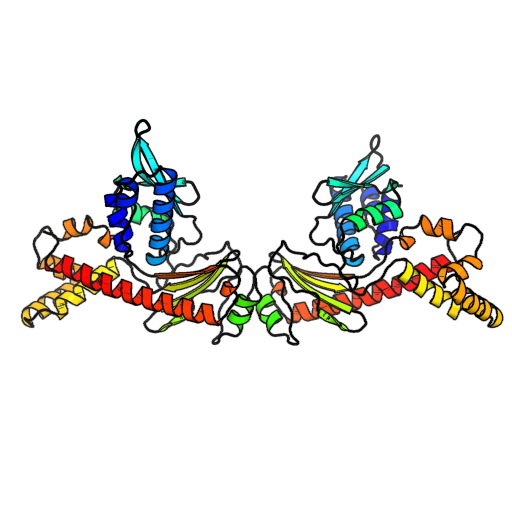49 O O . LEU A 1 238 ? -43.86700 6.79000 -1.75800 1.000 32.40000 224 LEU A O 1
ATOM 1554 N N . GLY A 1 239 ? -43.32700 4.60900 -1.64200 1.000 31.33000 225 GLY A N 1
ATOM 1555 C CA . GLY A 1 239 ? -44.64000 4.23200 -1.16000 1.000 29.67000 225 GLY A CA 1
ATOM 1556 C C . GLY A 1 239 ? -44.84000 4.52600 0.31100 1.000 32.07000 225 GLY A C 1
ATOM 1557 O O . GLY A 1 239 ? -45.97600 4.63600 0.77400 1.000 34.27000 225 GLY A O 1
ATOM 1558 N N . ALA A 1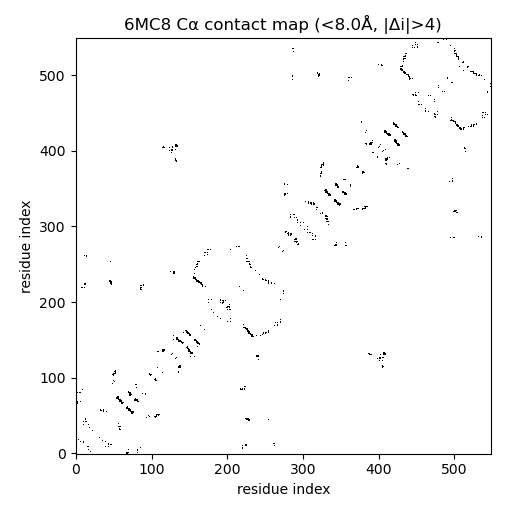 240 ? -43.75200 4.65500 1.06100 1.000 29.48000 226 ALA A N 1
ATOM 1559 C CA . ALA A 1 240 ? -43.81500 5.00900 2.46900 1.000 29.52000 226 ALA A CA 1
ATOM 1560 C C . ALA A 1 240 ? -43.75500 6.51000 2.70200 1.000 30.43000 226 ALA A C 1
ATOM 1561 O O . ALA A 1 240 ? -43.75700 6.94300 3.85700 1.000 33.68000 226 ALA A O 1
ATOM 1563 N N . ARG A 1 241 ? -43.70000 7.30900 1.64600 1.000 30.80000 227 ARG A N 1
ATOM 1564 C CA . ARG A 1 241 ? -43.75000 8.75600 1.75500 1.000 33.57000 227 ARG A CA 1
ATOM 1565 C C . ARG A 1 241 ? -45.10300 9.26200 1.27800 1.000 28.82000 227 ARG A C 1
ATOM 1566 O O . ARG A 1 241 ? -45.94700 8.50000 0.80200 1.000 33.44000 227 ARG A O 1
ATOM 1574 N N . HIS A 1 242 ? -45.29300 10.57200 1.41100 1.000 30.04000 228 HIS A N 1
ATOM 1575 C CA . HIS A 1 242 ? -46.54200 11.20100 1.00800 1.000 29.44000 228 HIS A CA 1
ATOM 1576 C C . HIS A 1 242 ? -46.68900 11.17500 -0.50700 1.000 30.53000 228 HIS A C 1
ATOM 1577 O O . HIS A 1 242 ? -45.71600 11.01600 -1.24600 1.000 31.47000 228 HIS A O 1
ATOM 1584 N N . SER A 1 243 ? -47.93000 11.31000 -0.96600 1.000 30.22000 229 SER A N 1
ATOM 1585 C CA . SER A 1 243 ? -48.19700 11.26400 -2.39500 1.000 32.38000 229 SER A CA 1
ATOM 1586 C C . SER A 1 243 ? -47.67600 12.52400 -3.06900 1.000 35.11000 229 SER A C 1
ATOM 1587 O O . SER A 1 243 ? -47.90100 13.64100 -2.60000 1.000 39.96000 229 SER A O 1
ATOM 1590 N N . GLY A 1 244 ? -46.96200 12.33700 -4.16800 1.000 35.91000 230 GLY A N 1
ATOM 1591 C CA . GLY A 1 244 ? -46.30300 13.42600 -4.84800 1.000 37.75000 230 GLY A CA 1
ATOM 1592 C C . GLY A 1 244 ? -44.84300 13.59500 -4.49400 1.000 37.04000 230 GLY A C 1
ATOM 1593 O O . GLY A 1 244 ? -44.19900 14.50400 -5.02800 1.000 37.64000 230 GLY A O 1
ATOM 1594 N N . ALA A 1 245 ? -44.31000 12.75400 -3.60500 1.000 34.60000 231 ALA A N 1
ATOM 1595 C CA . ALA A 1 245 ? -42.89000 12.82100 -3.27800 1.000 30.56000 231 ALA A CA 1
ATOM 1596 C C . ALA A 1 245 ? -42.03700 12.36400 -4.45100 1.000 34.79000 231 ALA A C 1
ATOM 1597 O O . ALA A 1 245 ? -40.93500 12.88000 -4.66300 1.000 38.47000 231 ALA A O 1
ATOM 1599 N N . GLY A 1 246 ? -42.53200 11.39700 -5.22500 1.000 33.81000 232 GLY A N 1
ATOM 1600 C CA . GLY A 1 246 ? -41.82100 10.98200 -6.42000 1.000 29.19000 232 GLY A CA 1
ATOM 1601 C C . GLY A 1 246 ? -41.91100 12.00700 -7.53200 1.000 30.61000 232 GLY A C 1
ATOM 1602 O O . GLY A 1 246 ? -41.02000 12.09800 -8.37700 1.000 35.23000 232 GLY A O 1
ATOM 1603 N N . ASP A 1 247 ? -42.99800 12.77900 -7.55500 1.000 34.00000 233 ASP A N 1
ATOM 1604 C CA . ASP A 1 247 ? -43.08500 13.91900 -8.46100 1.000 28.62000 233 ASP A CA 1
ATOM 1605 C C . ASP A 1 247 ? -42.13100 15.02700 -8.04300 1.000 35.08000 233 ASP A C 1
ATOM 1606 O O . ASP A 1 247 ? -41.54100 15.69900 -8.89500 1.000 32.66000 233 ASP A O 1
ATOM 1611 N N . ALA A 1 248 ? -41.97300 15.23400 -6.73600 1.000 31.96000 234 ALA A N 1
ATOM 1612 C CA . ALA A 1 248 ? -41.03900 16.24200 -6.25300 1.000 30.29000 234 ALA A CA 1
ATOM 1613 C C . ALA A 1 248 ? -39.60200 15.80200 -6.48000 1.000 28.91000 234 ALA A C 1
ATOM 1614 O O . ALA A 1 248 ? -38.71600 16.63300 -6.69900 1.000 32.05000 234 ALA A O 1
ATOM 1616 N N . LEU A 1 249 ? -39.34500 14.51400 -6.42900 1.000 27.33000 235 LEU A N 1
ATOM 1617 C CA . LEU A 1 249 ? -38.00400 13.96700 -6.71600 1.000 27.22000 235 LEU A CA 1
ATOM 1618 C C . LEU A 1 249 ? -37.67000 14.16300 -8.19800 1.000 29.10000 235 LEU A C 1
ATOM 1619 O O . LEU A 1 249 ? -36.56600 14.40900 -8.49500 1.000 30.13000 235 LEU A O 1
ATOM 1624 N N . ASN A 1 250 ? -38.65000 14.03800 -9.07600 1.000 31.78000 236 ASN A N 1
ATOM 1625 C CA . ASN A 1 250 ? -38.48100 14.18400 -10.54100 1.000 32.44000 236 ASN A CA 1
ATOM 1626 C C . ASN A 1 250 ? -38.05200 15.58600 -10.96600 1.000 31.23000 236 ASN A C 1
ATOM 1627 O O . ASN A 1 250 ? -37.46900 15.68200 -11.98300 1.000 30.44000 236 ASN A O 1
ATOM 1632 N N . GLN A 1 251 ? -38.43300 16.62400 -10.23600 1.000 34.73000 237 GLN A N 1
ATOM 1633 C CA . GLN A 1 251 ? -38.01200 18.00700 -10.54200 1.000 26.63000 237 GLN A CA 1
ATOM 1634 C C . GLN A 1 251 ? -36.61100 18.24900 -10.00300 1.000 27.19000 237 GLN A C 1
ATOM 1635 O O . GLN A 1 251 ? -36.09700 19.29000 -10.23400 1.000 33.72000 237 GLN A O 1
ATOM 1641 N N . LEU A 1 252 ? -36.05200 17.32400 -9.25900 1.000 25.45000 238 LEU A N 1
ATOM 1642 C CA . LEU A 1 252 ? -34.72300 17.54000 -8.72800 1.000 24.48000 238 LEU A CA 1
ATOM 1643 C C . LEU A 1 252 ? -33.66700 17.08400 -9.73400 1.000 25.06000 238 LEU A C 1
ATOM 1644 O O . LEU A 1 252 ? -33.89000 16.13700 -10.49000 1.000 22.24000 238 LEU A O 1
ATOM 1649 N N . PRO A 1 253 ? -32.50500 17.74700 -9.76300 1.000 24.94000 239 PRO A N 1
ATOM 1650 C CA . PRO A 1 253 ? -31.41600 17.27700 -10.63200 1.000 18.85000 239 PRO A CA 1
ATOM 1651 C C . PRO A 1 253 ? -30.79600 15.97900 -10.17400 1.000 20.68000 239 PRO A C 1
ATOM 1652 O O . PRO A 1 253 ? -30.08000 15.34100 -10.95000 1.000 25.35000 239 PRO A O 1
ATOM 1656 N N . GLU A 1 254 ? -31.06000 15.57300 -8.93400 1.000 21.62000 240 GLU A N 1
ATOM 1657 C CA . GLU A 1 254 ? -30.61200 14.28700 -8.42600 1.000 19.44000 240 GLU A CA 1
ATOM 1658 C C . GLU A 1 254 ? -31.30000 13.11800 -9.12200 1.000 26.17000 240 GLU A C 1
ATOM 1659 O O . GLU A 1 254 ? -30.77900 11.99900 -9.11000 1.000 26.78000 240 GLU A O 1
ATOM 1665 N N . ALA A 1 255 ? -32.46400 13.34700 -9.72600 1.000 22.34000 241 ALA A N 1
ATOM 1666 C CA . ALA A 1 255 ? -33.12700 12.29600 -10.48100 1.000 21.92000 241 ALA A CA 1
ATOM 1667 C C . ALA A 1 255 ? -32.64900 12.20100 -11.92100 1.000 27.47000 241 ALA A C 1
ATOM 1668 O O . ALA A 1 255 ? -33.12400 11.33200 -12.65600 1.000 27.51000 241 ALA A O 1
ATOM 1670 N N . HIS A 1 256 ? -31.73900 13.07800 -12.34800 1.000 24.30000 242 HIS A N 1
ATOM 1671 C CA . HIS A 1 256 ? -31.35800 13.16000 -13.74900 1.000 22.98000 242 HIS A CA 1
ATOM 1672 C C . HIS A 1 256 ? -29.85700 13.27300 -13.96200 1.000 21.99000 242 HIS A C 1
ATOM 1673 O O . HIS A 1 256 ? -29.41200 13.29700 -15.11100 1.000 21.65000 242 HIS A O 1
ATOM 1680 N N . PHE A 1 257 ? -29.07000 13.32300 -12.89500 1.000 21.75000 243 PHE A N 1
ATOM 1681 C CA . PHE A 1 257 ? -27.62500 13.44900 -12.97800 1.000 17.58000 243 PHE A CA 1
ATOM 1682 C C . PHE A 1 257 ? -26.99400 12.62900 -11.86700 1.000 21.18000 243 PHE A C 1
ATOM 1683 O O . PHE A 1 257 ? -27.42900 12.69200 -10.71700 1.000 25.96000 243 PHE A O 1
ATOM 1691 N N . ALA A 1 258 ? -25.97100 11.85900 -12.21800 1.000 19.15000 244 ALA A N 1
ATOM 1692 C CA . ALA A 1 258 ? -25.24900 11.05000 -11.25300 1.000 16.83000 244 ALA A CA 1
ATOM 1693 C C . ALA A 1 258 ? -23.75600 11.15600 -11.52100 1.000 21.36000 244 ALA A C 1
ATOM 1694 O O . ALA A 1 258 ? -23.32700 11.47900 -12.62800 1.000 19.93000 244 ALA A O 1
ATOM 1696 N N . VAL A 1 259 ? -22.96900 10.87600 -10.48700 1.000 19.99000 245 VAL A N 1
ATOM 1697 C CA . VAL A 1 259 ? -21.51500 10.84500 -10.59800 1.000 18.69000 245 VAL A CA 1
ATOM 1698 C C . VAL A 1 259 ? -21.08100 9.47300 -11.08600 1.000 17.21000 245 VAL A C 1
ATOM 1699 O O . VAL A 1 259 ? -21.40600 8.45400 -10.47200 1.000 19.28000 245 VAL A O 1
ATOM 1703 N N . SER A 1 260 ? -20.33900 9.44800 -12.19100 1.000 18.50000 246 SER A N 1
ATOM 1704 C CA . SER A 1 260 ? -19.78300 8.21100 -12.70900 1.000 23.22000 246 SER A CA 1
ATOM 1705 C C . SER A 1 260 ? -18.29200 8.27500 -13.00400 1.000 22.79000 246 SER A C 1
ATOM 1706 O O . SER A 1 260 ? -17.68100 7.22200 -13.19900 1.000 22.41000 246 SER A O 1
ATOM 1709 N N . SER A 1 261 ? -17.68400 9.45600 -13.03200 1.000 19.56000 247 SER A N 1
ATOM 1710 C CA . SER A 1 261 ? -16.27100 9.56100 -13.34900 1.000 22.15000 247 SER A CA 1
ATOM 1711 C C . SER A 1 261 ? -15.58600 10.53700 -12.40300 1.000 23.33000 247 SER A C 1
ATOM 1712 O O . SER A 1 261 ? -16.22100 11.18800 -11.57400 1.000 18.00000 247 SER A O 1
ATOM 1715 N N . ALA A 1 262 ? -14.26500 10.60000 -12.53000 1.000 22.54000 248 ALA A N 1
ATOM 1716 C CA . ALA A 1 262 ? -13.42600 11.57700 -11.85800 1.000 16.73000 248 ALA A CA 1
ATOM 1717 C C . ALA A 1 262 ? -12.16000 11.75000 -12.67900 1.000 24.11000 248 ALA A C 1
ATOM 1718 O O . ALA A 1 262 ? -11.52800 10.76600 -13.06700 1.000 27.63000 248 ALA A O 1
ATOM 1720 N N . VAL A 1 263 ? -11.79900 13.00000 -12.95400 1.000 24.95000 249 VAL A N 1
ATOM 1721 C CA . VAL A 1 263 ? -10.68900 13.32300 -13.84000 1.000 17.16000 249 VAL A CA 1
ATOM 1722 C C . VAL A 1 263 ? -9.64300 14.11100 -13.06200 1.000 22.37000 249 VAL A C 1
ATOM 1723 O O . VAL A 1 263 ? -9.97000 15.08800 -12.38100 1.000 20.90000 249 VAL A O 1
ATOM 1727 N N . VAL A 1 264 ? -8.38600 13.68300 -13.16000 1.000 22.52000 250 VAL A N 1
ATOM 1728 C CA . VAL A 1 264 ? -7.25000 14.40800 -12.60300 1.000 23.33000 250 VAL A CA 1
ATOM 1729 C C . VAL A 1 264 ? -6.36000 14.85200 -13.75500 1.000 26.13000 250 VAL A C 1
ATOM 1730 O O . VAL A 1 264 ? -6.02400 14.04800 -14.63100 1.000 29.88000 250 VAL A O 1
ATOM 1734 N N . ARG A 1 265 ? -5.99000 16.13100 -13.76100 1.000 22.96000 251 ARG A N 1
ATOM 1735 C CA . ARG A 1 265 ? -5.17300 16.71100 -14.81400 1.000 25.37000 251 ARG A CA 1
ATOM 1736 C C . ARG A 1 265 ? -3.87400 17.26100 -14.24000 1.000 26.65000 251 ARG A C 1
ATOM 1737 O O . ARG A 1 265 ? -3.79700 17.62400 -13.06400 1.000 28.77000 251 ARG A O 1
ATOM 1745 N N . GLU A 1 266 ? -2.85000 17.30900 -15.08500 1.000 31.74000 252 GLU A N 1
ATOM 1746 C CA . GLU A 1 266 ? -1.53600 17.80200 -14.70800 1.000 29.69000 252 GLU A CA 1
ATOM 1747 C C . GLU A 1 266 ? -0.89200 18.50400 -15.89200 1.000 32.10000 252 GLU A C 1
ATOM 1748 O O . GLU A 1 266 ? -0.79100 17.93600 -16.98000 1.000 32.85000 252 GLU A O 1
ATOM 1754 N N . THR A 1 267 ? -0.45000 19.73400 -15.67000 1.000 39.83000 253 THR A N 1
ATOM 1755 C CA . THR A 1 267 ? 0.16600 20.54800 -16.70300 1.000 39.21000 253 THR A CA 1
ATOM 1756 C C . THR A 1 267 ? 1.62800 20.79700 -16.36100 1.000 41.90000 253 THR A C 1
ATOM 1757 O O . THR A 1 267 ? 2.00100 20.89500 -15.19200 1.000 49.87000 253 THR A O 1
ATOM 1761 N N . GLY A 1 268 ? 2.45600 20.88300 -17.39300 1.000 39.49000 254 GLY A N 1
ATOM 1762 C CA . GLY A 1 268 ? 3.83600 21.27200 -17.19900 1.000 52.71000 254 GLY A CA 1
ATOM 1763 C C . GLY A 1 268 ? 4.83800 20.14100 -17.10700 1.000 52.78000 254 GLY A C 1
ATOM 1764 O O . GLY A 1 268 ? 4.79700 19.19000 -17.89000 1.000 53.91000 254 GLY A O 1
ATOM 1765 N N . ARG A 1 269 ? 5.74700 20.24500 -16.13800 1.000 48.14000 255 ARG A N 1
ATOM 1766 C CA . ARG A 1 269 ? 6.89100 19.34200 -16.08600 1.000 50.81000 255 ARG A CA 1
ATOM 1767 C C . ARG A 1 269 ? 6.51800 18.01400 -15.44200 1.000 50.11000 255 ARG A C 1
ATOM 1768 O O . ARG A 1 269 ? 7.12600 16.97900 -15.73200 1.000 46.10000 255 ARG A O 1
ATOM 1776 N N . GLU A 1 270 ? 5.50500 18.02000 -14.57800 1.000 50.94000 256 GLU A N 1
ATOM 1777 C CA . GLU A 1 270 ? 5.07700 16.79300 -13.91900 1.000 48.03000 256 GLU A CA 1
ATOM 1778 C C . GLU A 1 270 ? 4.25800 15.90000 -14.84000 1.000 42.43000 256 GLU A C 1
ATOM 1779 O O . GLU A 1 270 ? 4.07700 14.72000 -14.53400 1.000 42.10000 256 GLU A O 1
ATOM 1785 N N . GLY A 1 271 ? 3.84500 16.43000 -15.98800 1.000 44.19000 257 GLY A N 1
ATOM 1786 C CA . GLY A 1 271 ? 3.05100 15.73500 -17.01800 1.000 32.77000 257 GLY A CA 1
ATOM 1787 C C . GLY A 1 271 ? 3.80400 14.61900 -17.69600 1.000 35.36000 257 GLY A C 1
ATOM 1788 O O . GLY A 1 271 ? 3.17700 13.79700 -18.30000 1.000 28.93000 257 GLY A O 1
ATOM 1789 N N . ARG A 1 272 ? 5.12600 14.67100 -17.67900 1.000 36.53000 258 ARG A N 1
ATOM 1790 C CA . ARG A 1 272 ? 5.94100 13.62100 -18.33400 1.000 37.48000 258 ARG A CA 1
ATOM 1791 C C . ARG A 1 272 ? 6.52600 12.61400 -17.34300 1.000 37.52000 258 ARG A C 1
ATOM 1792 O O . ARG A 1 272 ? 7.36900 11.85400 -17.76700 1.000 31.86000 258 ARG A O 1
ATOM 1800 N N . GLU A 1 273 ? 6.07600 12.61500 -16.09400 1.000 32.90000 259 GLU A N 1
ATOM 1801 C CA . GLU A 1 273 ? 6.59400 11.67700 -15.11200 1.000 37.55000 259 GLU A CA 1
ATOM 1802 C C . GLU A 1 273 ? 5.54900 10.60600 -14.83200 1.000 38.39000 259 GLU A C 1
ATOM 1803 O O . GLU A 1 273 ? 4.36000 10.91000 -14.70900 1.000 38.48000 259 GLU A O 1
ATOM 1809 N N . VAL A 1 274 ? 5.99400 9.35300 -14.73800 1.000 32.45000 260 VAL A N 1
ATOM 1810 C CA . VAL A 1 274 ? 5.05000 8.25400 -14.57800 1.000 35.60000 260 VAL A CA 1
ATOM 1811 C C . VAL A 1 274 ? 4.63600 8.10600 -13.12000 1.000 39.51000 260 VAL A C 1
ATOM 1812 O O . VAL A 1 274 ? 3.57100 7.55700 -12.82000 1.000 40.87000 260 VAL A O 1
ATOM 1816 N N . ASP A 1 275 ? 5.46000 8.59300 -12.19200 1.000 38.36000 261 ASP A N 1
ATOM 1817 C CA . ASP A 1 275 ? 5.09900 8.49600 -10.78500 1.000 40.91000 261 ASP A CA 1
ATOM 1818 C C . ASP A 1 275 ? 4.06400 9.55000 -10.42300 1.000 36.45000 261 ASP A C 1
ATOM 1819 O O . ASP A 1 275 ? 3.31600 9.39000 -9.45200 1.000 39.83000 261 ASP A O 1
ATOM 1824 N N . ARG A 1 276 ? 4.00600 10.63500 -11.19600 1.000 34.59000 262 ARG A N 1
ATOM 1825 C CA . ARG A 1 276 ? 2.92000 11.59500 -11.05300 1.000 32.63000 262 ARG A CA 1
ATOM 1826 C C . ARG A 1 276 ? 1.60800 11.00800 -11.55500 1.000 35.11000 262 ARG A C 1
ATOM 1827 O O . ARG A 1 276 ? 0.57600 11.12800 -10.88900 1.000 31.46000 262 ARG A O 1
ATOM 1835 N N . TRP A 1 277 ? 1.64200 10.37000 -12.73400 1.000 33.07000 263 TRP A N 1
ATOM 1836 C CA . TRP A 1 277 ? 0.45700 9.74400 -13.31900 1.000 30.87000 263 TRP A CA 1
ATOM 1837 C C . TRP A 1 277 ? -0.10400 8.65000 -12.42200 1.000 30.68000 263 TRP A C 1
ATOM 1838 O O . TRP A 1 277 ? -1.32300 8.46600 -12.34700 1.000 33.91000 263 TRP A O 1
ATOM 1849 N N . LYS A 1 278 ? 0.77400 7.89600 -11.76000 1.000 36.58000 264 LYS A N 1
ATOM 1850 C CA . LYS A 1 278 ? 0.31900 6.87800 -10.82300 1.000 38.12000 264 LYS A CA 1
ATOM 1851 C C . LYS A 1 278 ? -0.37600 7.51400 -9.62800 1.000 32.09000 264 LYS A C 1
ATOM 1852 O O . LYS A 1 278 ? -1.35700 6.97300 -9.10900 1.000 34.46000 264 LYS A O 1
ATOM 1856 N N . ALA A 1 279 ? 0.09600 8.68500 -9.20700 1.000 29.49000 265 ALA A N 1
ATOM 1857 C CA . ALA A 1 279 ? -0.58000 9.41400 -8.14500 1.000 30.37000 265 ALA A CA 1
ATOM 1858 C C . ALA A 1 279 ? -1.84100 10.09600 -8.65900 1.000 30.52000 265 ALA A C 1
ATOM 1859 O O . ALA A 1 279 ? -2.74300 10.40500 -7.87700 1.000 28.63000 265 ALA A O 1
ATOM 1861 N N . MET A 1 280 ? -1.92400 10.32500 -9.97100 1.000 27.78000 266 MET A N 1
ATOM 1862 C CA . MET A 1 280 ? -3.10500 10.95400 -10.55400 1.000 29.40000 266 MET A CA 1
ATOM 1863 C C . MET A 1 280 ? -4.27400 9.98000 -10.62000 1.000 29.25000 266 MET A C 1
ATOM 1864 O O . MET A 1 280 ? -5.40500 10.32700 -10.26400 1.000 28.64000 266 MET A O 1
ATOM 1869 N N . GLN A 1 281 ? -4.01700 8.76000 -11.09500 1.000 24.99000 267 GLN A N 1
ATOM 1870 C CA . GLN A 1 281 ? -5.05600 7.74000 -11.16600 1.000 31.37000 267 GLN A CA 1
ATOM 1871 C C . GLN A 1 281 ? -5.51600 7.32100 -9.77700 1.000 35.54000 267 GLN A C 1
ATOM 1872 O O . GLN A 1 281 ? -6.70600 7.06700 -9.55500 1.000 36.00000 267 GLN A O 1
ATOM 1878 N N . ARG A 1 282 ? -4.58100 7.24700 -8.82900 1.000 30.92000 268 ARG A N 1
ATOM 1879 C CA . ARG A 1 282 ? -4.92100 6.89100 -7.45800 1.000 27.08000 268 ARG A CA 1
ATOM 1880 C C . ARG A 1 282 ? -5.73000 7.99800 -6.79400 1.000 31.78000 268 ARG A C 1
ATOM 1881 O O . ARG A 1 282 ? -6.57500 7.72900 -5.93500 1.000 30.67000 268 ARG A O 1
ATOM 1889 N N . GLU A 1 283 ? -5.48800 9.25100 -7.19100 1.000 29.27000 269 GLU A N 1
ATOM 1890 C CA . GLU A 1 283 ? -6.32600 10.35500 -6.73700 1.000 25.03000 269 GLU A CA 1
ATOM 1891 C C . GLU A 1 283 ? -7.72800 10.25900 -7.32200 1.000 26.66000 269 GLU A C 1
ATOM 1892 O O . GLU A 1 283 ? -8.71500 10.45500 -6.60800 1.000 25.83000 269 GLU A O 1
ATOM 1898 N N . ALA A 1 284 ? -7.83100 9.94400 -8.61500 1.000 28.18000 270 ALA A N 1
ATOM 1899 C CA . ALA A 1 284 ? -9.12700 9.91400 -9.28400 1.000 29.18000 270 ALA A CA 1
ATOM 1900 C C . ALA A 1 284 ? -9.98000 8.74800 -8.80400 1.000 30.24000 270 ALA A C 1
ATOM 1901 O O . ALA A 1 284 ? -11.20800 8.85200 -8.75400 1.000 26.47000 270 ALA A O 1
ATOM 1903 N N . THR A 1 285 ? -9.34400 7.63300 -8.44400 1.000 30.45000 271 THR A N 1
ATOM 1904 C CA . THR A 1 285 ? -10.07700 6.49100 -7.91100 1.000 28.48000 271 THR A CA 1
ATOM 1905 C C . THR A 1 285 ? -10.62400 6.79400 -6.51900 1.000 27.45000 271 THR A C 1
ATOM 1906 O O . THR A 1 285 ? -11.77900 6.48300 -6.21300 1.000 30.45000 271 THR A O 1
ATOM 1910 N N . GLU A 1 286 ? -9.80800 7.42300 -5.66900 1.000 28.69000 272 GLU A N 1
ATOM 1911 C CA . GLU A 1 286 ? -10.27700 7.84600 -4.35300 1.000 25.82000 272 GLU A CA 1
ATOM 1912 C C . GLU A 1 286 ? -11.31300 8.95700 -4.45500 1.000 25.71000 272 GLU A C 1
ATOM 1913 O O . GLU A 1 286 ? -12.22200 9.04000 -3.62400 1.000 30.18000 272 GLU A O 1
ATOM 1919 N N . THR A 1 287 ? -11.18900 9.82300 -5.46100 1.000 25.01000 273 THR A N 1
ATOM 1920 C CA . THR A 1 287 ? -12.18200 10.87400 -5.65000 1.000 22.73000 273 THR A CA 1
ATOM 1921 C C . THR A 1 287 ? -13.49800 10.29100 -6.15200 1.000 29.40000 273 THR A C 1
ATOM 1922 O O . THR A 1 287 ? -14.57200 10.69800 -5.70100 1.000 31.45000 273 THR A O 1
ATOM 1926 N N . LEU A 1 288 ? -13.43000 9.30200 -7.04800 1.000 24.05000 274 LEU A N 1
ATOM 1927 C CA . LEU A 1 288 ? -14.64500 8.67500 -7.55900 1.000 24.68000 274 LEU A CA 1
ATOM 1928 C C . LEU A 1 288 ? -15.35500 7.86300 -6.48400 1.000 26.78000 274 LEU A C 1
ATOM 1929 O O . LEU A 1 288 ? -16.58800 7.87800 -6.40400 1.000 27.67000 274 LEU A O 1
ATOM 1934 N N . ASP A 1 289 ? -14.59600 7.15500 -5.64600 1.000 31.89000 275 ASP A N 1
ATOM 1935 C CA . ASP A 1 289 ? -15.20900 6.33500 -4.60600 1.000 28.16000 275 ASP A CA 1
ATOM 1936 C C . ASP A 1 289 ? -15.86200 7.20000 -3.53900 1.000 26.41000 275 ASP A C 1
ATOM 1937 O O . ASP A 1 289 ? -16.92200 6.85400 -3.01100 1.000 31.23000 275 ASP A O 1
ATOM 1942 N N . GLU A 1 290 ? -15.25600 8.34400 -3.22700 1.000 25.91000 276 GLU A N 1
ATOM 1943 C CA . GLU A 1 290 ? -15.82600 9.21000 -2.20300 1.000 32.08000 276 GLU A CA 1
ATOM 1944 C C . GLU A 1 290 ? -17.03900 9.97400 -2.72100 1.000 26.97000 276 GLU A C 1
ATOM 1945 O O . GLU A 1 290 ? -18.02400 10.14100 -1.99400 1.000 29.71000 276 GLU A O 1
ATOM 1951 N N . LEU A 1 291 ? -16.99800 10.42200 -3.97900 1.000 22.01000 277 LEU A N 1
ATOM 1952 C CA . LEU A 1 291 ? -18.12600 11.15300 -4.54900 1.000 21.08000 277 LEU A CA 1
ATOM 1953 C C . LEU A 1 291 ? -19.35100 10.26700 -4.71400 1.000 28.95000 277 LEU A C 1
ATOM 1954 O O . LEU A 1 291 ? -20.48400 10.73400 -4.57100 1.000 27.34000 277 LEU A O 1
ATOM 1959 N N . GLN A 1 292 ? -19.14400 8.98400 -4.99600 1.000 28.37000 278 GLN A N 1
ATOM 1960 C CA . GLN A 1 292 ? -20.27300 8.07100 -5.10800 1.000 25.57000 278 GLN A CA 1
ATOM 1961 C C . GLN A 1 292 ? -20.80400 7.67000 -3.73700 1.000 25.16000 278 GLN A C 1
ATOM 1962 O O . GLN A 1 292 ? -22.00700 7.44200 -3.58100 1.000 25.07000 278 GLN A O 1
ATOM 1968 N N . LYS A 1 293 ? -19.93200 7.58000 -2.73200 1.000 26.28000 279 LYS A N 1
ATOM 1969 C CA . LYS A 1 293 ? -20.41300 7.27900 -1.38900 1.000 28.34000 279 LYS A CA 1
ATOM 1970 C C . LYS A 1 293 ? -21.07300 8.49300 -0.75200 1.000 31.73000 279 LYS A C 1
ATOM 1971 O O . LYS A 1 293 ? -22.02500 8.34900 0.02000 1.000 36.95000 279 LYS A O 1
ATOM 1977 N N . ALA A 1 294 ? -20.59100 9.69700 -1.07000 1.000 31.62000 280 ALA A N 1
ATOM 1978 C CA . ALA A 1 294 ? -21.26500 10.90100 -0.59600 1.000 28.56000 280 ALA A CA 1
ATOM 1979 C C . ALA A 1 294 ? -22.58000 11.11200 -1.33000 1.000 28.18000 280 ALA A C 1
ATOM 1980 O O . ALA A 1 294 ? -23.50300 11.73800 -0.79800 1.000 33.44000 280 ALA A O 1
ATOM 1982 N N . ALA A 1 295 ? -22.67500 10.60400 -2.56000 1.000 27.72000 281 ALA A N 1
ATOM 1983 C CA . ALA A 1 295 ? -23.93700 10.62900 -3.28500 1.000 23.50000 281 ALA A CA 1
ATOM 1984 C C . ALA A 1 295 ? -24.96600 9.73400 -2.62000 1.000 24.54000 281 ALA A C 1
ATOM 1985 O O . ALA A 1 295 ? -26.14000 10.09700 -2.53300 1.000 28.13000 281 ALA A O 1
ATOM 1987 N N . THR A 1 296 ? -24.53200 8.57000 -2.13500 1.000 25.28000 282 THR A N 1
ATOM 1988 C CA . THR A 1 296 ? -25.44100 7.61700 -1.51000 1.000 27.20000 282 THR A CA 1
ATOM 1989 C C . THR A 1 296 ? -26.04000 8.18000 -0.22500 1.000 27.03000 282 THR A C 1
ATOM 1990 O O . THR A 1 296 ? -27.21800 7.95500 0.06500 1.000 24.49000 282 THR A O 1
ATOM 1994 N N . ARG A 1 297 ? -25.27200 8.97900 0.51700 1.000 27.64000 283 ARG A N 1
ATOM 1995 C CA . ARG A 1 297 ? -25.80400 9.56400 1.74300 1.000 26.87000 283 ARG A CA 1
ATOM 1996 C C . ARG A 1 297 ? -26.73100 10.73600 1.45500 1.000 27.03000 283 ARG A C 1
ATOM 1997 O O . ARG A 1 297 ? -27.75400 10.90100 2.12600 1.000 31.84000 283 ARG A O 1
ATOM 2005 N N . ARG A 1 298 ? -26.39800 11.55900 0.46000 1.000 25.76000 284 ARG A N 1
ATOM 2006 C CA . ARG A 1 298 ? -27.19700 12.75600 0.22500 1.000 21.91000 284 ARG A CA 1
ATOM 2007 C C . ARG A 1 298 ? -28.50700 12.40700 -0.46200 1.000 27.71000 284 ARG A C 1
ATOM 2008 O O . ARG A 1 298 ? -29.50800 13.10800 -0.29000 1.000 30.20000 284 ARG A O 1
ATOM 2016 N N . LEU A 1 299 ? -28.53200 11.30600 -1.21100 1.000 27.32000 285 LEU A N 1
ATOM 2017 C CA . LEU A 1 299 ? -29.77700 10.85800 -1.81600 1.000 26.80000 285 LEU A CA 1
ATOM 2018 C C . LEU A 1 299 ? -30.65400 10.14400 -0.79900 1.000 25.06000 285 LEU A C 1
ATOM 2019 O O . LEU A 1 299 ? -31.88200 10.24000 -0.85800 1.000 21.58000 285 LEU A O 1
ATOM 2024 N N . ALA A 1 300 ? -30.03800 9.42900 0.14400 1.000 27.64000 286 ALA A N 1
ATOM 2025 C CA . ALA A 1 300 ? -30.80100 8.73800 1.17600 1.000 26.20000 286 ALA A CA 1
ATOM 2026 C C . ALA A 1 300 ? -31.44100 9.72400 2.14400 1.000 27.33000 286 ALA A C 1
ATOM 2027 O O . ALA A 1 300 ? -32.50900 9.45200 2.70100 1.000 27.80000 286 ALA A O 1
ATOM 2029 N N . ALA A 1 301 ? -30.80300 10.87600 2.35200 1.000 26.34000 287 ALA A N 1
ATOM 2030 C CA . ALA A 1 301 ? -31.39100 11.90600 3.19800 1.000 26.32000 287 ALA A CA 1
ATOM 2031 C C . ALA A 1 301 ? -32.58400 12.56500 2.51600 1.000 28.17000 287 ALA A C 1
ATOM 2032 O O . ALA A 1 301 ? -33.52100 13.01200 3.18500 1.000 33.86000 287 ALA A O 1
ATOM 2034 N N . VAL A 1 302 ? -32.56500 12.63400 1.18600 1.000 28.23000 288 VAL A N 1
ATOM 2035 C CA . VAL A 1 302 ? -33.69300 13.17900 0.43800 1.000 23.29000 288 VAL A CA 1
ATOM 2036 C C . VAL A 1 302 ? -34.85700 12.19400 0.43600 1.000 26.35000 288 VAL A C 1
ATOM 2037 O O . VAL A 1 302 ? -36.02400 12.58600 0.54500 1.000 30.08000 288 VAL A O 1
ATOM 2041 N N . LEU A 1 303 ? -34.55900 10.89900 0.35700 1.000 30.33000 289 LEU A N 1
ATOM 2042 C CA . LEU A 1 303 ? -35.62300 9.90500 0.31900 1.000 26.06000 289 LEU A CA 1
ATOM 2043 C C . LEU A 1 303 ? -36.23300 9.67500 1.69400 1.000 26.81000 289 LEU A C 1
ATOM 2044 O O . LEU A 1 303 ? -37.38500 9.24500 1.79400 1.000 32.51000 289 LEU A O 1
ATOM 2049 N N . SER A 1 304 ? -35.48900 9.95700 2.75700 1.000 30.74000 290 SER A N 1
ATOM 2050 C CA . SER A 1 304 ? -35.99700 9.74000 4.10200 1.000 28.54000 290 SER A CA 1
ATOM 2051 C C . SER A 1 304 ? -36.58600 11.01100 4.70200 1.000 37.19000 290 SER A C 1
ATOM 2052 O O . SER A 1 304 ? -37.72100 11.00200 5.18400 1.000 43.99000 290 SER A O 1
ATOM 2055 N N . GLY A 1 305 ? -35.83800 12.10800 4.67200 1.000 32.68000 291 GLY A N 1
ATOM 2056 C CA . GLY A 1 305 ? -36.26500 13.31700 5.34400 1.000 34.82000 291 GLY A CA 1
ATOM 2057 C C . GLY A 1 305 ? -36.77600 14.41400 4.43600 1.000 37.70000 291 GLY A C 1
ATOM 2058 O O . GLY A 1 305 ? -37.53700 15.27700 4.87600 1.000 45.22000 291 GLY A O 1
ATOM 2059 N N . GLY A 1 306 ? -36.37400 14.39500 3.17700 1.000 32.07000 292 GLY A N 1
ATOM 2060 C CA . GLY A 1 306 ? -36.71100 15.44500 2.23900 1.000 31.09000 292 GLY A CA 1
ATOM 2061 C C . GLY A 1 306 ? -37.99100 15.18400 1.48100 1.000 33.10000 292 GLY A C 1
ATOM 2062 O O . GLY A 1 306 ? -38.90100 14.51100 1.97300 1.000 32.99000 292 GLY A O 1
ATOM 2063 N N . LEU A 1 307 ? -38.04400 15.73700 0.26200 1.000 29.55000 293 LEU A N 1
ATOM 2064 C CA . LEU A 1 307 ? -39.18400 15.64900 -0.66100 1.000 30.82000 293 LEU A CA 1
ATOM 2065 C C . LEU A 1 307 ? -40.46700 16.18500 -0.02900 1.000 35.40000 293 LEU A C 1
ATOM 2066 O O . LEU A 1 307 ? -41.54800 15.61700 -0.18900 1.000 36.66000 293 LEU A O 1
ATOM 2071 N N . ARG A 1 308 ? -40.34300 17.28900 0.69200 1.000 37.80000 294 ARG A N 1
ATOM 2072 C CA . ARG A 1 308 ? -41.44200 17.81200 1.48600 1.000 40.84000 294 ARG A CA 1
ATOM 2073 C C . ARG A 1 308 ? -42.31300 18.77800 0.69200 1.000 41.33000 294 ARG A C 1
ATOM 2074 O O . ARG A 1 308 ? -43.35700 19.21600 1.17000 1.000 44.41000 294 ARG A O 1
ATOM 2082 N N . PRO B 1 35 ? 15.09400 28.62700 -66.95600 1.000 44.28000 21 PRO B N 1
ATOM 2083 C CA . PRO B 1 35 ? 13.68400 28.26000 -66.77600 1.000 40.42000 21 PRO B CA 1
ATOM 2084 C C . PRO B 1 35 ? 13.54200 26.83900 -66.21300 1.000 35.30000 21 PRO B C 1
ATOM 2085 O O . PRO B 1 35 ? 14.03000 26.59000 -65.12500 1.000 29.80000 21 PRO B O 1
ATOM 2089 N N . LEU B 1 36 ? 12.88200 25.95300 -66.96600 1.000 38.94000 22 LEU B N 1
ATOM 2090 C CA . LEU B 1 36 ? 12.67800 24.55400 -66.53700 1.000 38.07000 22 LEU B CA 1
ATOM 2091 C C . LEU B 1 36 ? 14.01300 23.80500 -66.59900 1.000 39.57000 22 LEU B C 1
ATOM 2092 O O . LEU B 1 36 ? 14.12100 22.78000 -65.96100 1.000 38.72000 22 LEU B O 1
ATOM 2097 N N . ALA B 1 37 ? 14.94900 24.26500 -67.41300 1.000 31.67000 23 ALA B N 1
ATOM 2098 C CA . ALA B 1 37 ? 16.26100 23.63100 -67.45900 1.000 37.73000 23 ALA B CA 1
ATOM 2099 C C . ALA B 1 37 ? 17.13700 24.08000 -66.29700 1.000 37.34000 23 ALA B C 1
ATOM 2100 O O . ALA B 1 37 ? 17.97100 23.30900 -65.81300 1.000 35.37000 23 ALA B O 1
ATOM 2102 N N . ARG B 1 38 ? 16.96900 25.32300 -65.83900 1.000 34.23000 24 ARG B N 1
ATOM 2103 C CA . ARG B 1 38 ? 17.69400 25.77300 -64.65600 1.000 35.12000 24 ARG B CA 1
ATOM 2104 C C . ARG B 1 38 ? 17.14600 25.11100 -63.39900 1.000 35.03000 24 ARG B C 1
ATOM 2105 O O . ARG B 1 38 ? 17.87500 24.92500 -62.41900 1.000 34.16000 24 ARG B O 1
ATOM 2113 N N . PHE B 1 39 ? 15.86000 24.75300 -63.41000 1.000 29.37000 25 PHE B N 1
ATOM 2114 C CA . PHE B 1 39 ? 15.30300 23.96800 -62.31700 1.000 31.23000 25 PHE B CA 1
ATOM 2115 C C . PHE B 1 39 ? 15.84700 22.54900 -62.34800 1.000 29.85000 25 PHE B C 1
ATOM 2116 O O . PHE B 1 39 ? 16.13800 21.96800 -61.29800 1.000 24.64000 25 PHE B O 1
ATOM 2124 N N . ALA B 1 40 ? 15.97900 21.98100 -63.55100 1.000 32.60000 26 ALA B N 1
ATOM 2125 C CA . ALA B 1 40 ? 16.50200 20.62900 -63.70900 1.000 24.76000 26 ALA B CA 1
ATOM 2126 C C . ALA B 1 40 ? 17.95300 20.53500 -63.26500 1.000 28.68000 26 ALA B C 1
ATOM 2127 O O . ALA B 1 40 ? 18.38800 19.49800 -62.75600 1.000 32.68000 26 ALA B O 1
ATOM 2129 N N . GLU B 1 41 ? 18.71400 21.61300 -63.44100 1.000 31.01000 27 GLU B N 1
ATOM 2130 C CA . GLU B 1 41 ? 20.09700 21.62900 -62.98700 1.000 34.55000 27 GLU B CA 1
ATOM 2131 C C . GLU B 1 41 ? 20.17900 21.87500 -61.48900 1.000 30.29000 27 GLU B C 1
ATOM 2132 O O . GLU B 1 41 ? 21.14800 21.46700 -60.84000 1.000 36.45000 27 GLU B O 1
ATOM 2138 N N . LEU B 1 42 ? 19.17300 22.54200 -60.92600 1.000 28.21000 28 LEU B N 1
ATOM 2139 C CA . LEU B 1 42 ? 19.15200 22.79600 -59.49100 1.000 31.04000 28 LEU B CA 1
ATOM 2140 C C . LEU B 1 42 ? 18.89400 21.51500 -58.70900 1.000 31.13000 28 LEU B C 1
ATOM 2141 O O . LEU B 1 42 ? 19.57800 21.22700 -57.72200 1.000 28.84000 28 LEU B O 1
ATOM 2146 N N . VAL B 1 43 ? 17.91600 20.72100 -59.14800 1.000 26.35000 29 VAL B N 1
ATOM 2147 C CA . VAL B 1 43 ? 17.58900 19.49800 -58.43500 1.000 22.75000 29 VAL B CA 1
ATOM 2148 C C . VAL B 1 43 ? 18.53300 18.36100 -58.79600 1.000 29.79000 29 VAL B C 1
ATOM 2149 O O . VAL B 1 43 ? 18.52300 17.32200 -58.13000 1.000 30.93000 29 VAL B O 1
ATOM 2153 N N . ALA B 1 44 ? 19.37100 18.53800 -59.82000 1.000 32.12000 30 ALA B N 1
ATOM 2154 C CA . ALA B 1 44 ? 20.36500 17.52200 -60.14700 1.000 26.82000 30 ALA B CA 1
ATOM 2155 C C . ALA B 1 44 ? 21.49400 17.49300 -59.12900 1.000 29.31000 30 ALA B C 1
ATOM 2156 O O . ALA B 1 44 ? 22.20300 16.48800 -59.02300 1.000 39.54000 30 ALA B O 1
ATOM 2158 N N . THR B 1 45 ? 21.67900 18.58000 -58.37800 1.000 27.29000 31 THR B N 1
ATOM 2159 C CA . THR B 1 45 ? 22.62600 18.58100 -57.27100 1.000 23.19000 31 THR B CA 1
ATOM 2160 C C . THR B 1 45 ? 22.16300 17.70300 -56.12400 1.000 28.10000 31 THR B C 1
ATOM 2161 O O . THR B 1 45 ? 22.98400 17.29900 -55.29800 1.000 28.14000 31 THR B O 1
ATOM 2165 N N . ALA B 1 46 ? 20.86600 17.41800 -56.04900 1.000 31.40000 32 ALA B N 1
ATOM 2166 C CA . ALA B 1 46 ? 20.31900 16.44500 -55.12300 1.000 27.49000 32 ALA B CA 1
ATOM 2167 C C . ALA B 1 46 ? 20.12100 15.08400 -55.77200 1.000 28.01000 32 ALA B C 1
ATOM 2168 O O . ALA B 1 46 ? 19.42900 14.23700 -55.21000 1.000 36.31000 32 ALA B O 1
ATOM 2170 N N . GLY B 1 47 ? 20.71200 14.85400 -56.93800 1.000 31.25000 33 GLY B N 1
ATOM 2171 C CA . GLY B 1 47 ? 20.62200 13.56000 -57.57500 1.000 25.85000 33 GLY B CA 1
ATOM 2172 C C . GLY B 1 47 ? 19.30300 13.26500 -58.24100 1.000 31.69000 33 GLY B C 1
ATOM 2173 O O . GLY B 1 47 ? 18.99100 12.09500 -58.47300 1.000 40.48000 33 GLY B O 1
ATOM 2174 N N . LEU B 1 48 ? 18.51900 14.28600 -58.55700 1.000 29.66000 34 LEU B N 1
ATOM 2175 C CA . LEU B 1 48 ? 17.22800 14.11500 -59.20400 1.000 32.17000 34 LEU B CA 1
ATOM 2176 C C . LEU B 1 48 ? 17.34900 14.35200 -60.70100 1.000 33.75000 34 LEU B C 1
ATOM 2177 O O . LEU B 1 48 ? 18.03300 15.27800 -61.14100 1.000 34.94000 34 LEU B O 1
ATOM 2182 N N . GLN B 1 49 ? 16.67100 13.51700 -61.47700 1.000 33.01000 35 GLN B N 1
ATOM 2183 C CA . GLN B 1 49 ? 16.45000 13.77200 -62.89100 1.000 34.33000 35 GLN B CA 1
ATOM 2184 C C . GLN B 1 49 ? 15.05400 14.36100 -63.04000 1.000 37.27000 35 GLN B C 1
ATOM 2185 O O . GLN B 1 49 ? 14.05800 13.68300 -62.76900 1.000 36.03000 35 GLN B O 1
ATOM 2188 N N . SER B 1 50 ? 14.99000 15.62000 -63.45300 1.000 33.11000 36 SER B N 1
ATOM 2189 C CA . SER B 1 50 ? 13.72900 16.34100 -63.48700 1.000 35.02000 36 SER B CA 1
ATOM 2190 C C . SER B 1 50 ? 12.88400 15.90200 -64.67500 1.000 40.03000 36 SER B C 1
ATOM 2191 O O . SER B 1 50 ? 13.40100 15.68900 -65.77400 1.000 42.51000 36 SER B O 1
ATOM 2194 N N . ASP B 1 51 ? 11.58000 15.76900 -64.44900 1.000 38.36000 37 ASP B N 1
ATOM 2195 C CA . ASP B 1 51 ? 10.63100 15.41300 -65.49200 1.000 39.94000 37 ASP B CA 1
ATOM 2196 C C . ASP B 1 51 ? 9.74700 16.57200 -65.92400 1.000 42.08000 37 ASP B C 1
ATOM 2197 O O . ASP B 1 51 ? 8.77200 16.34300 -66.64100 1.000 41.87000 37 ASP B O 1
ATOM 2202 N N . VAL B 1 52 ? 10.05400 17.80600 -65.51700 1.000 43.22000 38 VAL B N 1
ATOM 2203 C CA . VAL B 1 52 ? 9.12700 18.90100 -65.78200 1.000 47.11000 38 VAL B CA 1
ATOM 2204 C C . VAL B 1 52 ? 9.25900 19.38900 -67.21900 1.000 46.38000 38 VAL B C 1
ATOM 2205 O O . VAL B 1 52 ? 8.32000 19.96900 -67.77300 1.000 54.08000 38 VAL B O 1
ATOM 2209 N N . GLN B 1 53 ? 10.41100 19.15600 -67.85300 1.000 44.81000 39 GLN B N 1
ATOM 2210 C CA . GLN B 1 53 ? 10.55900 19.55400 -69.24800 1.000 50.18000 39 GLN B CA 1
ATOM 2211 C C . GLN B 1 53 ? 9.79900 18.60500 -70.16400 1.000 52.63000 39 GLN B C 1
ATOM 2212 O O . GLN B 1 53 ? 9.15300 19.04000 -71.12300 1.000 55.57000 39 GLN B O 1
ATOM 2218 N N . ALA B 1 54 ? 9.85000 17.30600 -69.87100 1.000 53.51000 40 ALA B N 1
ATOM 2219 C CA . ALA B 1 54 ? 9.09300 16.33400 -70.65200 1.000 52.54000 40 ALA B CA 1
ATOM 2220 C C . ALA B 1 54 ? 7.60200 16.46200 -70.38300 1.000 55.45000 40 ALA B C 1
ATOM 2221 O O . ALA B 1 54 ? 6.77400 16.17900 -71.25500 1.000 61.29000 40 ALA B O 1
ATOM 2223 N N . LEU B 1 55 ? 7.28000 16.87300 -69.15200 1.000 59.21000 41 LEU B N 1
ATOM 2224 C CA . LEU B 1 55 ? 5.88100 17.13400 -68.72400 1.000 55.40000 41 LEU B CA 1
ATOM 2225 C C . LEU B 1 55 ? 5.33300 18.34200 -69.49800 1.000 54.24000 41 LEU B C 1
ATOM 2226 O O . LEU B 1 55 ? 4.17000 18.27800 -69.94100 1.000 60.06000 41 LEU B O 1
ATOM 2231 N N . ALA B 1 56 ? 6.16000 19.38100 -69.68100 1.000 55.66000 42 ALA B N 1
ATOM 2232 C CA . ALA B 1 56 ? 5.73400 20.59800 -70.36000 1.000 54.23000 42 ALA B CA 1
ATOM 2233 C C . ALA B 1 56 ? 5.78900 20.45300 -71.87200 1.000 64.84000 42 ALA B C 1
ATOM 2234 O O . ALA B 1 56 ? 5.09500 21.18800 -72.58400 1.000 70.92000 42 ALA B O 1
ATOM 2236 N N . ASP B 1 57 ? 6.62100 19.54200 -72.38600 1.000 66.36000 43 ASP B N 1
ATOM 2237 C CA . ASP B 1 57 ? 6.60100 19.25700 -73.81900 1.000 66.74000 43 ASP B CA 1
ATOM 2238 C C . ASP B 1 57 ? 5.29000 18.59900 -74.21600 1.000 63.00000 43 ASP B C 1
ATOM 2239 O O . ASP B 1 57 ? 4.70800 18.92100 -75.25800 1.000 69.54000 43 ASP B O 1
ATOM 2244 N N . SER B 1 58 ? 4.79800 17.68700 -73.38600 1.000 60.55000 44 SER B N 1
ATOM 2245 C CA . SER B 1 58 ? 3.45100 17.18000 -73.57000 1.000 66.40000 44 SER B CA 1
ATOM 2246 C C . SER B 1 58 ? 2.43600 18.22200 -73.11100 1.000 69.38000 44 SER B C 1
ATOM 2247 O O . SER B 1 58 ? 2.77600 19.22500 -72.47700 1.000 70.38000 44 SER B O 1
ATOM 2250 N N . GLY B 1 59 ? 1.17500 17.98000 -73.44800 1.000 71.72000 45 GLY B N 1
ATOM 2251 C CA . GLY B 1 59 ? 0.11600 18.87200 -73.02200 1.000 70.28000 45 GLY B CA 1
ATOM 2252 C C . GLY B 1 59 ? -0.17100 18.75800 -71.53900 1.000 75.37000 45 GLY B C 1
ATOM 2253 O O . GLY B 1 59 ? -0.74100 17.76200 -71.08500 1.000 75.56000 45 GLY B O 1
ATOM 2254 N N . ALA B 1 60 ? 0.22000 19.77500 -70.77500 1.000 66.78000 46 ALA B N 1
ATOM 2255 C CA . ALA B 1 60 ? 0.04800 19.78300 -69.33100 1.000 62.77000 46 ALA B CA 1
ATOM 2256 C C . ALA B 1 60 ? -0.21700 21.20000 -68.85400 1.000 61.43000 46 ALA B C 1
ATOM 2257 O O . ALA B 1 60 ? 0.53500 22.12400 -69.17700 1.000 58.32000 46 ALA B O 1
ATOM 2259 N N . ASP B 1 61 ? -1.13300 21.34100 -67.91700 1.000 60.68000 47 ASP B N 1
ATOM 2260 C CA . ASP B 1 61 ? -1.40900 22.71700 -67.46200 1.000 59.22000 47 ASP B CA 1
ATOM 2261 C C . ASP B 1 61 ? -0.49100 23.11900 -66.31500 1.000 57.04000 47 ASP B C 1
ATOM 2262 O O . ASP B 1 61 ? 0.15300 22.27600 -65.71900 1.000 53.62000 47 ASP B O 1
ATOM 2267 N N . ASP B 1 62 ? -0.57600 24.39700 -65.98800 1.000 56.42000 48 ASP B N 1
ATOM 2268 C CA . ASP B 1 62 ? 0.23100 25.10900 -64.97700 1.000 48.43000 48 ASP B CA 1
ATOM 2269 C C . ASP B 1 62 ? 0.16200 24.41400 -63.62200 1.000 42.68000 48 ASP B C 1
ATOM 2270 O O . ASP B 1 62 ? 1.16600 24.33700 -62.99900 1.000 45.11000 48 ASP B O 1
ATOM 2275 N N . THR B 1 63 ? -0.98600 23.91200 -63.21400 1.000 44.57000 49 THR B N 1
ATOM 2276 C CA . THR B 1 63 ? -1.09700 23.22300 -61.91500 1.000 39.37000 49 THR B CA 1
ATOM 2277 C C . THR B 1 63 ? -0.41300 21.86300 -61.99400 1.000 44.15000 49 THR B C 1
ATOM 2278 O O . THR B 1 63 ? 0.09900 21.45400 -60.97900 1.000 47.39000 49 THR B O 1
ATOM 2282 N N . THR B 1 64 ? -0.35900 21.22000 -63.15600 1.000 43.63000 50 THR B N 1
ATOM 2283 C CA . THR B 1 64 ? 0.33700 19.93900 -63.26700 1.000 43.21000 50 THR B CA 1
ATOM 2284 C C . THR B 1 64 ? 1.84600 20.13100 -63.19800 1.000 39.28000 50 THR B C 1
ATOM 2285 O O . THR B 1 64 ? 2.55300 19.34900 -62.55100 1.000 35.47000 50 THR B O 1
ATOM 2289 N N . LEU B 1 65 ? 2.35200 21.17300 -63.86200 1.000 40.03000 51 LEU B N 1
ATOM 2290 C CA . LEU B 1 65 ? 3.76800 21.51600 -63.76600 1.000 34.91000 51 LEU B CA 1
ATOM 2291 C C . LEU B 1 65 ? 4.14300 21.92800 -62.35100 1.000 36.81000 51 LEU B C 1
ATOM 2292 O O . LEU B 1 65 ? 5.14800 21.45900 -61.81000 1.000 34.21000 51 LEU B O 1
ATOM 2297 N N . GLU B 1 66 ? 3.32100 22.77800 -61.72800 1.000 30.85000 52 GLU B N 1
ATOM 2298 C CA . GLU B 1 66 ? 3.62600 23.28500 -60.39300 1.000 30.39000 52 GLU B CA 1
ATOM 2299 C C . GLU B 1 66 ? 3.57700 22.18500 -59.34200 1.000 30.75000 52 GLU B C 1
ATOM 2300 O O . GLU B 1 66 ? 4.30000 22.24600 -58.34500 1.000 27.02000 52 GLU B O 1
ATOM 2306 N N . ALA B 1 67 ? 2.74500 21.16500 -59.55300 1.000 37.50000 53 ALA B N 1
ATOM 2307 C CA . ALA B 1 67 ? 2.72400 20.03100 -58.63600 1.000 35.60000 53 ALA B CA 1
ATOM 2308 C C . ALA B 1 67 ? 3.97600 19.18100 -58.79500 1.000 37.74000 53 ALA B C 1
ATOM 2309 O O . ALA B 1 67 ? 4.51200 18.65200 -57.81500 1.000 37.35000 53 ALA B O 1
ATOM 2311 N N . GLN B 1 68 ? 4.45800 19.04000 -60.02900 1.000 36.78000 54 GLN B N 1
ATOM 2312 C CA . GLN B 1 68 ? 5.68800 18.29400 -60.25500 1.000 32.64000 54 GLN B CA 1
ATOM 2313 C C . GLN B 1 68 ? 6.90400 19.11600 -59.84300 1.000 33.27000 54 GLN B C 1
ATOM 2314 O O . GLN B 1 68 ? 7.89900 18.56300 -59.36300 1.000 30.35000 54 GLN B O 1
ATOM 2320 N N . LEU B 1 69 ? 6.83500 20.43900 -60.02500 1.000 33.09000 55 LEU B N 1
ATOM 2321 C CA . LEU B 1 69 ? 7.90400 21.31900 -59.56300 1.000 27.78000 55 LEU B CA 1
ATOM 2322 C C . LEU B 1 69 ? 7.99100 21.33900 -58.04400 1.000 29.81000 55 LEU B C 1
ATOM 2323 O O . LEU B 1 69 ? 9.08700 21.42700 -57.48400 1.000 30.51000 55 LEU B O 1
ATOM 2328 N N . THR B 1 70 ? 6.84700 21.25300 -57.36100 1.000 29.05000 56 THR B N 1
ATOM 2329 C CA . THR B 1 70 ? 6.84500 21.22300 -55.90100 1.000 25.66000 56 THR B CA 1
ATOM 2330 C C . THR B 1 70 ? 7.37700 19.89500 -55.37700 1.000 24.75000 56 THR B C 1
ATOM 2331 O O . THR B 1 70 ? 8.12900 19.86400 -54.39800 1.000 26.54000 56 THR B O 1
ATOM 2335 N N . GLN B 1 71 ? 7.00400 18.81700 -56.03100 1.000 30.79000 57 GLN B N 1
ATOM 2336 C CA . GLN B 1 71 ? 7.42000 17.46600 -55.61100 1.000 28.97000 57 GLN B CA 1
ATOM 2337 C C . GLN B 1 71 ? 8.92800 17.29500 -55.73900 1.000 31.42000 57 GLN B C 1
ATOM 2338 O O . GLN B 1 71 ? 9.50300 16.75800 -54.83200 1.000 31.82000 57 GLN B O 1
ATOM 2344 N N . GLU B 1 72 ? 9.51700 17.77500 -56.82500 1.000 28.00000 58 GLU B N 1
ATOM 2345 C CA . GLU B 1 72 ? 10.96000 17.66300 -56.99800 1.000 23.04000 58 GLU B CA 1
ATOM 2346 C C . GLU B 1 72 ? 11.70100 18.61600 -56.07300 1.000 25.63000 58 GLU B C 1
ATOM 2347 O O . GLU B 1 72 ? 12.82100 18.32200 -55.64400 1.000 28.16000 58 GLU B O 1
ATOM 2353 N N . LEU B 1 73 ? 11.09500 19.76400 -55.76600 1.000 23.42000 59 LEU B N 1
ATOM 2354 C CA . LEU B 1 73 ? 11.70400 20.71200 -54.83900 1.000 23.89000 59 LEU B CA 1
ATOM 2355 C C . LEU B 1 73 ? 11.73700 20.15800 -53.42400 1.000 25.91000 59 LEU B C 1
ATOM 2356 O O . LEU B 1 73 ? 12.71900 20.34600 -52.69800 1.000 27.67000 59 LEU B O 1
ATOM 2361 N N . ARG B 1 74 ? 10.67600 19.46600 -53.01600 1.000 24.77000 60 ARG B N 1
ATOM 2362 C CA . ARG B 1 74 ? 10.63800 18.90100 -51.67500 1.000 26.77000 60 ARG B CA 1
ATOM 2363 C C . ARG B 1 74 ? 11.55600 17.69400 -51.55500 1.000 24.88000 60 ARG B C 1
ATOM 2364 O O . ARG B 1 74 ? 12.13600 17.45600 -50.49200 1.000 24.16000 60 ARG B O 1
ATOM 2372 N N . LEU B 1 75 ? 11.70900 16.93100 -52.63800 1.000 28.31000 61 LEU B N 1
ATOM 2373 C CA . LEU B 1 75 ? 12.66000 15.82600 -52.63000 1.000 26.70000 61 LEU B CA 1
ATOM 2374 C C . LEU B 1 75 ? 14.09200 16.34300 -52.63800 1.000 30.24000 61 LEU B C 1
ATOM 2375 O O . LEU B 1 75 ? 14.99100 15.71100 -52.07100 1.000 36.99000 61 LEU B O 1
ATOM 2380 N N . ALA B 1 76 ? 14.31900 17.50400 -53.25400 1.000 26.92000 62 ALA B N 1
ATOM 2381 C CA . ALA B 1 76 ? 15.65200 18.09400 -53.24900 1.000 26.16000 62 ALA B CA 1
ATOM 2382 C C . ALA B 1 76 ? 16.02400 18.60800 -51.86600 1.000 26.36000 62 ALA B C 1
ATOM 2383 O O . ALA B 1 76 ? 17.16000 18.43000 -51.41800 1.000 27.16000 62 ALA B O 1
ATOM 2385 N N . HIS B 1 77 ? 15.07500 19.23600 -51.16900 1.000 23.27000 63 HIS B N 1
ATOM 2386 C CA . HIS B 1 77 ? 15.33200 19.69500 -49.80800 1.000 22.85000 63 HIS B CA 1
ATOM 2387 C C . HIS B 1 77 ? 15.47700 18.54200 -48.82500 1.000 24.97000 63 HIS B C 1
ATOM 2388 O O . HIS B 1 77 ? 16.13700 18.69800 -47.79200 1.000 30.74000 63 HIS B O 1
ATOM 2395 N N . ASP B 1 78 ? 14.86200 17.39200 -49.11500 1.000 23.50000 64 ASP B N 1
ATOM 2396 C CA . ASP B 1 78 ? 15.08400 16.19800 -48.30300 1.000 30.76000 64 ASP B CA 1
ATOM 2397 C C . ASP B 1 78 ? 16.53300 15.74800 -48.38500 1.000 29.29000 64 ASP B C 1
ATOM 2398 O O . ASP B 1 78 ? 17.10400 15.25800 -47.40600 1.000 28.98000 64 ASP B O 1
ATOM 2403 N N . ARG B 1 79 ? 17.14600 15.93000 -49.55000 1.000 34.51000 65 ARG B N 1
ATOM 2404 C CA . ARG B 1 79 ? 18.48800 15.41800 -49.76500 1.000 27.17000 65 ARG B CA 1
ATOM 2405 C C . ARG B 1 79 ? 19.53800 16.48100 -49.47500 1.000 28.82000 65 ARG B C 1
ATOM 2406 O O . ARG B 1 79 ? 20.63000 16.15700 -49.00300 1.000 31.67000 65 ARG B O 1
ATOM 2414 N N . TRP B 1 80 ? 19.20800 17.75700 -49.71400 1.000 27.62000 66 TRP B N 1
ATOM 2415 C CA . TRP B 1 80 ? 20.11100 18.85700 -49.38200 1.000 24.51000 66 TRP B CA 1
ATOM 2416 C C . TRP B 1 80 ? 20.37200 18.94400 -47.88700 1.000 31.88000 66 TRP B C 1
ATOM 2417 O O . TRP B 1 80 ? 21.49400 19.25600 -47.47400 1.000 30.65000 66 TRP B O 1
ATOM 2428 N N . GLY B 1 81 ? 19.36500 18.64600 -47.07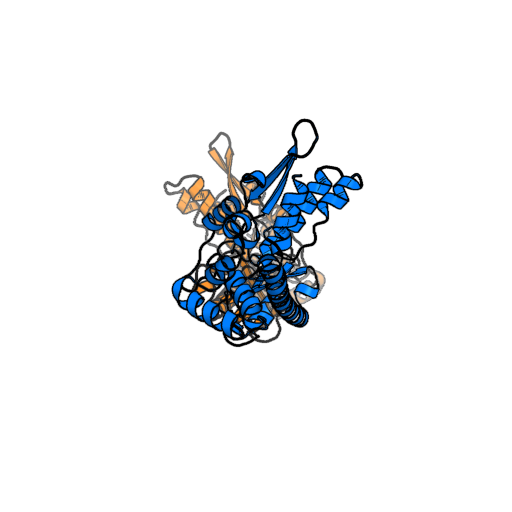000 1.000 27.87000 67 GLY B N 1
ATOM 2429 C CA . GLY B 1 81 ? 19.52800 18.57400 -45.63300 1.000 25.25000 67 GLY B CA 1
ATOM 2430 C C . GLY B 1 81 ? 19.82700 19.90800 -44.99100 1.000 28.98000 67 GLY B C 1
ATOM 2431 O O . GLY B 1 81 ? 20.68400 20.00800 -44.11100 1.000 33.87000 67 GLY B O 1
ATOM 2432 N N . LEU B 1 82 ? 19.12200 20.94400 -45.43100 1.000 31.32000 68 LEU B N 1
ATOM 2433 C CA . LEU B 1 82 ? 19.33800 22.28500 -44.91600 1.000 29.53000 68 LEU B CA 1
ATOM 2434 C C . LEU B 1 82 ? 18.66800 22.51800 -43.57200 1.000 30.49000 68 LEU B C 1
ATOM 2435 O O . LEU B 1 82 ? 18.87900 23.57100 -42.97000 1.000 35.00000 68 LEU B O 1
ATOM 2440 N N . GLY B 1 83 ? 17.87500 21.57100 -43.08800 1.000 30.11000 69 GLY B N 1
ATOM 2441 C CA . GLY B 1 83 ? 17.17100 21.76800 -41.84000 1.000 31.01000 69 GLY B CA 1
ATOM 2442 C C . GLY B 1 83 ? 15.99300 22.70300 -41.95200 1.000 32.38000 69 GLY B C 1
ATOM 2443 O O . GLY B 1 83 ? 15.73400 23.48100 -41.02900 1.000 37.17000 69 GLY B O 1
ATOM 2444 N N . LEU B 1 84 ? 15.27400 22.65400 -43.06800 1.000 28.43000 70 LEU B N 1
ATOM 2445 C CA . LEU B 1 84 ? 14.14100 23.53000 -43.31900 1.000 28.41000 70 LEU B CA 1
ATOM 2446 C C . LEU B 1 84 ? 12.85100 22.73600 -43.46700 1.000 31.22000 70 LEU B C 1
ATOM 2447 O O . LEU B 1 84 ? 11.90600 23.19100 -44.10800 1.000 32.32000 70 LEU B O 1
ATOM 2452 N N . LEU B 1 85 ? 12.81300 21.57500 -42.82100 1.000 32.04000 71 LEU B N 1
ATOM 2453 C CA . LEU B 1 85 ? 11.66900 20.63500 -42.85700 1.000 27.78000 71 LEU B CA 1
ATOM 2454 C C . LEU B 1 85 ? 10.45800 21.21900 -42.12600 1.000 32.15000 71 LEU B C 1
ATOM 2455 O O . LEU B 1 85 ? 9.37800 20.74700 -42.33900 1.000 36.45000 71 LEU B O 1
ATOM 2460 N N . HIS B 1 86 ? 10.67300 22.19600 -41.26400 1.000 33.18000 72 HIS B N 1
ATOM 2461 C CA . HIS B 1 86 ? 9.60800 22.91100 -40.58000 1.000 26.90000 72 HIS B CA 1
ATOM 2462 C C . HIS B 1 86 ? 8.90500 23.92200 -41.47400 1.000 26.68000 72 HIS B C 1
ATOM 2463 O O . HIS B 1 86 ? 7.87600 24.47100 -41.07300 1.000 31.97000 72 HIS B O 1
ATOM 2470 N N . LEU B 1 87 ? 9.43200 24.17700 -42.66400 1.000 29.22000 73 LEU B N 1
ATOM 2471 C CA . LEU B 1 87 ? 8.86700 25.12000 -43.60900 1.000 24.34000 73 LEU B CA 1
ATOM 2472 C C . LEU B 1 87 ? 8.21900 24.36000 -44.75600 1.000 24.30000 73 LEU B C 1
ATOM 2473 O O . LEU B 1 87 ? 8.65700 23.26800 -45.12200 1.000 28.87000 73 LEU B O 1
ATOM 2478 N N . GLN B 1 88 ? 7.16700 24.93900 -45.31900 1.000 28.60000 74 GLN B N 1
ATOM 2479 C CA . GLN B 1 88 ? 6.48100 24.33800 -46.45100 1.000 33.17000 74 GLN B CA 1
ATOM 2480 C C . GLN B 1 88 ? 7.04800 24.90300 -47.74600 1.000 31.29000 74 GLN B C 1
ATOM 2481 O O . GLN B 1 88 ? 7.04200 26.11800 -47.95600 1.000 31.20000 74 GLN B O 1
ATOM 2487 N N . HIS B 1 89 ? 7.54100 24.01800 -48.60400 1.000 27.54000 75 HIS B N 1
ATOM 2488 C CA . HIS B 1 89 ? 8.20400 24.39800 -49.84000 1.000 26.22000 75 HIS B CA 1
ATOM 2489 C C . HIS B 1 89 ? 7.28600 24.14800 -51.02500 1.000 27.65000 75 HIS B C 1
ATOM 2490 O O . HIS B 1 89 ? 6.64200 23.10100 -51.11300 1.000 34.90000 75 HIS B O 1
ATOM 2497 N N . SER B 1 90 ? 7.23200 25.11400 -51.93600 1.000 22.03000 76 SER B N 1
ATOM 2498 C CA . SER B 1 90 ? 6.43000 24.96300 -53.13700 1.000 28.01000 76 SER B CA 1
ATOM 2499 C C . SER B 1 90 ? 7.02900 25.80500 -54.25200 1.000 27.49000 76 SER B C 1
ATOM 2500 O O . SER B 1 90 ? 7.79500 26.74000 -54.01300 1.000 25.06000 76 SER B O 1
ATOM 2503 N N . ALA B 1 91 ? 6.67300 25.44800 -55.47800 1.000 25.32000 77 ALA B N 1
ATOM 2504 C CA . ALA B 1 91 ? 7.12100 26.15500 -56.66300 1.000 25.94000 77 ALA B CA 1
ATOM 2505 C C . ALA B 1 91 ? 5.91900 26.55800 -57.49900 1.000 31.32000 77 ALA B C 1
ATOM 2506 O O . ALA B 1 91 ? 4.98000 25.77700 -57.66800 1.000 31.74000 77 ALA B O 1
ATOM 2508 N N . ARG B 1 92 ? 5.94700 27.78400 -58.01000 1.000 29.09000 78 ARG B N 1
ATOM 2509 C CA . ARG B 1 92 ? 4.88000 28.31300 -58.84400 1.000 33.97000 78 ARG B CA 1
ATOM 2510 C C . ARG B 1 92 ? 5.47700 29.03600 -60.03800 1.000 35.56000 78 ARG B C 1
ATOM 2511 O O . ARG B 1 92 ? 6.51200 29.69600 -59.92100 1.000 39.67000 78 ARG B O 1
ATOM 2519 N N . LEU B 1 93 ? 4.82100 28.90100 -61.18600 1.000 38.33000 79 LEU B N 1
ATOM 2520 C CA . LEU B 1 93 ? 5.26800 29.58200 -62.39100 1.000 39.34000 79 LEU B CA 1
ATOM 2521 C C . LEU B 1 93 ? 4.98000 31.07400 -62.29800 1.000 42.02000 79 LEU B C 1
ATOM 2522 O O . LEU B 1 93 ? 3.90200 31.48800 -61.86700 1.000 44.59000 79 LEU B O 1
ATOM 2527 N N . ILE B 1 94 ? 5.96500 31.84700 -62.72900 1.000 45.38000 80 ILE B N 1
ATOM 2528 C CA . ILE B 1 94 ? 5.79300 33.32000 -62.77900 1.000 45.56000 80 ILE B CA 1
ATOM 2529 C C . ILE B 1 94 ? 5.33700 33.64800 -64.18700 1.000 50.99000 80 ILE B C 1
ATOM 2530 O O . ILE B 1 94 ? 5.97200 33.23600 -65.12100 1.000 50.00000 80 ILE B O 1
ATOM 2535 N N . HIS B 1 95 ? 4.23900 34.37100 -64.28500 1.000 58.99000 81 HIS B N 1
ATOM 2536 C CA . HIS B 1 95 ? 3.69900 34.73700 -65.60800 1.000 60.85000 81 HIS B CA 1
ATOM 2537 C C . HIS B 1 95 ? 4.12000 36.16000 -65.93300 1.000 61.09000 81 HIS B C 1
ATOM 2538 O O . HIS B 1 95 ? 3.99900 37.03500 -65.07500 1.000 52.07000 81 HIS B O 1
ATOM 2545 N N . THR B 1 96 ? 4.62800 36.31800 -67.14800 1.000 69.51000 82 THR B N 1
ATOM 2546 C CA . THR B 1 96 ? 4.98300 37.61500 -67.75500 1.000 66.04000 82 THR B CA 1
ATOM 2547 C C . THR B 1 96 ? 3.96400 37.85300 -68.86600 1.000 71.54000 82 THR B C 1
ATOM 2548 O O . THR B 1 96 ? 3.97400 37.15700 -69.87700 1.000 70.72000 82 THR B O 1
ATOM 2552 N N . ASP B 1 97 ? 3.10300 38.82000 -68.65000 1.000 71.86000 83 ASP B N 1
ATOM 2553 C CA . ASP B 1 97 ? 1.99900 39.11900 -69.57100 1.000 77.76000 83 ASP B CA 1
ATOM 2554 C C . ASP B 1 97 ? 1.07600 37.91600 -69.76000 1.000 75.83000 83 ASP B C 1
ATOM 2555 O O . ASP B 1 97 ? 0.61100 37.64300 -70.86900 1.000 72.39000 83 ASP B O 1
ATOM 2560 N N . GLY B 1 98 ? 0.81500 37.18600 -68.67600 1.000 73.63000 84 GLY B N 1
ATOM 2561 C CA . GLY B 1 98 ? -0.03700 36.01400 -68.71400 1.000 77.33000 84 GLY B CA 1
ATOM 2562 C C . GLY B 1 98 ? 0.63000 34.73900 -69.17300 1.000 73.91000 84 GLY B C 1
ATOM 2563 O O . GLY B 1 98 ? 0.00200 33.67600 -69.11600 1.000 74.09000 84 GLY B O 1
ATOM 2564 N N . VAL B 1 99 ? 1.88100 34.80800 -69.61500 1.000 74.54000 85 VAL B N 1
ATOM 2565 C CA . VAL B 1 99 ? 2.60900 33.66600 -70.16200 1.000 74.20000 85 VAL B CA 1
ATOM 2566 C C . VAL B 1 99 ? 3.73000 33.32200 -69.18500 1.000 73.53000 85 VAL B C 1
ATOM 2567 O O . VAL B 1 99 ? 4.39200 34.23600 -68.67600 1.000 67.87000 85 VAL B O 1
ATOM 2571 N N . PRO B 1 100 ? 3.95000 32.04100 -68.86800 1.000 72.83000 86 PRO B N 1
ATOM 2572 C CA . PRO B 1 100 ? 5.00100 31.67700 -67.90600 1.000 68.61000 86 PRO B CA 1
ATOM 2573 C C . PRO B 1 100 ? 6.40600 32.00500 -68.39500 1.000 65.18000 86 PRO B C 1
ATOM 2574 O O . PRO B 1 100 ? 6.74800 31.79100 -69.55900 1.000 62.94000 86 PRO B O 1
ATOM 2578 N N . SER B 1 101 ? 7.22100 32.53700 -67.48200 1.000 58.98000 87 SER B N 1
ATOM 2579 C CA . SER B 1 101 ? 8.58900 32.93000 -67.80800 1.000 52.85000 87 SER B CA 1
ATOM 2580 C C . SER B 1 101 ? 9.63700 32.49100 -66.79400 1.000 41.78000 87 SER B C 1
ATOM 2581 O O . SER B 1 101 ? 10.80300 32.35600 -67.17500 1.000 43.44000 87 SER B O 1
ATOM 2584 N N . ASP B 1 102 ? 9.28500 32.25400 -65.53400 1.000 41.64000 88 ASP B N 1
ATOM 2585 C CA . ASP B 1 102 ? 10.27200 31.86500 -64.54100 1.000 40.94000 88 ASP B CA 1
ATOM 2586 C C . ASP B 1 102 ? 9.56100 31.07600 -63.45000 1.000 35.57000 88 ASP B C 1
ATOM 2587 O O . ASP B 1 102 ? 8.33400 30.98300 -63.42600 1.000 42.52000 88 ASP B O 1
ATOM 2592 N N . ILE B 1 103 ? 10.34500 30.48800 -62.55300 1.000 34.90000 89 ILE B N 1
ATOM 2593 C CA . ILE B 1 103 ? 9.83700 29.62900 -61.49300 1.000 32.34000 89 ILE B CA 1
ATOM 2594 C C . ILE B 1 103 ? 10.15100 30.28400 -60.15900 1.000 26.81000 89 ILE B C 1
ATOM 2595 O O . ILE B 1 103 ? 11.32200 30.48200 -59.82200 1.000 25.85000 89 ILE B O 1
ATOM 2600 N N . ALA B 1 104 ? 9.11300 30.60400 -59.39800 1.000 29.64000 90 ALA B N 1
ATOM 2601 C CA . ALA B 1 104 ? 9.28600 31.14300 -58.06000 1.000 27.77000 90 ALA B CA 1
ATOM 2602 C C . ALA B 1 104 ? 9.36900 30.01100 -57.04900 1.000 23.80000 90 ALA B C 1
ATOM 2603 O O . ALA B 1 104 ? 8.63500 29.02800 -57.14000 1.000 25.34000 90 ALA B O 1
ATOM 2605 N N . LEU B 1 105 ? 10.27400 30.15400 -56.09100 1.000 28.18000 91 LEU B N 1
ATOM 2606 C CA . LEU B 1 105 ? 10.42300 29.20100 -55.00300 1.000 25.77000 91 LEU B CA 1
ATOM 2607 C C . LEU B 1 105 ? 9.78800 29.79500 -53.75400 1.000 27.15000 91 LEU B C 1
ATOM 2608 O O . LEU B 1 105 ? 10.20300 30.85900 -53.28800 1.000 27.65000 91 LEU B O 1
ATOM 2613 N N . LEU B 1 106 ? 8.79000 29.11000 -53.21500 1.000 26.52000 92 LEU B N 1
ATOM 2614 C CA . LEU B 1 106 ? 7.98600 29.64300 -52.13100 1.000 26.45000 92 LEU B CA 1
ATOM 2615 C C . LEU B 1 106 ? 8.29500 28.93000 -50.82500 1.000 25.50000 92 LEU B C 1
ATOM 2616 O O . LEU B 1 106 ? 8.54100 27.72400 -50.79300 1.000 29.98000 92 LEU B O 1
ATOM 2621 N N . VAL B 1 107 ? 8.28400 29.70500 -49.74700 1.000 27.55000 93 VAL B N 1
ATOM 2622 C CA . VAL B 1 107 ? 8.40800 29.20000 -48.38800 1.000 22.52000 93 VAL B CA 1
ATOM 2623 C C . VAL B 1 107 ? 7.22800 29.73700 -47.59700 1.000 26.14000 93 VAL B C 1
ATOM 2624 O O . VAL B 1 107 ? 7.08800 30.95700 -47.45100 1.000 27.32000 93 VAL B O 1
ATOM 2628 N N . ASP B 1 108 ? 6.39000 28.82200 -47.09300 1.000 27.92000 94 ASP B N 1
ATOM 2629 C CA . ASP B 1 108 ? 5.17100 29.12400 -46.32900 1.000 24.11000 94 ASP B CA 1
ATOM 2630 C C . ASP B 1 108 ? 4.23300 30.05700 -47.09600 1.000 24.08000 94 ASP B C 1
ATOM 2631 O O . ASP B 1 108 ? 3.66700 31.00000 -46.54400 1.000 26.78000 94 ASP B O 1
ATOM 2636 N N . GLY B 1 109 ? 4.08000 29.79200 -48.39000 1.000 23.12000 95 GLY B N 1
ATOM 2637 C CA . GLY B 1 109 ? 3.19900 30.55900 -49.24100 1.000 21.40000 95 GLY B CA 1
ATOM 2638 C C . GLY B 1 109 ? 3.75600 31.86500 -49.76000 1.000 30.36000 95 GLY B C 1
ATOM 2639 O O . GLY B 1 109 ? 3.04600 32.57200 -50.48300 1.000 36.57000 95 GLY B O 1
ATOM 2640 N N . ALA B 1 110 ? 4.99300 32.20800 -49.43100 1.000 30.09000 96 ALA B N 1
ATOM 2641 C CA . ALA B 1 110 ? 5.55600 33.49000 -49.81200 1.000 28.89000 96 ALA B CA 1
ATOM 2642 C C . ALA B 1 110 ? 6.68300 33.30400 -50.81300 1.000 31.67000 96 ALA B C 1
ATOM 2643 O O . ALA B 1 110 ? 7.60500 32.52000 -50.55500 1.000 29.71000 96 ALA B O 1
ATOM 2645 N N . PRO B 1 111 ? 6.64000 33.98800 -51.95500 1.000 27.48000 97 PRO B N 1
ATOM 2646 C CA . PRO B 1 111 ? 7.76200 33.93200 -52.89800 1.000 30.84000 97 PRO B CA 1
ATOM 2647 C C . PRO B 1 111 ? 9.01700 34.56100 -52.31400 1.000 28.02000 97 PRO B C 1
ATOM 2648 O O . PRO B 1 111 ? 9.02100 35.72200 -51.90600 1.000 29.28000 97 PRO B O 1
ATOM 2652 N N . ARG B 1 112 ? 10.07600 33.76600 -52.28800 1.000 26.56000 98 ARG B N 1
ATOM 2653 C CA . ARG B 1 112 ? 11.35900 34.15300 -51.68200 1.000 27.05000 98 ARG B CA 1
ATOM 2654 C C . ARG B 1 112 ? 12.52900 34.04200 -52.65900 1.000 26.81000 98 ARG B C 1
ATOM 2655 O O . ARG B 1 112 ? 13.54600 34.58200 -52.41100 1.000 26.65000 98 ARG B O 1
ATOM 2663 N N . ALA B 1 113 ? 12.36700 33.31800 -53.73400 1.000 24.82000 99 ALA B N 1
ATOM 2664 C CA . ALA B 1 113 ? 13.45100 33.10200 -54.67000 1.000 21.16000 99 ALA B CA 1
ATOM 2665 C C . ALA B 1 113 ? 12.86200 32.88900 -56.05200 1.000 29.27000 99 ALA B C 1
ATOM 2666 O O . ALA B 1 113 ? 11.65900 32.67100 -56.20900 1.000 23.26000 99 ALA B O 1
ATOM 2668 N N . GLN B 1 114 ? 13.72700 32.96200 -57.05500 1.000 29.01000 100 GLN B N 1
ATOM 2669 C CA . GLN B 1 114 ? 13.33200 32.69600 -58.42600 1.000 25.19000 100 GLN B CA 1
ATOM 2670 C C . GLN B 1 114 ? 14.51700 32.10400 -59.17300 1.000 26.45000 100 GLN B C 1
ATOM 2671 O O . GLN B 1 114 ? 15.67400 32.37400 -58.84500 1.000 24.13000 100 GLN B O 1
ATOM 2677 N N . LEU B 1 115 ? 14.21200 31.27800 -60.17500 1.000 25.24000 101 LEU B N 1
ATOM 2678 C CA . LEU B 1 115 ? 15.23900 30.45600 -60.80800 1.000 28.32000 101 LEU B CA 1
ATOM 2679 C C . LEU B 1 115 ? 16.13500 31.25500 -61.74200 1.000 31.02000 101 LEU B C 1
ATOM 2680 O O . LEU B 1 115 ? 17.22300 30.79100 -62.09300 1.000 31.81000 101 LEU B O 1
ATOM 2685 N N . SER B 1 116 ? 15.71100 32.45000 -62.14700 1.000 29.47000 102 SER B N 1
ATOM 2686 C CA . SER B 1 116 ? 16.54500 33.27000 -63.01200 1.000 27.36000 102 SER B CA 1
ATOM 2687 C C . SER B 1 116 ? 17.66900 33.96700 -62.25500 1.000 29.85000 102 SER B C 1
ATOM 2688 O O . SER B 1 116 ? 18.57400 34.51200 -62.89100 1.000 33.41000 102 SER B O 1
ATOM 2691 N N . ASP B 1 117 ? 17.64000 33.95600 -60.92100 1.000 25.47000 103 ASP B N 1
ATOM 2692 C CA . ASP B 1 117 ? 18.69800 34.57200 -60.13200 1.000 23.28000 103 ASP B CA 1
ATOM 2693 C C . ASP B 1 117 ? 19.93800 33.70100 -60.00100 1.000 26.72000 103 ASP B C 1
ATOM 2694 O O . ASP B 1 117 ? 20.98400 34.20900 -59.59300 1.000 31.00000 103 ASP B O 1
ATOM 2699 N N . GLY B 1 118 ? 19.85100 32.41800 -60.31300 1.000 24.38000 104 GLY B N 1
ATOM 2700 C CA . GLY B 1 118 ? 20.99200 31.53900 -60.19800 1.000 29.98000 104 GLY B CA 1
ATOM 2701 C C . GLY B 1 118 ? 21.05000 30.82200 -58.85900 1.000 30.65000 104 GLY B C 1
ATOM 2702 O O . GLY B 1 118 ? 20.38400 31.18300 -57.89300 1.000 31.70000 104 GLY B O 1
ATOM 2703 N N . ALA B 1 119 ? 21.89700 29.79400 -58.80900 1.000 28.31000 105 ALA B N 1
ATOM 2704 C CA . ALA B 1 119 ? 21.89800 28.88700 -57.66700 1.000 26.16000 105 ALA B CA 1
ATOM 2705 C C . ALA B 1 119 ? 22.58800 29.49300 -56.45300 1.000 32.80000 105 ALA B C 1
ATOM 2706 O O . ALA B 1 119 ? 22.31500 29.08700 -55.31900 1.000 34.99000 105 ALA B O 1
ATOM 2708 N N . ARG B 1 120 ? 23.49800 30.44800 -56.66600 1.000 34.71000 106 ARG B N 1
ATOM 2709 C CA . ARG B 1 120 ? 24.14000 31.12600 -55.54200 1.000 29.22000 106 ARG B CA 1
ATOM 2710 C C . ARG B 1 120 ? 23.14500 31.97900 -54.76700 1.000 26.76000 106 ARG B C 1
ATOM 2711 O O . ARG B 1 120 ? 23.16800 32.00600 -53.53200 1.000 32.60000 106 ARG B O 1
ATOM 2719 N N . ALA B 1 121 ? 22.24900 32.66400 -55.47600 1.000 31.38000 107 ALA B N 1
ATOM 2720 C CA . ALA B 1 121 ? 21.24800 33.48900 -54.80900 1.000 28.55000 107 ALA B CA 1
ATOM 2721 C C . ALA B 1 121 ? 20.18400 32.63100 -54.14000 1.000 31.10000 107 ALA B C 1
ATOM 2722 O O . ALA B 1 121 ? 19.61500 33.02300 -53.11600 1.000 34.95000 107 ALA B O 1
ATOM 2724 N N . ILE B 1 122 ? 19.90300 31.46000 -54.70800 1.000 25.14000 108 ILE B N 1
ATOM 2725 C CA . ILE B 1 122 ? 18.95000 30.54100 -54.10000 1.000 27.29000 108 ILE B CA 1
ATOM 2726 C C . ILE B 1 122 ? 19.54300 29.92400 -52.83800 1.000 30.16000 108 ILE B C 1
ATOM 2727 O O . ILE B 1 122 ? 18.86400 29.80100 -51.81200 1.000 28.61000 108 ILE B O 1
ATOM 2732 N N . ALA B 1 123 ? 20.83100 29.57100 -52.88300 1.000 24.56000 109 ALA B N 1
ATOM 2733 C CA . ALA B 1 123 ? 21.49000 28.97400 -51.72500 1.000 26.93000 109 ALA B CA 1
ATOM 2734 C C . ALA B 1 123 ? 21.65400 29.97600 -50.59300 1.000 31.02000 109 ALA B C 1
ATOM 2735 O O . ALA B 1 123 ? 21.59000 29.60700 -49.41800 1.000 36.67000 109 ALA B O 1
ATOM 2737 N N . GLY B 1 124 ? 21.85400 31.25000 -50.92600 1.000 25.31000 110 GLY B N 1
ATOM 2738 C CA . GLY B 1 124 ? 21.97100 32.25800 -49.89000 1.000 27.71000 110 GLY B CA 1
ATOM 2739 C C . GLY B 1 124 ? 20.63600 32.61100 -49.26500 1.000 32.53000 110 GLY B C 1
ATOM 2740 O O . GLY B 1 124 ? 20.57500 33.03100 -48.10800 1.000 29.75000 110 GLY B O 1
ATOM 2741 N N . THR B 1 125 ? 19.55100 32.44900 -50.02400 1.000 29.27000 111 THR B N 1
ATOM 2742 C CA . THR B 1 125 ? 18.22300 32.73700 -49.49500 1.000 29.55000 111 THR B CA 1
ATOM 2743 C C . THR B 1 125 ? 17.80600 31.69200 -48.46700 1.000 30.31000 111 THR B C 1
ATOM 2744 O O . THR B 1 125 ? 17.27000 32.03500 -47.40700 1.000 31.68000 111 THR B O 1
ATOM 2748 N N . TYR B 1 126 ? 18.07500 30.41300 -48.74500 1.000 31.95000 112 TYR B N 1
ATOM 2749 C CA . TYR B 1 126 ? 17.73900 29.37100 -47.78100 1.000 28.33000 112 TYR B CA 1
ATOM 2750 C C . TYR B 1 126 ? 18.68700 29.38200 -46.59100 1.000 30.58000 112 TYR B C 1
ATOM 2751 O O . TYR B 1 126 ? 18.31600 28.95000 -45.49500 1.000 38.42000 112 TYR B O 1
ATOM 2760 N N . ALA B 1 127 ? 19.92100 29.85200 -46.78800 1.000 32.27000 113 ALA B N 1
ATOM 2761 C CA . ALA B 1 127 ? 20.87700 29.90400 -45.68700 1.000 31.09000 113 ALA B CA 1
ATOM 2762 C C . ALA B 1 127 ? 20.49000 30.96800 -44.67000 1.000 31.67000 113 ALA B C 1
ATOM 2763 O O . ALA B 1 127 ? 20.79100 30.83800 -43.47900 1.000 41.84000 113 ALA B O 1
ATOM 2765 N N . SER B 1 128 ? 19.81700 32.02600 -45.12200 1.000 32.10000 114 SER B N 1
ATOM 2766 C CA . SER B 1 128 ? 19.24200 33.00300 -44.20800 1.000 30.13000 114 SER B CA 1
ATOM 2767 C C . SER B 1 128 ? 18.10500 32.41700 -43.38300 1.000 34.94000 114 SER B C 1
ATOM 2768 O O . SER B 1 128 ? 17.83300 32.90600 -42.28300 1.000 35.50000 114 SER B O 1
ATOM 2771 N N . MET B 1 129 ? 17.43700 31.38700 -43.89500 1.000 32.88000 115 MET B N 1
ATOM 2772 C CA . MET B 1 129 ? 16.40600 30.65500 -43.17800 1.000 34.21000 115 MET B CA 1
ATOM 2773 C C . MET B 1 129 ? 16.98000 29.56800 -42.28700 1.000 34.71000 115 MET B C 1
ATOM 2774 O O . MET B 1 129 ? 16.23900 28.96400 -41.51000 1.000 39.26000 115 MET B O 1
ATOM 2779 N N . GLN B 1 130 ? 18.27800 29.32400 -42.37700 1.000 32.96000 116 GLN B N 1
ATOM 2780 C CA . GLN B 1 130 ? 18.89300 28.13100 -41.82700 1.000 40.99000 116 GLN B CA 1
ATOM 2781 C C . GLN B 1 130 ? 19.45100 28.41100 -40.43600 1.000 47.16000 116 GLN B C 1
ATOM 2782 O O . GLN B 1 130 ? 19.85800 29.53200 -40.12000 1.000 52.69000 116 GLN B O 1
ATOM 2788 N N . ALA B 1 131 ? 19.44200 27.38400 -39.59000 1.000 46.61000 117 ALA B N 1
ATOM 2789 C CA . ALA B 1 131 ? 19.97500 27.46600 -38.23100 1.000 48.07000 117 ALA B CA 1
ATOM 2790 C C . ALA B 1 131 ? 20.95200 26.32000 -38.01100 1.000 56.71000 117 ALA B C 1
ATOM 2791 O O . ALA B 1 131 ? 20.58600 25.27600 -37.45600 1.000 53.07000 117 ALA B O 1
ATOM 2793 N N . PRO B 1 132 ? 22.20600 26.48000 -38.43100 1.000 60.25000 118 PRO B N 1
ATOM 2794 C CA . PRO B 1 132 ? 23.17400 25.39200 -38.26600 1.000 57.96000 118 PRO B CA 1
ATOM 2795 C C . PRO B 1 132 ? 23.66600 25.30600 -36.83200 1.000 66.09000 118 PRO B C 1
ATOM 2796 O O . PRO B 1 132 ? 23.77900 26.31300 -36.13000 1.000 63.49000 118 PRO B O 1
ATOM 2800 N N . GLY B 1 133 ? 23.95300 24.08200 -36.39700 1.000 67.40000 119 GLY B N 1
ATOM 2801 C CA . GLY B 1 133 ? 24.39800 23.85500 -35.04600 1.000 68.04000 119 GLY B CA 1
ATOM 2802 C C . GLY B 1 133 ? 25.90400 23.79400 -34.94300 1.000 67.40000 119 GLY B C 1
ATOM 2803 O O . GLY B 1 133 ? 26.64200 24.01200 -35.91200 1.000 64.96000 119 GLY B O 1
ATOM 2804 N N . PRO B 1 134 ? 26.38500 23.49000 -33.73300 1.000 66.05000 120 PRO B N 1
ATOM 2805 C CA . PRO B 1 134 ? 27.83700 23.43500 -33.51000 1.000 70.60000 120 PRO B CA 1
ATOM 2806 C C . PRO B 1 134 ? 28.51300 22.23600 -34.14500 1.000 68.46000 120 PRO B C 1
ATOM 2807 O O . PRO B 1 134 ? 29.73900 22.25600 -34.30300 1.000 64.67000 120 PRO B O 1
ATOM 2811 N N . GLU B 1 135 ? 27.76100 21.20000 -34.51600 1.000 62.72000 121 GLU B N 1
ATOM 2812 C CA . GLU B 1 135 ? 28.33700 19.96500 -35.03200 1.000 64.41000 121 GLU B CA 1
ATOM 2813 C C . GLU B 1 135 ? 27.82400 19.62600 -36.42700 1.000 64.23000 121 GLU B C 1
ATOM 2814 O O . GLU B 1 135 ? 27.81500 18.45300 -36.81300 1.000 63.78000 121 GLU B O 1
ATOM 2820 N N . GLY B 1 136 ? 27.40000 20.62600 -37.19300 1.000 55.88000 122 GLY B N 1
ATOM 2821 C CA . GLY B 1 136 ? 26.96600 20.39900 -38.55300 1.000 50.63000 122 GLY B CA 1
ATOM 2822 C C . GLY B 1 136 ? 25.57100 19.83900 -38.70300 1.000 60.90000 122 GLY B C 1
ATOM 2823 O O . GLY B 1 136 ? 25.28300 19.20900 -39.72800 1.000 54.50000 122 GLY B O 1
ATOM 2824 N N . ARG B 1 137 ? 24.69700 20.04300 -37.72000 1.000 60.31000 123 ARG B N 1
ATOM 2825 C CA . ARG B 1 137 ? 23.33400 19.54000 -37.75800 1.000 53.20000 123 ARG B CA 1
ATOM 2826 C C . ARG B 1 137 ? 22.35900 20.67800 -37.49500 1.000 51.15000 123 ARG B C 1
ATOM 2827 O O . ARG B 1 137 ? 22.72600 21.71200 -36.93100 1.000 56.16000 123 ARG B O 1
ATOM 2835 N N . SER B 1 138 ? 21.11300 20.48000 -37.91100 1.000 51.17000 124 SER B N 1
ATOM 2836 C CA . SER B 1 138 ? 20.08200 21.48000 -37.67700 1.000 53.23000 124 SER B CA 1
ATOM 2837 C C . SER B 1 138 ? 19.62000 21.43700 -36.22800 1.000 61.79000 124 SER B C 1
ATOM 2838 O O . SER B 1 138 ? 19.42900 20.36400 -35.65200 1.000 59.20000 124 SER B O 1
ATOM 2841 N N . GLU B 1 139 ? 19.44400 22.61600 -35.63800 1.000 62.41000 125 GLU B N 1
ATOM 2842 C CA . GLU B 1 139 ? 19.00400 22.71300 -34.25300 1.000 66.78000 125 GLU B CA 1
ATOM 2843 C C . GLU B 1 139 ? 17.49000 22.77300 -34.12000 1.000 66.22000 125 GLU B C 1
ATOM 2844 O O . GLU B 1 139 ? 16.93900 22.31300 -33.11500 1.000 73.04000 125 GLU B O 1
ATOM 2850 N N . TRP B 1 140 ? 16.81000 23.33100 -35.11300 1.000 57.19000 126 TRP B N 1
ATOM 2851 C CA . TRP B 1 140 ? 15.36800 23.47100 -35.05800 1.000 60.47000 126 TRP B CA 1
ATOM 2852 C C . TRP B 1 140 ? 14.67900 22.13100 -35.28100 1.000 60.38000 126 TRP B C 1
ATOM 2853 O O . TRP B 1 140 ? 15.18200 21.24300 -35.97500 1.000 56.88000 126 TRP B O 1
ATOM 2864 N N . GLY B 1 141 ? 13.50500 21.99500 -34.67500 1.000 55.81000 127 GLY B N 1
ATOM 2865 C CA . GLY B 1 141 ? 12.72300 20.79700 -34.84800 1.000 47.18000 127 GLY B CA 1
ATOM 2866 C C . GLY B 1 141 ? 11.89700 20.82000 -36.11600 1.000 42.92000 127 GLY B C 1
ATOM 2867 O O . GLY B 1 141 ? 11.59300 21.86700 -36.68200 1.000 44.59000 127 GLY B O 1
ATOM 2868 N N . ILE B 1 142 ? 11.53100 19.62000 -36.56300 1.000 37.13000 128 ILE B N 1
ATOM 2869 C CA . ILE B 1 142 ? 10.73300 19.48100 -37.77400 1.000 35.98000 128 ILE B CA 1
ATOM 2870 C C . ILE B 1 142 ? 9.26900 19.77000 -37.47800 1.000 37.76000 128 ILE B C 1
ATOM 2871 O O . ILE B 1 142 ? 8.59400 20.49300 -38.22000 1.000 42.35000 128 ILE B O 1
ATOM 2876 N N . LEU B 1 143 ? 8.76400 19.21700 -36.38400 1.000 39.12000 129 LEU B N 1
ATOM 2877 C CA . LEU B 1 143 ? 7.44100 19.55100 -35.90700 1.000 39.50000 129 LEU B CA 1
ATOM 2878 C C . LEU B 1 143 ? 7.45000 20.95700 -35.31200 1.000 39.09000 129 LEU B C 1
ATOM 2879 O O . LEU B 1 143 ? 8.51900 21.52700 -35.08000 1.000 46.35000 129 LEU B O 1
ATOM 2884 N N . PRO B 1 144 ? 6.27500 21.55300 -35.07900 1.000 38.79000 130 PRO B N 1
ATOM 2885 C CA . PRO B 1 144 ? 6.22300 22.76200 -34.25000 1.000 40.42000 130 PRO B CA 1
ATOM 2886 C C . PRO B 1 144 ? 6.77400 22.51800 -32.85200 1.000 39.00000 130 PRO B C 1
ATOM 2887 O O . PRO B 1 144 ? 6.84500 21.38400 -32.37300 1.000 41.08000 130 PRO B O 1
ATOM 2891 N N . GLU B 1 145 ? 7.16200 23.62000 -32.21000 1.000 43.68000 131 GLU B N 1
ATOM 2892 C CA . GLU B 1 145 ? 8.02100 23.58500 -31.03200 1.000 44.75000 131 GLU B CA 1
ATOM 2893 C C . GLU B 1 145 ? 7.35500 22.86500 -29.86900 1.000 40.62000 131 GLU B C 1
ATOM 2894 O O . GLU B 1 145 ? 6.29500 23.26700 -29.38700 1.000 47.48000 131 GLU B O 1
ATOM 2900 N N . GLY B 1 146 ? 7.98000 21.77300 -29.45200 1.000 39.31000 132 GLY B N 1
ATOM 2901 C CA . GLY B 1 146 ? 7.41800 20.92000 -28.43000 1.000 34.90000 132 GLY B CA 1
ATOM 2902 C C . GLY B 1 146 ? 8.46000 19.93100 -27.95400 1.000 34.00000 132 GLY B C 1
ATOM 2903 O O . GLY B 1 146 ? 9.66200 20.18800 -28.02200 1.000 42.73000 132 GLY B O 1
ATOM 2904 N N . HIS B 1 147 ? 7.97400 18.79200 -27.47500 1.000 35.47000 133 HIS B N 1
ATOM 2905 C CA . HIS B 1 147 ? 8.86900 17.79400 -26.91300 1.000 37.39000 133 HIS B CA 1
ATOM 2906 C C . HIS B 1 147 ? 9.53300 16.97700 -28.01300 1.000 36.97000 133 HIS B C 1
ATOM 2907 O O . HIS B 1 147 ? 8.91400 16.64900 -29.02800 1.000 34.09000 133 HIS B O 1
ATOM 2914 N N . ARG B 1 148 ? 10.80700 16.65700 -27.80700 1.000 32.06000 134 ARG B N 1
ATOM 2915 C CA . ARG B 1 148 ? 11.55000 15.77600 -28.69400 1.000 32.78000 134 ARG B CA 1
ATOM 2916 C C . ARG B 1 148 ? 12.21700 14.68400 -27.87600 1.000 37.97000 134 ARG B C 1
ATOM 2917 O O . ARG B 1 148 ? 12.71800 14.94000 -26.77700 1.000 38.27000 134 ARG B O 1
ATOM 2925 N N . VAL B 1 149 ? 12.22600 13.47400 -28.42300 1.000 38.78000 135 VAL B N 1
ATOM 2926 C CA . VAL B 1 149 ? 12.67500 12.29600 -27.69400 1.000 39.53000 135 VAL B CA 1
ATOM 2927 C C . VAL B 1 149 ? 14.19300 12.22700 -27.74000 1.000 41.91000 135 VAL B C 1
ATOM 2928 O O . VAL B 1 149 ? 14.80100 12.36800 -28.80600 1.000 46.29000 135 VAL B O 1
ATOM 2932 N N . THR B 1 150 ? 14.80800 12.00200 -26.58800 1.000 41.50000 136 THR B N 1
ATOM 2933 C CA . THR B 1 150 ? 16.20700 11.60300 -26.51500 1.000 42.84000 136 THR B CA 1
ATOM 2934 C C . THR B 1 150 ? 16.21100 10.08700 -26.36900 1.000 44.63000 136 THR B C 1
ATOM 2935 O O . THR B 1 150 ? 15.83200 9.55500 -25.32400 1.000 38.18000 136 THR B O 1
ATOM 2939 N N . LEU B 1 151 ? 16.62500 9.39300 -27.42600 1.000 48.10000 137 LEU B N 1
ATOM 2940 C CA . LEU B 1 151 ? 16.54200 7.94100 -27.43000 1.000 50.18000 137 LEU B CA 1
ATOM 2941 C C . LEU B 1 151 ? 17.59500 7.31700 -26.53100 1.000 52.99000 137 LEU B C 1
ATOM 2942 O O . LEU B 1 151 ? 18.76600 7.70300 -26.54500 1.000 63.10000 137 LEU B O 1
ATOM 2947 N N . ARG B 1 152 ? 17.16100 6.35000 -25.74700 1.000 47.48000 138 ARG B N 1
ATOM 2948 C CA . ARG B 1 152 ? 18.04500 5.40300 -25.09600 1.000 49.25000 138 ARG B CA 1
ATOM 2949 C C . ARG B 1 152 ? 18.47000 4.34800 -26.10500 1.000 54.24000 138 ARG B C 1
ATOM 2950 O O . ARG B 1 152 ? 17.90700 4.26800 -27.20000 1.000 50.99000 138 ARG B O 1
ATOM 2958 N N . PRO B 1 153 ? 19.50200 3.55300 -25.80700 1.000 50.69000 139 PRO B N 1
ATOM 2959 C CA . PRO B 1 153 ? 19.82500 2.42700 -26.69400 1.000 49.67000 139 PRO B CA 1
ATOM 2960 C C . PRO B 1 153 ? 18.71800 1.38100 -26.70700 1.000 50.41000 139 PRO B C 1
ATOM 2961 O O . PRO B 1 153 ? 18.21800 0.96600 -25.66000 1.000 44.58000 139 PRO B O 1
ATOM 2965 N N . GLY B 1 154 ? 18.33600 0.97000 -27.90600 1.000 43.13000 140 GLY B N 1
ATOM 2966 C CA . GLY B 1 154 ? 17.31800 -0.03500 -28.10900 1.000 47.18000 140 GLY B CA 1
ATOM 2967 C C . GLY B 1 154 ? 16.19100 0.47800 -28.98300 1.000 53.02000 140 GLY B C 1
ATOM 2968 O O . GLY B 1 154 ? 16.26300 1.54800 -29.58400 1.000 54.20000 140 GLY B O 1
ATOM 2969 N N . LEU B 1 155 ? 15.13500 -0.32700 -29.05100 1.000 45.26000 141 LEU B N 1
ATOM 2970 C CA . LEU B 1 155 ? 13.92100 0.05500 -29.75200 1.000 48.57000 141 LEU B CA 1
ATOM 2971 C C . LEU B 1 155 ? 12.69100 -0.00700 -28.86000 1.000 54.81000 141 LEU B C 1
ATOM 2972 O O . LEU B 1 155 ? 11.57900 -0.15900 -29.36900 1.000 46.74000 141 LEU B O 1
ATOM 2977 N N . GLY B 1 156 ? 12.86700 0.10700 -27.54300 1.000 52.80000 142 GLY B N 1
ATOM 2978 C CA . GLY B 1 156 ? 11.72000 0.09300 -26.65100 1.000 47.64000 142 GLY B CA 1
ATOM 2979 C C . GLY B 1 156 ? 10.89900 1.36300 -26.74600 1.000 42.35000 142 GLY B C 1
ATOM 2980 O O . GLY B 1 156 ? 9.66800 1.32500 -26.70600 1.000 47.66000 142 GLY B O 1
ATOM 2981 N N . GLN B 1 157 ? 11.57400 2.50700 -26.87600 1.000 37.33000 143 GLN B N 1
ATOM 2982 C CA . GLN B 1 157 ? 10.86900 3.77600 -27.02300 1.000 39.23000 143 GLN B CA 1
ATOM 2983 C C . GLN B 1 157 ? 10.21500 3.89500 -28.39100 1.000 39.03000 143 GLN B C 1
ATOM 2984 O O . GLN B 1 157 ? 9.04300 4.27000 -28.49500 1.000 39.46000 143 GLN B O 1
ATOM 2990 N N . LEU B 1 158 ? 10.96000 3.57900 -29.45300 1.000 38.85000 144 LEU B N 1
ATOM 2991 C CA . LEU B 1 158 ? 10.44300 3.76600 -30.80500 1.000 35.87000 144 LEU B CA 1
ATOM 2992 C C . LEU B 1 158 ? 9.31800 2.80200 -31.13800 1.000 40.62000 144 LEU B C 1
ATOM 2993 O O . LEU B 1 158 ? 8.51900 3.09100 -32.02600 1.000 40.66000 144 LEU B O 1
ATOM 2998 N N . ARG B 1 159 ? 9.22600 1.66800 -30.44400 1.000 36.39000 145 ARG B N 1
ATOM 2999 C CA . ARG B 1 159 ? 8.14300 0.73100 -30.72500 1.000 34.90000 145 ARG B CA 1
ATOM 3000 C C . ARG B 1 159 ? 6.80200 1.29200 -30.27700 1.000 33.39000 145 ARG B C 1
ATOM 3001 O O . ARG B 1 159 ? 5.80900 1.19600 -31.00200 1.000 39.48000 145 ARG B O 1
ATOM 3009 N N . VAL B 1 160 ? 6.76100 1.90400 -29.09400 1.000 29.55000 146 VAL B N 1
ATOM 3010 C CA . VAL B 1 160 ? 5.52600 2.51400 -28.61300 1.000 33.07000 146 VAL B CA 1
ATOM 3011 C C . VAL B 1 160 ? 5.21000 3.77300 -29.41300 1.000 30.31000 146 VAL B C 1
ATOM 3012 O O . VAL B 1 160 ? 4.04900 4.04700 -29.73400 1.000 28.00000 146 VAL B O 1
ATOM 3016 N N . LEU B 1 161 ? 6.24200 4.52900 -29.79100 1.000 36.01000 147 LEU B N 1
ATOM 3017 C CA . LEU B 1 161 ? 6.03600 5.76800 -30.53500 1.000 33.09000 147 LEU B CA 1
ATOM 3018 C C . LEU B 1 161 ? 5.52700 5.50100 -31.94800 1.000 34.13000 147 LEU B C 1
ATOM 3019 O O . LEU B 1 161 ? 4.69300 6.24900 -32.46900 1.000 34.21000 147 LEU B O 1
ATOM 3024 N N . ILE B 1 162 ? 6.00800 4.43100 -32.58100 1.000 27.50000 148 ILE B N 1
ATOM 3025 C CA . ILE B 1 162 ? 5.54300 4.10300 -33.92400 1.000 32.04000 148 ILE B CA 1
ATOM 3026 C C . ILE B 1 162 ? 4.16500 3.45100 -33.87600 1.000 30.87000 148 ILE B C 1
ATOM 3027 O O . ILE B 1 162 ? 3.26700 3.82000 -34.63700 1.000 34.60000 148 ILE B O 1
ATOM 3032 N N . GLU B 1 163 ? 3.95600 2.51300 -32.95100 1.000 32.79000 149 GLU B N 1
ATOM 3033 C CA . GLU B 1 163 ? 2.69200 1.78200 -32.91300 1.000 34.85000 149 GLU B CA 1
ATOM 3034 C C . GLU B 1 163 ? 1.58200 2.57700 -32.23200 1.000 32.54000 149 GLU B C 1
ATOM 3035 O O . GLU B 1 163 ? 0.48400 2.70600 -32.78100 1.000 28.34000 149 GLU B O 1
ATOM 3041 N N . ASP B 1 164 ? 1.84900 3.12300 -31.04600 1.000 34.91000 150 ASP B N 1
ATOM 3042 C CA . ASP B 1 164 ? 0.79700 3.62300 -30.17300 1.000 30.37000 150 ASP B CA 1
ATOM 3043 C C . ASP B 1 164 ? 0.65700 5.13600 -30.16500 1.000 28.21000 150 ASP B C 1
ATOM 3044 O O . ASP B 1 164 ? -0.42800 5.63300 -29.86200 1.000 32.53000 150 ASP B O 1
ATOM 3049 N N . ALA B 1 165 ? 1.70700 5.87500 -30.48100 1.000 29.46000 151 ALA B N 1
ATOM 3050 C CA . ALA B 1 165 ? 1.63100 7.31300 -30.32800 1.000 26.14000 151 ALA B CA 1
ATOM 3051 C C . ALA B 1 165 ? 1.06500 7.97200 -31.58000 1.000 27.16000 151 ALA B C 1
ATOM 3052 O O . ALA B 1 165 ? 0.90700 7.36000 -32.63700 1.000 31.58000 151 ALA B O 1
ATOM 3054 N N . ARG B 1 166 ? 0.72600 9.24400 -31.42000 1.000 29.77000 152 ARG B N 1
ATOM 3055 C CA . ARG B 1 166 ? 0.41400 10.17000 -32.49900 1.000 30.60000 152 ARG B CA 1
ATOM 3056 C C . ARG B 1 166 ? 1.70600 10.87900 -32.88100 1.000 30.67000 152 ARG B C 1
ATOM 3057 O O . ARG B 1 166 ? 2.75800 10.23200 -32.86800 1.000 33.89000 152 ARG B O 1
ATOM 3065 N N . ASP B 1 167 ? 1.60300 12.11100 -33.39200 1.000 28.70000 153 ASP B N 1
ATOM 3066 C CA . ASP B 1 167 ? 2.76000 12.94400 -33.72400 1.000 29.42000 153 ASP B CA 1
ATOM 3067 C C . ASP B 1 167 ? 3.83500 12.92300 -32.63900 1.000 27.29000 153 ASP B C 1
ATOM 3068 O O . ASP B 1 167 ? 3.53700 13.06500 -31.45600 1.000 27.18000 153 ASP B O 1
ATOM 3073 N N . PHE B 1 168 ? 5.07900 12.68300 -33.04600 1.000 27.57000 154 PHE B N 1
ATOM 3074 C CA . PHE B 1 168 ? 6.21900 12.70100 -32.14300 1.000 27.18000 154 PHE B CA 1
ATOM 3075 C C . PHE B 1 168 ? 7.44300 13.07300 -32.96400 1.000 29.06000 154 PHE B C 1
ATOM 3076 O O . PHE B 1 168 ? 7.39300 13.09200 -34.19100 1.000 27.38000 154 PHE B O 1
ATOM 3084 N N . GLU B 1 169 ? 8.54800 13.36200 -32.28100 1.000 26.75000 155 GLU B N 1
ATOM 3085 C CA . GLU B 1 169 ? 9.78100 13.74100 -32.96200 1.000 29.48000 155 GLU B CA 1
ATOM 3086 C C . GLU B 1 169 ? 10.98300 13.29000 -32.14800 1.000 29.57000 155 GLU B C 1
ATOM 3087 O O . GLU B 1 169 ? 10.99000 13.40800 -30.92200 1.000 28.42000 155 GLU B O 1
ATOM 3093 N N . THR B 1 170 ? 11.98400 12.78000 -32.82900 1.000 32.94000 156 THR B N 1
ATOM 3094 C CA . THR B 1 170 ? 13.21700 12.34100 -32.16100 1.000 38.55000 156 THR B CA 1
ATOM 3095 C C . THR B 1 170 ? 14.32700 13.34100 -32.43500 1.000 43.89000 156 THR B C 1
ATOM 3096 O O . THR B 1 170 ? 14.24700 14.03500 -33.45100 1.000 41.10000 156 THR B O 1
ATOM 3100 N N . HIS B 1 171 ? 15.22200 13.47300 -31.46600 1.000 35.03000 157 HIS B N 1
ATOM 3101 C CA . HIS B 1 171 ? 16.50100 14.15200 -31.61900 1.000 35.24000 157 HIS B CA 1
ATOM 3102 C C . HIS B 1 171 ? 17.44100 13.36300 -32.53200 1.000 48.36000 157 HIS B C 1
ATOM 3103 O O . HIS B 1 171 ? 17.13600 12.26500 -32.99900 1.000 48.11000 157 HIS B O 1
ATOM 3110 N N . TRP B 1 172 ? 18.61400 13.93100 -32.77900 1.000 40.77000 158 TRP B N 1
ATOM 3111 C CA . TRP B 1 172 ? 19.61300 13.20600 -33.54700 1.000 40.08000 158 TRP B CA 1
ATOM 3112 C C . TRP B 1 172 ? 20.22200 12.09200 -32.70800 1.000 43.09000 158 TRP B C 1
ATOM 3113 O O . TRP B 1 172 ? 20.59400 12.29600 -31.55100 1.000 49.21000 158 TRP B O 1
ATOM 3124 N N . THR B 1 173 ? 20.30900 10.90100 -33.29500 1.000 45.34000 159 THR B N 1
ATOM 3125 C CA . THR B 1 173 ? 21.00100 9.77000 -32.69800 1.000 48.22000 159 THR B CA 1
ATOM 3126 C C . THR B 1 173 ? 22.01100 9.21700 -33.69500 1.000 53.36000 159 THR B C 1
ATOM 3127 O O . THR B 1 173 ? 21.70400 9.09600 -34.88500 1.000 53.16000 159 THR B O 1
ATOM 3131 N N . PRO B 1 174 ? 23.21800 8.87900 -33.24700 1.000 53.46000 160 PRO B N 1
ATOM 3132 C CA . PRO B 1 174 ? 24.29000 8.55600 -34.19100 1.000 50.36000 160 PRO B CA 1
ATOM 3133 C C . PRO B 1 174 ? 24.17400 7.15100 -34.75600 1.000 55.23000 160 PRO B C 1
ATOM 3134 O O . PRO B 1 174 ? 23.42900 6.30200 -34.26600 1.000 57.41000 160 PRO B O 1
ATOM 3138 N N . GLY B 1 175 ? 24.95000 6.92100 -35.81200 1.000 62.28000 161 GLY B N 1
ATOM 3139 C CA . GLY B 1 175 ? 25.04100 5.63300 -36.46100 1.000 58.11000 161 GLY B CA 1
ATOM 3140 C C . GLY B 1 175 ? 26.43400 5.43800 -37.01700 1.000 57.80000 161 GLY B C 1
ATOM 3141 O O . GLY B 1 175 ? 27.36600 6.17400 -36.68800 1.000 53.38000 161 GLY B O 1
ATOM 3142 N N . ALA B 1 176 ? 26.57000 4.43300 -37.87400 1.000 63.31000 162 ALA B N 1
ATOM 3143 C CA . ALA B 1 176 ? 27.86500 4.12300 -38.45500 1.000 73.22000 162 ALA B CA 1
ATOM 3144 C C . ALA B 1 176 ? 28.21100 5.10800 -39.56800 1.000 67.68000 162 ALA B C 1
ATOM 3145 O O . ALA B 1 176 ? 27.33600 5.74200 -40.16400 1.000 62.30000 162 ALA B O 1
ATOM 3147 N N . ALA B 1 177 ? 29.52000 5.22000 -39.83100 1.000 65.00000 163 ALA B N 1
ATOM 3148 C CA . ALA B 1 177 ? 30.11400 6.08800 -40.85700 1.000 62.30000 163 ALA B CA 1
ATOM 3149 C C . ALA B 1 177 ? 29.73800 7.55400 -40.66600 1.000 60.48000 163 ALA B C 1
ATOM 3150 O O . ALA B 1 177 ? 29.37800 8.23500 -41.63000 1.000 59.83000 163 ALA B O 1
ATOM 3152 N N . GLN B 1 178 ? 29.80900 8.01000 -39.41100 1.000 61.25000 164 GLN B N 1
ATOM 3153 C CA . GLN B 1 178 ? 29.61300 9.40600 -39.00100 1.000 60.19000 164 GLN B CA 1
ATOM 3154 C C . GLN B 1 178 ? 28.21300 9.92100 -39.33700 1.000 61.44000 164 GLN B C 1
ATOM 3155 O O . GLN B 1 178 ? 28.03600 11.10200 -39.63800 1.000 62.48000 164 GLN B O 1
ATOM 3161 N N . THR B 1 179 ? 27.20500 9.05400 -39.28100 1.000 55.76000 165 THR B N 1
ATOM 3162 C CA . THR B 1 179 ? 25.84500 9.45300 -39.61400 1.000 53.77000 165 THR B CA 1
ATOM 3163 C C . THR B 1 179 ? 25.04000 9.79700 -38.36500 1.000 51.99000 165 THR B C 1
ATOM 3164 O O . THR B 1 179 ? 25.46600 9.58000 -37.23100 1.000 54.27000 165 THR B O 1
ATOM 3168 N N . TRP B 1 180 ? 23.85500 10.35700 -38.59600 1.000 49.01000 166 TRP B N 1
ATOM 3169 C CA . TRP B 1 180 ? 22.94600 10.77700 -37.54200 1.000 48.97000 166 TRP B CA 1
ATOM 3170 C C . TRP B 1 180 ? 21.52300 10.53300 -38.01300 1.000 41.56000 166 TRP B C 1
ATOM 3171 O O . TRP B 1 180 ? 21.19300 10.80900 -39.16800 1.000 42.97000 166 TRP B O 1
ATOM 3182 N N . THR B 1 181 ? 20.68400 10.00300 -37.12600 1.000 43.38000 167 THR B N 1
ATOM 3183 C CA . THR B 1 181 ? 19.32300 9.63500 -37.48400 1.000 44.06000 167 THR B CA 1
ATOM 3184 C C . THR B 1 181 ? 18.31500 10.32800 -36.58100 1.000 40.68000 167 THR B C 1
ATOM 3185 O O . THR B 1 181 ? 18.57100 10.56100 -35.39800 1.000 42.20000 167 THR B O 1
ATOM 3189 N N . ARG B 1 182 ? 17.16100 10.65500 -37.15900 1.000 27.17000 168 ARG B N 1
ATOM 3190 C CA . ARG B 1 182 ? 16.01200 11.09800 -36.38800 1.000 35.15000 168 ARG B CA 1
ATOM 3191 C C . ARG B 1 182 ? 14.73400 10.64500 -37.07700 1.000 29.35000 168 ARG B C 1
ATOM 3192 O O . ARG B 1 182 ? 14.71000 10.39800 -38.28300 1.000 29.02000 168 ARG B O 1
ATOM 3200 N N . THR B 1 183 ? 13.67400 10.52500 -36.28300 1.000 32.87000 169 THR B N 1
ATOM 3201 C CA . THR B 1 183 ? 12.42200 9.91900 -36.70500 1.000 33.54000 169 THR B CA 1
ATOM 3202 C C . THR B 1 183 ? 11.26200 10.76400 -36.20000 1.000 31.15000 169 THR B C 1
ATOM 3203 O O . THR B 1 183 ? 11.26300 11.21600 -35.05600 1.000 30.32000 169 THR B O 1
ATOM 3207 N N . TRP B 1 184 ? 10.27100 10.98800 -37.05600 1.000 29.92000 170 TRP B N 1
ATOM 3208 C CA . TRP B 1 184 ? 9.12900 11.76000 -36.60500 1.000 26.06000 170 TRP B CA 1
ATOM 3209 C C . TRP B 1 184 ? 7.87300 11.29000 -37.31800 1.000 29.39000 170 TRP B C 1
ATOM 3210 O O . TRP B 1 184 ? 7.92500 10.73600 -38.41700 1.000 32.79000 170 TRP B O 1
ATOM 3221 N N . ARG B 1 185 ? 6.74300 11.51100 -36.65600 1.000 31.95000 171 ARG B N 1
ATOM 3222 C CA . ARG B 1 185 ? 5.42700 11.35200 -37.25200 1.000 26.19000 171 ARG B CA 1
ATOM 3223 C C . ARG B 1 185 ? 4.73400 12.70300 -37.26700 1.000 23.86000 171 ARG B C 1
ATOM 3224 O O . ARG B 1 185 ? 4.76500 13.42800 -36.27200 1.000 25.91000 171 ARG B O 1
ATOM 3232 N N . GLN B 1 186 ? 4.13700 13.05000 -38.40200 1.000 28.36000 172 GLN B N 1
ATOM 3233 C CA . GLN B 1 186 ? 3.23900 14.19100 -38.49800 1.000 27.73000 172 GLN B CA 1
ATOM 3234 C C . GLN B 1 186 ? 1.96700 13.72600 -39.18500 1.000 31.02000 172 GLN B C 1
ATOM 3235 O O . GLN B 1 186 ? 1.99200 13.37900 -40.36800 1.000 40.16000 172 GLN B O 1
ATOM 3241 N N . GLY B 1 187 ? 0.87100 13.70500 -38.44400 1.000 29.62000 173 GLY B N 1
ATOM 3242 C CA . GLY B 1 187 ? -0.38100 13.21500 -38.99300 1.000 30.91000 173 GLY B CA 1
ATOM 3243 C C . GLY B 1 187 ? -0.34700 11.70800 -39.13200 1.000 34.90000 173 GLY B C 1
ATOM 3244 O O . GLY B 1 187 ? -0.14400 10.97200 -38.16100 1.000 32.88000 173 GLY B O 1
ATOM 3245 N N . GLU B 1 188 ? -0.54200 11.23100 -40.35700 1.000 36.98000 174 GLU B N 1
ATOM 3246 C CA . GLU B 1 188 ? -0.47800 9.81100 -40.66300 1.000 38.00000 174 GLU B CA 1
ATOM 3247 C C . GLU B 1 188 ? 0.85400 9.40200 -41.27700 1.000 34.87000 174 GLU B C 1
ATOM 3248 O O . GLU B 1 188 ? 1.00000 8.25500 -41.70300 1.000 42.70000 174 GLU B O 1
ATOM 3254 N N . THR B 1 189 ? 1.82900 10.30200 -41.31800 1.000 32.62000 175 THR B N 1
ATOM 3255 C CA . THR B 1 189 ? 3.07200 10.08400 -42.04600 1.000 29.37000 175 THR B CA 1
ATOM 3256 C C . THR B 1 189 ? 4.22000 9.85700 -41.07300 1.000 28.96000 175 THR B C 1
ATOM 3257 O O . THR B 1 189 ? 4.60500 10.77200 -40.34500 1.000 28.17000 175 THR B O 1
ATOM 3261 N N . LEU B 1 190 ? 4.77400 8.64900 -41.08000 1.000 29.51000 176 LEU B N 1
ATOM 3262 C CA . LEU B 1 190 ? 6.02300 8.34800 -40.39300 1.000 29.20000 176 LEU B CA 1
ATOM 3263 C C . LEU B 1 190 ? 7.18500 8.65900 -41.32600 1.000 28.60000 176 LEU B C 1
ATOM 3264 O O . LEU B 1 190 ? 7.10500 8.40900 -42.52800 1.000 31.67000 176 LEU B O 1
ATOM 3269 N N . ALA B 1 191 ? 8.26200 9.20900 -40.77300 1.000 28.71000 177 ALA B N 1
ATOM 3270 C CA . ALA B 1 191 ? 9.39900 9.61800 -41.58200 1.000 30.41000 177 ALA B CA 1
ATOM 3271 C C . ALA B 1 191 ? 10.69300 9.46000 -40.80100 1.000 30.50000 177 ALA B C 1
ATOM 3272 O O . ALA B 1 191 ? 10.72500 9.67400 -39.58900 1.000 30.75000 177 ALA B O 1
ATOM 3274 N N . VAL B 1 192 ? 11.75800 9.08900 -41.50500 1.000 29.37000 178 VAL B N 1
ATOM 3275 C CA . VAL B 1 192 ? 13.07500 8.92500 -40.90700 1.000 30.40000 178 VAL B CA 1
ATOM 3276 C C . VAL B 1 192 ? 14.09900 9.63300 -41.78900 1.000 30.38000 178 VAL B C 1
ATOM 3277 O O . VAL B 1 192 ? 13.96300 9.66800 -43.01600 1.000 29.03000 178 VAL B O 1
ATOM 3281 N N . GLU B 1 193 ? 15.08200 10.24000 -41.14500 1.000 32.57000 179 GLU B N 1
ATOM 3282 C CA . GLU B 1 193 ? 16.16100 10.97600 -41.83600 1.000 34.69000 179 GLU B CA 1
ATOM 3283 C C . GLU B 1 193 ? 17.53100 10.46400 -41.39300 1.000 33.61000 179 GLU B C 1
ATOM 3284 O O . GLU B 1 193 ? 17.81800 10.47800 -40.21800 1.000 31.84000 179 GLU B O 1
ATOM 3290 N N . VAL B 1 194 ? 18.35600 10.08300 -42.35900 1.000 34.19000 180 VAL B N 1
ATOM 3291 C CA . VAL B 1 194 ? 19.76900 9.71300 -42.07700 1.000 36.03000 180 VAL B CA 1
ATOM 3292 C C . VAL B 1 194 ? 20.59900 10.86100 -42.62600 1.000 31.32000 180 VAL B C 1
ATOM 3293 O O . VAL B 1 194 ? 20.52100 11.14500 -43.76400 1.000 32.05000 180 VAL B O 1
ATOM 3297 N N . HIS B 1 195 ? 21.37900 11.47800 -41.78200 1.000 31.92000 181 HIS B N 1
ATOM 3298 C CA . HIS B 1 195 ? 22.12900 12.65500 -42.23100 1.000 33.59000 181 HIS B CA 1
ATOM 3299 C C . HIS B 1 195 ? 23.60700 12.52900 -41.92700 1.000 39.24000 181 HIS B C 1
ATOM 3300 O O . HIS B 1 195 ? 23.93500 12.14000 -40.83800 1.000 39.17000 181 HIS B O 1
ATOM 3307 N N . ARG B 1 196 ? 24.42900 12.77700 -42.94000 1.000 38.62000 182 ARG B N 1
ATOM 3308 C CA . ARG B 1 196 ? 25.86900 12.93500 -42.80200 1.000 35.26000 182 ARG B CA 1
ATOM 3309 C C . ARG B 1 196 ? 26.20700 14.36100 -43.20600 1.000 40.35000 182 ARG B C 1
ATOM 3310 O O . ARG B 1 196 ? 25.86300 14.77300 -44.32700 1.000 43.93000 182 ARG B O 1
ATOM 3318 N N . PRO B 1 197 ? 26.85300 15.14600 -42.34100 1.000 41.33000 183 PRO B N 1
ATOM 3319 C CA . PRO B 1 197 ? 27.01600 16.58900 -42.59400 1.000 40.58000 183 PRO B CA 1
ATOM 3320 C C . PRO B 1 197 ? 27.92200 16.88100 -43.78100 1.000 43.08000 183 PRO B C 1
ATOM 3321 O O . PRO B 1 197 ? 29.10600 16.54300 -43.78400 1.000 45.45000 183 PRO B O 1
ATOM 3325 N N . ALA B 1 198 ? 27.34700 17.51700 -44.79900 1.000 42.43000 184 ALA B N 1
ATOM 3326 C CA . ALA B 1 198 ? 28.06500 17.81800 -46.03000 1.000 39.62000 184 ALA B CA 1
ATOM 3327 C C . ALA B 1 198 ? 27.66100 19.19400 -46.53100 1.000 41.22000 184 ALA B C 1
ATOM 3328 O O . ALA B 1 198 ? 26.51400 19.39800 -46.93700 1.000 40.88000 184 ALA B O 1
ATOM 3330 N N . THR B 1 199 ? 28.59500 20.12600 -46.49100 1.000 40.30000 185 THR B N 1
ATOM 3331 C CA . THR B 1 199 ? 28.51700 21.40400 -47.17400 1.000 33.25000 185 THR B CA 1
ATOM 3332 C C . THR B 1 199 ? 29.06900 21.25300 -48.58300 1.000 33.11000 185 THR B C 1
ATOM 3333 O O . THR B 1 199 ? 29.74800 20.26800 -48.88300 1.000 35.74000 185 THR B O 1
ATOM 3337 N N . PRO B 1 200 ? 28.75800 22.17900 -49.49900 1.000 37.98000 186 PRO B N 1
ATOM 3338 C CA . PRO B 1 200 ? 29.39800 22.11600 -50.82500 1.000 36.48000 186 PRO B CA 1
ATOM 3339 C C . PRO B 1 200 ? 30.89700 22.33100 -50.78600 1.000 33.26000 186 PRO B C 1
ATOM 3340 O O . PRO B 1 200 ? 31.60900 21.81000 -51.64900 1.000 38.16000 186 PRO B O 1
ATOM 3344 N N . ALA B 1 201 ? 31.39300 23.07700 -49.79800 1.000 34.72000 187 ALA B N 1
ATOM 3345 C CA . ALA B 1 201 ? 32.83300 23.21300 -49.61500 1.000 29.26000 187 ALA B CA 1
ATOM 3346 C C . ALA B 1 201 ? 33.46000 21.89300 -49.17900 1.000 33.90000 187 ALA B C 1
ATOM 3347 O O . ALA B 1 201 ? 34.58200 21.56600 -49.58000 1.000 40.37000 187 ALA B O 1
ATOM 3349 N N . THR B 1 202 ? 32.74600 21.12600 -48.35000 1.000 35.00000 188 THR B N 1
ATOM 3350 C CA . THR B 1 202 ? 33.20600 19.79700 -47.95400 1.000 31.32000 188 THR B CA 1
ATOM 3351 C C . THR B 1 202 ? 33.21500 18.84100 -49.13700 1.000 34.88000 188 THR B C 1
ATOM 3352 O O . THR B 1 202 ? 34.17100 18.07800 -49.32300 1.000 36.14000 188 THR B O 1
ATOM 3356 N N . ALA B 1 203 ? 32.17100 18.89100 -49.96400 1.000 38.48000 189 ALA B N 1
ATOM 3357 C CA . ALA B 1 203 ? 32.06400 17.97500 -51.09200 1.000 36.27000 189 ALA B CA 1
ATOM 3358 C C . ALA B 1 203 ? 33.08100 18.30000 -52.17700 1.000 35.50000 189 ALA B C 1
ATOM 3359 O O . ALA B 1 203 ? 33.59200 17.39500 -52.84400 1.000 37.30000 189 ALA B O 1
ATOM 3361 N N . LEU B 1 204 ? 33.38800 19.58400 -52.36900 1.000 35.28000 190 LEU B N 1
ATOM 3362 C CA . LEU B 1 204 ? 34.40900 19.94900 -53.34500 1.000 39.81000 190 LEU B CA 1
ATOM 3363 C C . LEU B 1 204 ? 35.80400 19.61700 -52.83600 1.000 37.98000 190 LEU B C 1
ATOM 3364 O O . LEU B 1 204 ? 36.69600 19.30000 -53.62900 1.000 45.52000 190 LEU B O 1
ATOM 3369 N N . ALA B 1 205 ? 36.01200 19.68200 -51.52100 1.000 33.23000 191 ALA B N 1
ATOM 3370 C CA . ALA B 1 205 ? 37.29000 19.26400 -50.95800 1.000 30.04000 191 ALA B CA 1
ATOM 3371 C C . ALA B 1 205 ? 37.43200 17.75100 -50.99100 1.000 36.14000 191 ALA B C 1
ATOM 3372 O O . ALA B 1 205 ? 38.53300 17.23000 -51.19300 1.000 44.57000 191 ALA B O 1
ATOM 3374 N N . LYS B 1 206 ? 36.32500 17.03300 -50.79500 1.000 41.06000 192 LYS B N 1
ATOM 3375 C CA . LYS B 1 206 ? 36.35300 15.57600 -50.83800 1.000 40.11000 192 LYS B CA 1
ATOM 3376 C C . LYS B 1 206 ? 36.60000 15.07300 -52.25300 1.000 44.04000 192 LYS B C 1
ATOM 3377 O O . LYS B 1 206 ? 37.27200 14.05600 -52.45200 1.000 41.76000 192 LYS B O 1
ATOM 3381 N N . ALA B 1 207 ? 36.06600 15.78000 -53.24900 1.000 44.37000 193 ALA B N 1
ATOM 3382 C CA . ALA B 1 207 ? 36.29500 15.40000 -54.63600 1.000 40.25000 193 ALA B CA 1
ATOM 3383 C C . ALA B 1 207 ? 37.68500 15.81400 -55.09800 1.000 47.72000 193 ALA B C 1
ATOM 3384 O O . ALA B 1 207 ? 38.24700 15.20200 -56.01100 1.000 45.16000 193 ALA B O 1
ATOM 3386 N N . ALA B 1 208 ? 38.24700 16.85800 -54.48600 1.000 44.84000 194 ALA B N 1
ATOM 3387 C CA . ALA B 1 208 ? 39.60600 17.27000 -54.81400 1.000 42.29000 194 ALA B CA 1
ATOM 3388 C C . ALA B 1 208 ? 40.61600 16.23800 -54.33500 1.000 44.45000 194 ALA B C 1
ATOM 3389 O O . ALA B 1 208 ? 41.60700 15.95800 -55.01600 1.000 47.06000 194 ALA B O 1
ATOM 3391 N N . TRP B 1 209 ? 40.36600 15.65700 -53.15900 1.000 51.15000 195 TRP B N 1
ATOM 3392 C CA . TRP B 1 209 ? 41.20800 14.58400 -52.64400 1.000 47.50000 195 TRP B CA 1
ATOM 3393 C C . TRP B 1 209 ? 41.07100 13.32400 -53.48700 1.000 54.56000 195 TRP B C 1
ATOM 3394 O O . TRP B 1 209 ? 42.00300 12.51700 -53.56900 1.000 62.63000 195 TRP B O 1
ATOM 3405 N N . LYS B 1 210 ? 39.90200 13.13200 -54.10300 1.000 49.24000 196 LYS B N 1
ATOM 3406 C CA . LYS B 1 210 ? 39.68500 11.99000 -54.98400 1.000 50.60000 196 LYS B CA 1
ATOM 3407 C C . LYS B 1 210 ? 40.56300 12.07400 -56.22500 1.000 54.26000 196 LYS B C 1
ATOM 3408 O O . LYS B 1 210 ? 41.09100 11.06000 -56.69200 1.000 55.59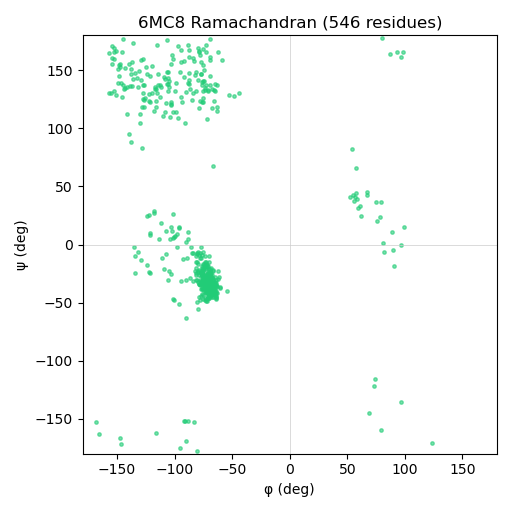000 196 LYS B O 1
ATOM 3414 N N . VAL B 1 211 ? 40.74400 13.28000 -56.76100 1.000 51.53000 197 VAL B N 1
ATOM 3415 C CA . VAL B 1 211 ? 41.54000 13.44900 -57.97200 1.000 52.06000 197 VAL B CA 1
ATOM 3416 C C . VAL B 1 211 ? 43.02600 13.33700 -57.65400 1.000 54.09000 197 VAL B C 1
ATOM 3417 O O . VAL B 1 211 ? 43.78100 12.67400 -58.37500 1.000 54.48000 197 VAL B O 1
ATOM 3421 N N . ILE B 1 212 ? 43.45500 13.96700 -56.55500 1.000 52.80000 198 ILE B N 1
ATOM 3422 C CA . ILE B 1 212 ? 44.88000 14.08600 -56.24000 1.000 58.68000 198 ILE B CA 1
ATOM 3423 C C . ILE B 1 212 ? 45.46600 12.72900 -55.86300 1.000 61.63000 198 ILE B C 1
ATOM 3424 O O . ILE B 1 212 ? 46.58500 12.38300 -56.25900 1.000 69.53000 198 ILE B O 1
ATOM 3429 N N . THR B 1 213 ? 44.69400 11.90900 -55.15300 1.000 56.25000 199 THR B N 1
ATOM 3430 C CA . THR B 1 213 ? 45.17700 10.58200 -54.78800 1.000 56.80000 199 THR B CA 1
ATOM 3431 C C . THR B 1 213 ? 45.15600 9.59700 -55.95000 1.000 58.77000 199 THR B C 1
ATOM 3432 O O . THR B 1 213 ? 45.64500 8.47300 -55.79600 1.000 60.92000 199 THR B O 1
ATOM 3436 N N . SER B 1 214 ? 44.60500 9.97800 -57.09800 1.000 60.37000 200 SER B N 1
ATOM 3437 C CA . SER B 1 214 ? 44.62800 9.14300 -58.28900 1.000 62.98000 200 SER B CA 1
ATOM 3438 C C . SER B 1 214 ? 45.68600 9.57500 -59.29700 1.000 73.14000 200 SER B C 1
ATOM 3439 O O . SER B 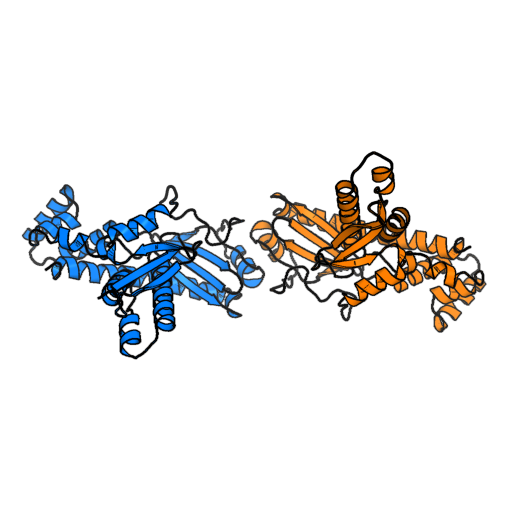1 214 ? 45.73300 9.02000 -60.40000 1.000 76.21000 200 SER B O 1
ATOM 3441 N N . ILE B 1 215 ? 46.52400 10.55600 -58.95200 1.000 73.25000 201 ILE B N 1
ATOM 3442 C CA . ILE B 1 215 ? 47.59000 10.99100 -59.84700 1.000 74.23000 201 ILE B CA 1
ATOM 3443 C C . ILE B 1 215 ? 48.67100 9.91800 -59.91500 1.000 77.95000 201 ILE B C 1
ATOM 3444 O O . ILE B 1 215 ? 49.09400 9.37100 -58.88900 1.000 72.40000 201 ILE B O 1
ATOM 3449 N N . LYS B 1 216 ? 49.10700 9.59700 -61.13800 1.000 79.50000 202 LYS B N 1
ATOM 3450 C CA . LYS B 1 216 ? 50.18400 8.62600 -61.31900 1.000 82.72000 202 LYS B CA 1
ATOM 3451 C C . LYS B 1 216 ? 51.51300 9.15900 -60.78900 1.000 80.39000 202 LYS B C 1
ATOM 3452 O O . LYS B 1 216 ? 52.28600 8.41900 -60.17100 1.000 78.28000 202 LYS B O 1
ATOM 3458 N N . ASP B 1 217 ? 51.79200 10.43600 -61.05000 1.000 78.97000 203 ASP B N 1
ATOM 3459 C CA . ASP B 1 217 ? 53.10700 10.97900 -60.62600 1.000 67.85000 203 ASP B CA 1
ATOM 3460 C C . ASP B 1 217 ? 53.08000 11.29100 -59.12800 1.000 65.57000 203 ASP B C 1
ATOM 3461 O O . ASP B 1 217 ? 52.27900 12.15200 -58.71300 1.000 68.54000 203 ASP B O 1
ATOM 3466 N N . ARG B 1 218 ? 53.93600 10.60900 -58.36100 1.000 57.14000 204 ARG B N 1
ATOM 3467 C CA . ARG B 1 218 ? 54.05800 10.88000 -56.93600 1.000 55.11000 204 ARG B CA 1
ATOM 3468 C C . ARG B 1 218 ? 54.70800 12.22900 -56.67000 1.000 54.53000 204 ARG B C 1
ATOM 3469 O O . ARG B 1 218 ? 54.52800 12.78500 -55.58400 1.000 53.60000 204 ARG B O 1
ATOM 3471 N N . THR B 1 219 ? 55.45300 12.76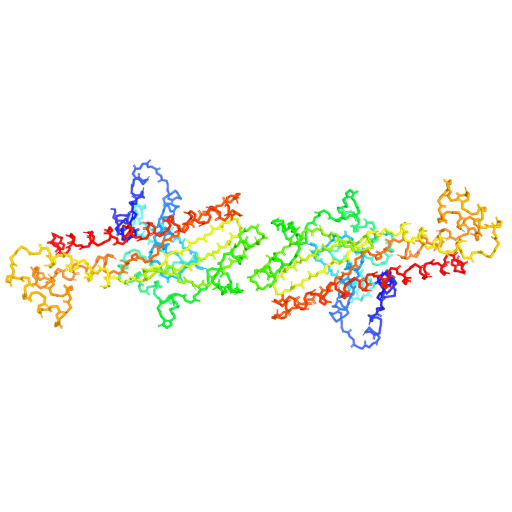500 -57.64000 1.000 51.16000 205 THR B N 1
ATOM 3472 C CA . THR B 1 219 ? 56.04300 14.09100 -57.49500 1.000 52.60000 205 THR B CA 1
ATOM 3473 C C . THR B 1 219 ? 54.99300 15.17900 -57.68300 1.000 45.22000 205 THR B C 1
ATOM 3474 O O . THR B 1 219 ? 54.94500 16.15000 -56.92100 1.000 46.04000 205 THR B O 1
ATOM 3478 N N . PHE B 1 220 ? 54.12600 15.01900 -58.68400 1.000 50.01000 206 PHE B N 1
ATOM 3479 C CA . PHE B 1 220 ? 53.07500 16.00100 -58.93000 1.000 49.67000 206 PHE B CA 1
ATOM 3480 C C . PHE B 1 220 ? 51.98100 15.91500 -57.86900 1.000 50.42000 206 PHE B C 1
ATOM 3481 O O . PHE B 1 220 ? 51.31800 16.91200 -57.56800 1.000 47.67000 206 PHE B O 1
ATOM 3489 N N . GLN B 1 221 ? 51.78100 14.72700 -57.29300 1.000 50.25000 207 GLN B N 1
ATOM 3490 C CA . GLN B 1 221 ? 50.81700 14.56100 -56.20700 1.000 51.40000 207 GLN B CA 1
ATOM 3491 C C . GLN B 1 221 ? 51.31400 15.20800 -54.92100 1.000 51.72000 207 GLN B C 1
ATOM 3492 O O . GLN B 1 221 ? 50.53300 15.81500 -54.17800 1.000 52.13000 207 GLN B O 1
ATOM 3498 N N . ARG B 1 222 ? 52.61200 15.11400 -54.66400 1.000 48.10000 208 ARG B N 1
ATOM 3499 C CA . ARG B 1 222 ? 53.25400 15.71600 -53.47200 1.000 48.91000 208 ARG B CA 1
ATOM 3500 C C . ARG B 1 222 ? 53.15300 17.23500 -53.57000 1.000 53.47000 208 ARG B C 1
ATOM 3501 O O . ARG B 1 222 ? 52.96700 17.87900 -52.53900 1.000 51.28000 208 ARG B O 1
ATOM 3509 N N . GLU B 1 223 ? 53.32000 17.76500 -54.78000 1.000 49.46000 209 GLU B N 1
ATOM 3510 C CA . GLU B 1 223 ? 53.25300 19.23300 -54.97500 1.000 49.44000 209 GLU B CA 1
ATOM 3511 C C . GLU B 1 223 ? 51.85500 19.77800 -54.66900 1.000 48.81000 209 GLU B C 1
ATOM 3512 O O . GLU B 1 223 ? 51.76000 20.79100 -53.96100 1.000 49.14000 209 GLU B O 1
ATOM 3518 N N . LEU B 1 224 ? 50.81300 19.08500 -55.12300 1.000 49.35000 210 LEU B N 1
ATOM 3519 C CA . LEU B 1 224 ? 49.42000 19.54200 -54.89700 1.000 45.65000 210 LEU B CA 1
ATOM 3520 C C . LEU B 1 224 ? 49.04600 19.49500 -53.42600 1.000 47.84000 210 LEU B C 1
ATOM 3521 O O . LEU B 1 224 ? 48.40400 20.40800 -53.01700 1.000 48.21000 210 LEU B O 1
ATOM 3526 N N . MET B 1 225 ? 49.47800 18.48800 -52.67200 1.000 47.54000 211 MET B N 1
ATOM 3527 C CA . MET B 1 225 ? 49.02400 18.36700 -51.29100 1.000 48.19000 211 MET B CA 1
ATOM 3528 C C . MET B 1 225 ? 49.79300 19.30300 -50.36600 1.000 53.08000 211 MET B C 1
ATOM 3529 O O . MET B 1 225 ? 49.30600 19.64600 -49.28400 1.000 56.44000 211 MET B O 1
ATOM 3534 N N . GLU B 1 226 ? 50.99900 19.68800 -50.79700 1.000 49.27000 212 GLU B N 1
ATOM 3535 C CA . GLU B 1 226 ? 51.85100 20.62600 -50.02000 1.000 52.33000 212 GLU B CA 1
ATOM 3536 C C . GLU B 1 226 ? 51.23800 22.02400 -50.14100 1.000 52.32000 212 GLU B C 1
ATOM 3537 O O . GLU B 1 226 ? 51.40900 22.83500 -49.20900 1.000 57.41000 212 GLU B O 1
ATOM 3543 N N . ARG B 1 227 ? 50.55000 22.27700 -51.25900 1.000 46.98000 213 ARG B N 1
ATOM 3544 C CA . ARG B 1 227 ? 49.87900 23.58000 -51.50800 1.000 50.57000 213 ARG B CA 1
ATOM 3545 C C . ARG B 1 227 ? 48.50800 23.55700 -50.82200 1.000 51.78000 213 ARG B C 1
ATOM 3546 O O . ARG B 1 227 ? 48.04800 24.63000 -50.38500 1.000 55.88000 213 ARG B O 1
ATOM 3554 N N . SER B 1 228 ? 47.89100 22.37300 -50.73700 1.000 50.57000 214 SER B N 1
ATOM 3555 C CA . SER B 1 228 ? 46.59400 22.23700 -50.08900 1.000 50.95000 214 SER B CA 1
ATOM 3556 C C . SER B 1 228 ? 46.67600 22.60500 -48.61600 1.000 53.47000 214 SER B C 1
ATOM 3557 O O . SER B 1 228 ? 45.66600 22.95000 -47.99600 1.000 52.42000 214 SER B O 1
ATOM 3560 N N . ASN B 1 229 ? 47.87200 22.52000 -48.03300 1.000 52.34000 215 ASN B N 1
ATOM 3561 C CA . ASN B 1 229 ? 48.04500 22.92200 -46.64400 1.000 49.44000 215 ASN B CA 1
ATOM 3562 C C . ASN B 1 229 ? 47.99800 24.43500 -46.49700 1.000 50.23000 215 ASN B C 1
ATOM 3563 O O . ASN B 1 229 ? 47.72700 24.94500 -45.40500 1.000 54.12000 215 ASN B O 1
ATOM 3568 N N . GLN B 1 230 ? 48.25100 25.16600 -47.58000 1.000 41.91000 216 GLN B N 1
ATOM 3569 C CA . GLN B 1 230 ? 48.24100 26.62100 -47.57300 1.000 52.64000 216 GLN B CA 1
ATOM 3570 C C . GLN B 1 230 ? 46.95400 27.20700 -48.13900 1.000 62.07000 216 GLN B C 1
ATOM 3571 O O . GLN B 1 230 ? 46.41800 28.17000 -47.58600 1.000 64.40000 216 GLN B O 1
ATOM 3573 N N . VAL B 1 231 ? 46.53800 26.69500 -49.30500 1.000 54.97000 217 VAL B N 1
ATOM 3574 C CA . VAL B 1 231 ? 45.32600 27.22300 -49.99000 1.000 58.22000 217 VAL B CA 1
ATOM 3575 C C . VAL B 1 231 ? 44.15300 26.23800 -49.89900 1.000 60.60000 217 VAL B C 1
ATOM 3576 O O . VAL B 1 231 ? 43.03000 26.63700 -50.17700 1.000 58.53000 217 VAL B O 1
ATOM 3578 N N . GLY B 1 232 ? 44.37200 25.03400 -49.40700 1.000 57.02000 218 GLY B N 1
ATOM 3579 C CA . GLY B 1 232 ? 43.28000 24.04300 -49.35200 1.000 45.66000 218 GLY B CA 1
ATOM 3580 C C . GLY B 1 232 ? 43.32100 23.10400 -50.54700 1.000 50.89000 218 GLY B C 1
ATOM 3581 O O . GLY B 1 232 ? 43.99300 23.43600 -51.54700 1.000 49.10000 218 GLY B O 1
ATOM 3582 N N . MET B 1 233 ? 42.64700 21.95800 -50.42500 1.000 45.47000 219 MET B N 1
ATOM 3583 C CA . MET B 1 233 ? 42.64600 20.89600 -51.46600 1.000 34.62000 219 MET B CA 1
ATOM 3584 C C . MET B 1 233 ? 42.00600 21.36800 -52.77600 1.000 43.12000 219 MET B C 1
ATOM 3585 O O . MET B 1 233 ? 42.59300 21.10500 -53.84400 1.000 48.43000 219 MET B O 1
ATOM 3590 N N . LEU B 1 234 ? 40.84400 22.02200 -52.70500 1.000 48.20000 220 LEU B N 1
ATOM 3591 C CA . LEU B 1 234 ? 40.16600 22.47700 -53.94700 1.000 44.19000 220 LEU B CA 1
ATOM 3592 C C . LEU B 1 234 ? 40.98600 23.57000 -54.64100 1.000 44.52000 220 LEU B C 1
ATOM 3593 O O . LEU B 1 234 ? 41.11000 23.51500 -55.87800 1.000 43.65000 220 LEU B O 1
ATOM 3598 N N . GLY B 1 235 ? 41.53700 24.50800 -53.86200 1.000 47.99000 221 GLY B N 1
ATOM 3599 C CA . GLY B 1 235 ? 42.33200 25.62400 -54.41400 1.000 49.79000 221 GLY B CA 1
ATOM 3600 C C . GLY B 1 235 ? 43.58100 25.12900 -55.12100 1.000 53.91000 221 GLY B C 1
ATOM 3601 O O . GLY B 1 235 ? 43.88600 25.64300 -56.21600 1.000 57.11000 221 GLY B O 1
ATOM 3602 N N . ALA B 1 236 ? 44.24700 24.13700 -54.52400 1.000 45.16000 222 ALA B N 1
ATOM 3603 C CA . ALA B 1 236 ? 45.46300 23.53000 -55.05100 1.000 44.34000 222 ALA B CA 1
ATOM 3604 C C . ALA B 1 236 ? 45.18700 22.83200 -56.37100 1.000 47.80000 222 ALA B C 1
ATOM 3605 O O . ALA B 1 236 ? 46.02400 22.83400 -57.28000 1.000 47.02000 222 ALA B O 1
ATOM 3607 N N . LEU B 1 237 ? 44.00200 22.24000 -56.49800 1.000 50.01000 223 LEU B N 1
ATOM 3608 C CA . LEU B 1 237 ? 43.65200 21.55100 -57.73000 1.000 50.09000 223 LEU B CA 1
ATOM 3609 C C . LEU B 1 237 ? 43.29300 22.55000 -58.82000 1.000 53.73000 223 LEU B C 1
ATOM 3610 O O . LEU B 1 237 ? 43.61500 22.34500 -59.99500 1.000 55.87000 223 LEU B O 1
ATOM 3615 N N . LEU B 1 238 ? 42.61800 23.63900 -58.44800 1.000 50.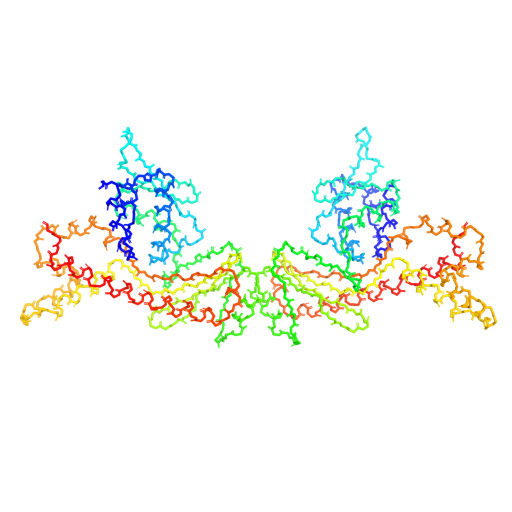22000 224 LEU B N 1
ATOM 3616 C CA . LEU B 1 238 ? 42.26100 24.64800 -59.43900 1.000 56.99000 224 LEU B CA 1
ATOM 3617 C C . LEU B 1 238 ? 43.45900 25.50300 -59.82100 1.000 56.39000 224 LEU B C 1
ATOM 3618 O O . LEU B 1 238 ? 43.45300 26.14200 -60.87800 1.000 65.30000 224 LEU B O 1
ATOM 3623 N N . GLY B 1 239 ? 44.49100 25.53200 -58.97900 1.000 52.81000 225 GLY B N 1
ATOM 3624 C CA . GLY B 1 239 ? 45.73000 26.18100 -59.35700 1.000 54.46000 225 GLY B CA 1
ATOM 3625 C C . GLY B 1 239 ? 46.53500 25.40200 -60.37300 1.000 55.57000 225 GLY B C 1
ATOM 3626 O O . GLY B 1 239 ? 47.40500 25.97600 -61.03200 1.000 66.60000 225 GLY B O 1
ATOM 3627 N N . ALA B 1 240 ? 46.26500 24.10600 -60.51600 1.000 53.76000 226 ALA B N 1
ATOM 3628 C CA . ALA B 1 240 ? 46.96500 23.25200 -61.46300 1.000 56.83000 226 ALA B CA 1
ATOM 3629 C C . ALA B 1 240 ? 46.13800 22.95100 -62.70200 1.000 60.11000 226 ALA B C 1
ATOM 3630 O O . ALA B 1 240 ? 46.47000 22.03000 -63.45300 1.000 61.64000 226 ALA B O 1
ATOM 3632 N N . ARG B 1 241 ? 45.07000 23.70400 -62.92900 1.000 64.03000 227 ARG B N 1
ATOM 3633 C CA . ARG B 1 241 ? 44.25500 23.60600 -64.11900 1.000 67.46000 227 ARG B CA 1
ATOM 3634 C C . ARG B 1 241 ? 44.36300 24.93000 -64.87200 1.000 68.19000 227 ARG B C 1
ATOM 3635 O O . ARG B 1 241 ? 45.21100 25.77500 -64.54600 1.000 62.10000 227 ARG B O 1
ATOM 3639 N N . HIS B 1 242 ? 43.39200 25.12700 -65.76500 1.000 71.30000 228 HIS B N 1
ATOM 3640 C CA . HIS B 1 242 ? 43.31700 26.36900 -66.57400 1.000 69.04000 228 HIS B CA 1
ATOM 3641 C C . HIS B 1 242 ? 42.95100 27.51500 -65.65200 1.000 63.51000 228 HIS B C 1
ATOM 3642 O O . HIS B 1 242 ? 42.45400 27.28800 -64.58700 1.000 65.93000 228 HIS B O 1
ATOM 3649 N N . SER B 1 243 ? 43.21000 28.71200 -66.10200 1.000 62.26000 229 SER B N 1
ATOM 3650 C CA . SER B 1 243 ? 43.09200 29.84900 -65.19600 1.000 67.03000 229 SER B CA 1
ATOM 3651 C C . SER B 1 243 ? 41.64200 30.25400 -64.94600 1.000 67.28000 229 SER B C 1
ATOM 3652 O O . SER B 1 243 ? 41.35600 30.95100 -63.96600 1.000 61.64000 229 SER B O 1
ATOM 3655 N N . GLY B 1 244 ? 40.71900 29.83200 -65.80300 1.000 58.25000 230 GLY B N 1
ATOM 3656 C CA . GLY B 1 244 ? 39.32900 30.20000 -65.61800 1.000 66.76000 230 GLY B CA 1
ATOM 3657 C C . GLY B 1 244 ? 38.47900 29.10500 -65.01000 1.000 65.13000 230 GLY B C 1
ATOM 3658 O O . GLY B 1 244 ? 37.26500 29.06900 -65.21900 1.000 63.84000 230 GLY B O 1
ATOM 3659 N N . ALA B 1 245 ? 39.10400 28.20800 -64.24600 1.000 63.19000 231 ALA B N 1
ATOM 3660 C CA . ALA B 1 245 ? 38.37300 27.06000 -63.72200 1.000 66.68000 231 ALA B CA 1
ATOM 3661 C C . ALA B 1 245 ? 37.57700 27.42300 -62.47600 1.000 59.78000 231 ALA B C 1
ATOM 3662 O O . ALA B 1 245 ? 36.52200 26.83500 -62.21700 1.000 60.50000 231 ALA B O 1
ATOM 3664 N N . GLY B 1 246 ? 38.06400 28.38500 -61.69200 1.000 55.69000 232 GLY B N 1
ATOM 3665 C CA . GLY B 1 246 ? 37.39300 28.71800 -60.44600 1.000 50.34000 232 GLY B CA 1
ATOM 3666 C C . GLY B 1 246 ? 36.09500 29.46800 -60.66300 1.000 59.33000 232 GLY B C 1
ATOM 3667 O O . GLY B 1 246 ? 35.09700 29.21800 -59.98600 1.000 54.93000 232 GLY B O 1
ATOM 3668 N N . ASP B 1 247 ? 36.09200 30.40000 -61.61800 1.000 62.14000 233 ASP B N 1
ATOM 3669 C CA . ASP B 1 247 ? 34.87800 31.15400 -61.90800 1.000 54.25000 233 ASP B CA 1
ATOM 3670 C C . ASP B 1 247 ? 33.87600 30.30500 -62.67700 1.000 59.67000 233 ASP B C 1
ATOM 3671 O O . ASP B 1 247 ? 32.66700 30.55100 -62.61800 1.000 59.84000 233 ASP B O 1
ATOM 3673 N N . ALA B 1 248 ? 34.36100 29.30400 -63.41200 1.000 59.34000 234 ALA B N 1
ATOM 3674 C CA . ALA B 1 248 ? 33.45500 28.38600 -64.09200 1.000 60.94000 234 ALA B CA 1
ATOM 3675 C C . ALA B 1 248 ? 32.85000 27.39200 -63.11200 1.000 61.73000 234 ALA B C 1
ATOM 3676 O O . ALA B 1 248 ? 31.75900 26.86300 -63.34800 1.000 61.19000 234 ALA B O 1
ATOM 3678 N N . LEU B 1 249 ? 33.55500 27.11900 -62.01200 1.000 63.21000 235 LEU B N 1
ATOM 3679 C CA . LEU B 1 249 ? 32.99800 26.29000 -60.94900 1.000 59.55000 235 LEU B CA 1
ATOM 3680 C C . LEU B 1 249 ? 31.87600 27.01400 -60.22000 1.000 53.37000 235 LEU B C 1
ATOM 3681 O O . LEU B 1 249 ? 30.88000 26.39300 -59.83200 1.000 48.33000 235 LEU B O 1
ATOM 3686 N N . ASN B 1 250 ? 32.01500 28.33200 -60.05300 1.000 48.89000 236 ASN B N 1
ATOM 3687 C CA . ASN B 1 250 ? 31.03000 29.12900 -59.33300 1.000 42.36000 236 ASN B CA 1
ATOM 3688 C C . ASN B 1 250 ? 29.71300 29.23600 -60.09300 1.000 51.89000 236 ASN B C 1
ATOM 3689 O O . ASN B 1 250 ? 28.66300 29.42200 -59.47300 1.000 45.75000 236 ASN B O 1
ATOM 3694 N N . GLN B 1 251 ? 29.74100 29.11000 -61.42100 1.000 56.13000 237 GLN B N 1
ATOM 3695 C CA . GLN B 1 251 ? 28.50000 29.13300 -62.19000 1.000 55.51000 237 GLN B CA 1
ATOM 3696 C C . GLN B 1 251 ? 27.68100 27.87200 -61.96000 1.000 48.50000 237 GLN B C 1
ATOM 3697 O O . GLN B 1 251 ? 26.45600 27.88100 -62.11800 1.000 52.22000 237 GLN B O 1
ATOM 3703 N N . LEU B 1 252 ? 28.34000 26.78400 -61.58300 1.000 47.23000 238 LEU B N 1
ATOM 3704 C CA . LEU B 1 252 ? 27.66100 25.50800 -61.45100 1.000 48.86000 238 LEU B CA 1
ATOM 3705 C C . LEU B 1 252 ? 26.81400 25.48300 -60.18000 1.000 46.12000 238 LEU B C 1
ATOM 3706 O O . LEU B 1 252 ? 27.23900 25.99600 -59.13900 1.000 44.73000 238 LEU B O 1
ATOM 3711 N N . PRO B 1 253 ? 25.61900 24.88700 -60.22500 1.000 38.80000 239 PRO B N 1
ATOM 3712 C CA . PRO B 1 253 ? 24.82200 24.72900 -58.99900 1.000 35.99000 239 PRO B CA 1
ATOM 3713 C C . PRO B 1 253 ? 25.39800 23.72500 -58.02000 1.000 33.77000 239 PRO B C 1
ATOM 3714 O O . PRO B 1 253 ? 24.94300 23.67900 -56.87300 1.000 35.11000 239 PRO B O 1
ATOM 3718 N N . GLU B 1 254 ? 26.39700 22.97300 -58.45100 1.000 38.74000 240 GLU B N 1
ATOM 3719 C CA . GLU B 1 254 ? 27.10800 21.97500 -57.61700 1.000 36.02000 240 GLU B CA 1
ATOM 3720 C C . GLU B 1 254 ? 28.01100 22.66000 -56.60900 1.000 32.86000 240 GLU B C 1
ATOM 3721 O O . GLU B 1 254 ? 28.45000 22.01500 -55.73100 1.000 35.75000 240 GLU B O 1
ATOM 3727 N N . ALA B 1 255 ? 28.36000 23.90400 -56.83500 1.000 31.60000 241 ALA B N 1
ATOM 3728 C CA . ALA B 1 255 ? 29.20700 24.64000 -55.91100 1.000 31.45000 241 ALA B CA 1
ATOM 3729 C C . ALA B 1 255 ? 28.41200 25.34800 -54.82800 1.000 32.81000 241 ALA B C 1
ATOM 3730 O O . ALA B 1 255 ? 28.99500 26.08900 -54.03300 1.000 39.05000 241 ALA B O 1
ATOM 3732 N N . HIS B 1 256 ? 27.09800 25.14600 -54.78200 1.000 33.25000 242 HIS B N 1
ATOM 3733 C CA . HIS B 1 256 ? 26.24300 25.85400 -53.84800 1.000 35.11000 242 HIS B CA 1
ATOM 3734 C C . HIS B 1 256 ? 25.24300 24.95800 -53.14400 1.000 31.56000 242 HIS B C 1
ATOM 3735 O O . HIS B 1 256 ? 24.61700 25.40300 -52.18000 1.000 36.18000 242 HIS B O 1
ATOM 3742 N N . PHE B 1 257 ? 25.10300 23.71100 -53.57300 1.000 29.47000 243 PHE B N 1
ATOM 3743 C CA . PHE B 1 257 ? 24.20200 22.74200 -52.97400 1.000 28.75000 243 PHE B CA 1
ATOM 3744 C C . PHE B 1 257 ? 24.90800 21.39900 -52.90400 1.000 33.47000 243 PHE B C 1
ATOM 3745 O O . PHE B 1 257 ? 25.57300 20.99100 -53.85900 1.000 36.51000 243 PHE B O 1
ATOM 3753 N N . ALA B 1 258 ? 24.76800 20.72100 -51.76800 1.000 34.81000 244 ALA B N 1
ATOM 3754 C CA . ALA B 1 258 ? 25.33600 19.39700 -51.57300 1.000 30.77000 244 ALA B CA 1
ATOM 3755 C C . ALA B 1 258 ? 24.32300 18.51300 -50.86500 1.000 31.66000 244 ALA B C 1
ATOM 3756 O O . ALA B 1 258 ? 23.53900 18.98200 -50.04000 1.000 26.43000 244 ALA B O 1
ATOM 3758 N N . VAL B 1 259 ? 24.35300 17.22700 -51.19500 1.000 34.24000 245 VAL B N 1
ATOM 3759 C CA . VAL B 1 259 ? 23.50700 16.24700 -50.52500 1.000 24.78000 245 VAL B CA 1
ATOM 3760 C C . VAL B 1 259 ? 24.08400 15.95200 -49.14900 1.000 29.64000 245 VAL B C 1
ATOM 3761 O O . VAL B 1 259 ? 25.26000 15.59800 -49.01900 1.000 34.66000 245 VAL B O 1
ATOM 3765 N N . SER B 1 260 ? 23.25700 16.09200 -48.11900 1.000 30.03000 246 SER B N 1
ATOM 3766 C CA . SER B 1 260 ? 23.67300 15.77400 -46.76500 1.000 33.75000 246 SER B CA 1
ATOM 3767 C C . SER B 1 260 ? 22.68900 14.89900 -46.00600 1.000 33.95000 246 SER B C 1
ATOM 3768 O O . SER B 1 260 ? 23.01100 14.47300 -44.89400 1.000 34.72000 246 SER B O 1
ATOM 3771 N N . SER B 1 261 ? 21.51600 14.61200 -46.56000 1.000 30.79000 247 SER B N 1
ATOM 3772 C CA . SER B 1 261 ? 20.53000 13.80300 -45.86600 1.000 31.73000 247 SER B CA 1
ATOM 3773 C C . SER B 1 261 ? 19.78500 12.94200 -46.87500 1.000 33.00000 247 SER B C 1
ATOM 3774 O O . SER B 1 261 ? 20.02100 13.01200 -48.08000 1.000 24.48000 247 SER B O 1
ATOM 3777 N N . ALA B 1 262 ? 18.88900 12.10900 -46.35000 1.000 36.64000 248 ALA B N 1
ATOM 3778 C CA . ALA B 1 262 ? 17.98200 11.28400 -47.13500 1.000 32.64000 248 ALA B CA 1
ATOM 3779 C C . ALA B 1 262 ? 16.79300 10.93200 -46.25800 1.000 34.91000 248 ALA B C 1
ATOM 3780 O O . ALA B 1 262 ? 16.97400 10.48900 -45.12100 1.000 36.10000 248 ALA B O 1
ATOM 3782 N N . VAL B 1 263 ? 15.58400 11.14000 -46.77400 1.000 34.63000 249 VAL B N 1
ATOM 3783 C CA . VAL B 1 263 ? 14.36100 10.99500 -45.99400 1.000 32.82000 249 VAL B CA 1
ATOM 3784 C C . VAL B 1 263 ? 13.46000 9.96900 -46.66800 1.000 28.63000 249 VAL B C 1
ATOM 3785 O O . VAL B 1 263 ? 13.20000 10.06300 -47.87100 1.000 24.06000 249 VAL B O 1
ATOM 3789 N N . VAL B 1 264 ? 12.99000 8.99200 -45.89300 1.000 34.32000 250 VAL B N 1
ATOM 3790 C CA . VAL B 1 264 ? 12.03800 7.98400 -46.34600 1.000 34.56000 250 VAL B CA 1
ATOM 3791 C C . VAL B 1 264 ? 10.76200 8.14000 -45.52900 1.000 32.76000 250 VAL B C 1
ATOM 3792 O O . VAL B 1 264 ? 10.82000 8.31200 -44.30900 1.000 35.96000 250 VAL B O 1
ATOM 3796 N N . ARG B 1 265 ? 9.61100 8.09800 -46.20300 1.000 32.72000 251 ARG B N 1
ATOM 3797 C CA . ARG B 1 265 ? 8.32200 8.31500 -45.56500 1.000 30.76000 251 ARG B CA 1
ATOM 3798 C C . ARG B 1 265 ? 7.38000 7.14400 -45.81600 1.000 40.00000 251 ARG B C 1
ATOM 3799 O O . ARG B 1 265 ? 7.47900 6.44700 -46.82800 1.000 42.44000 251 ARG B O 1
ATOM 3807 N N . GLU B 1 266 ? 6.45400 6.94400 -44.87900 1.000 34.41000 252 GLU B N 1
ATOM 3808 C CA . GLU B 1 266 ? 5.42900 5.91500 -44.97800 1.000 38.04000 252 GLU B CA 1
ATOM 3809 C C . GLU B 1 266 ? 4.12700 6.43900 -44.39200 1.000 36.85000 252 GLU B C 1
ATOM 3810 O O . GLU B 1 266 ? 4.12300 7.04900 -43.32000 1.000 37.93000 252 GLU B O 1
ATOM 3816 N N . THR B 1 267 ? 3.02400 6.20000 -45.09800 1.000 37.37000 253 THR B N 1
ATOM 3817 C CA . THR B 1 267 ? 1.70100 6.61000 -44.65600 1.000 37.30000 253 THR B CA 1
ATOM 3818 C C . THR B 1 267 ? 0.84000 5.38000 -44.40100 1.000 48.91000 253 THR B C 1
ATOM 3819 O O . THR B 1 267 ? 1.22200 4.24800 -44.70300 1.000 51.40000 253 THR B O 1
ATOM 3823 N N . GLY B 1 268 ? -0.33700 5.61600 -43.83600 1.000 52.02000 254 GLY B N 1
ATOM 3824 C CA . GLY B 1 268 ? -1.25200 4.52400 -43.59500 1.000 54.02000 254 GLY B CA 1
ATOM 3825 C C . GLY B 1 268 ? -0.89400 3.71700 -42.35600 1.000 51.55000 254 GLY B C 1
ATOM 3826 O O . GLY B 1 268 ? -0.18100 4.16800 -41.46000 1.000 56.43000 254 GLY B O 1
ATOM 3827 N N . ARG B 1 269 ? -1.40700 2.48700 -42.32500 1.000 51.13000 255 ARG B N 1
ATOM 3828 C CA . ARG B 1 269 ? -1.23600 1.65700 -41.13800 1.000 53.21000 255 ARG B CA 1
ATOM 3829 C C . ARG B 1 269 ? 0.12800 0.98200 -41.10900 1.000 49.19000 255 ARG B C 1
ATOM 3830 O O . ARG B 1 269 ? 0.55000 0.49000 -40.05800 1.000 51.36000 255 ARG B O 1
ATOM 3838 N N . GLU B 1 270 ? 0.83700 0.95500 -42.23800 1.000 49.18000 256 GLU B N 1
ATOM 3839 C CA . GLU B 1 270 ? 2.20700 0.46100 -42.21700 1.000 48.44000 256 GLU B CA 1
ATOM 3840 C C . GLU B 1 270 ? 3.19000 1.48800 -41.67300 1.000 47.92000 256 GLU B C 1
ATOM 3841 O O . GLU B 1 270 ? 4.35600 1.14800 -41.45200 1.000 42.38000 256 GLU B O 1
ATOM 3847 N N . GLY B 1 271 ? 2.74500 2.72200 -41.43800 1.000 45.80000 257 GLY B N 1
ATOM 3848 C CA . GLY B 1 271 ? 3.50800 3.67200 -40.65500 1.000 33.75000 257 GLY B CA 1
ATOM 3849 C C . GLY B 1 271 ? 3.45300 3.43000 -39.16400 1.000 34.54000 257 GLY B C 1
ATOM 3850 O O . GLY B 1 271 ? 4.09600 4.16700 -38.41100 1.000 34.31000 257 GLY B O 1
ATOM 3851 N N . ARG B 1 272 ? 2.69200 2.43000 -38.72200 1.000 43.05000 258 ARG B N 1
ATOM 3852 C CA . ARG B 1 272 ? 2.68300 1.99800 -37.33400 1.000 40.83000 258 ARG B CA 1
ATOM 3853 C C . ARG B 1 272 ? 3.28800 0.61400 -37.15400 1.000 41.12000 258 ARG B C 1
ATOM 3854 O O . ARG B 1 272 ? 3.05400 -0.02700 -36.12700 1.000 40.85000 258 ARG B O 1
ATOM 3862 N N . GLU B 1 273 ? 4.06600 0.14600 -38.12300 1.000 46.91000 259 GLU B N 1
ATOM 3863 C CA . GLU B 1 273 ? 4.79100 -1.11100 -38.02000 1.000 40.95000 259 GLU B CA 1
ATOM 3864 C C . GLU B 1 273 ? 6.27000 -0.81900 -37.80700 1.000 37.92000 259 GLU B C 1
ATOM 3865 O O . GLU B 1 273 ? 6.82900 0.07600 -38.44600 1.000 39.60000 259 GLU B O 1
ATOM 3871 N N . VAL B 1 274 ? 6.89900 -1.57600 -36.90800 1.000 44.81000 260 VAL B N 1
ATOM 3872 C CA . VAL B 1 274 ? 8.30900 -1.36000 -36.60500 1.000 38.06000 260 VAL B CA 1
ATOM 3873 C C . VAL B 1 274 ? 9.18700 -1.95800 -37.70000 1.000 41.60000 260 VAL B C 1
ATOM 3874 O O . VAL B 1 274 ? 10.24000 -1.40500 -38.04100 1.000 48.56000 260 VAL B O 1
ATOM 3878 N N . ASP B 1 275 ? 8.75300 -3.07900 -38.28600 1.000 45.23000 261 ASP B N 1
ATOM 3879 C CA . ASP B 1 275 ? 9.53000 -3.72900 -39.33900 1.000 50.30000 261 ASP B CA 1
ATOM 3880 C C . ASP B 1 275 ? 9.58300 -2.88100 -40.60300 1.000 48.68000 261 ASP B C 1
ATOM 3881 O O . ASP B 1 275 ? 10.55100 -2.96200 -41.36700 1.000 55.25000 261 ASP B O 1
ATOM 3886 N N . ARG B 1 276 ? 8.54900 -2.07400 -40.84600 1.000 44.58000 262 ARG B N 1
ATOM 3887 C CA . ARG B 1 276 ? 8.61200 -1.11400 -41.93900 1.000 43.32000 262 ARG B CA 1
ATOM 3888 C C . ARG B 1 276 ? 9.64300 -0.03400 -41.64800 1.000 47.48000 262 ARG B C 1
ATOM 3889 O O . ARG B 1 276 ? 10.39700 0.36600 -42.54100 1.000 47.91000 262 ARG B O 1
ATOM 3897 N N . TRP B 1 277 ? 9.71100 0.41800 -40.39000 1.000 43.41000 263 TRP B N 1
ATOM 3898 C CA . TRP B 1 277 ? 10.63700 1.47800 -40.00200 1.000 37.24000 263 TRP B CA 1
ATOM 3899 C C . TRP B 1 277 ? 12.08900 1.03600 -40.12600 1.000 37.41000 263 TRP B C 1
ATOM 3900 O O . TRP B 1 277 ? 12.96100 1.84600 -40.45600 1.000 41.50000 263 TRP B O 1
ATOM 3911 N N . LYS B 1 278 ? 12.37000 -0.23400 -39.83000 1.000 46.54000 264 LYS B N 1
ATOM 3912 C CA . LYS B 1 278 ? 13.72900 -0.74700 -39.97300 1.000 49.13000 264 LYS B CA 1
ATOM 3913 C C . LYS B 1 278 ? 14.14800 -0.77300 -41.43500 1.000 45.79000 264 LYS B C 1
ATOM 3914 O O . LYS B 1 278 ? 15.31400 -0.53000 -41.75900 1.000 38.74000 264 LYS B O 1
ATOM 3920 N N . ALA B 1 279 ? 13.20000 -1.05100 -42.32900 1.000 40.94000 265 ALA B N 1
ATOM 3921 C CA . ALA B 1 279 ? 13.47700 -0.96300 -43.75500 1.000 49.39000 265 ALA B CA 1
ATOM 3922 C C . ALA B 1 279 ? 13.61600 0.48500 -44.20200 1.000 46.68000 265 ALA B C 1
ATOM 3923 O O . ALA B 1 279 ? 14.29100 0.77000 -45.19500 1.000 48.44000 265 ALA B O 1
ATOM 3925 N N . MET B 1 280 ? 12.98700 1.41200 -43.47700 1.000 44.56000 266 MET B N 1
ATOM 3926 C CA . MET B 1 280 ? 13.00200 2.81500 -43.87700 1.000 38.17000 266 MET B CA 1
ATOM 3927 C C . MET B 1 280 ? 14.36400 3.45900 -43.64000 1.000 37.07000 266 MET B C 1
ATOM 3928 O O . MET B 1 280 ? 14.90300 4.12000 -44.53300 1.000 40.14000 266 MET B O 1
ATOM 3933 N N . GLN B 1 281 ? 14.95100 3.28100 -42.45100 1.000 34.74000 267 GLN B N 1
ATOM 3934 C CA . GLN B 1 281 ? 16.24100 3.92800 -42.22500 1.000 37.40000 267 GLN B CA 1
ATOM 3935 C C . GLN B 1 281 ? 17.37100 3.13400 -42.85900 1.000 42.54000 267 GLN B C 1
ATOM 3936 O O . GLN B 1 281 ? 18.48000 3.64900 -43.02200 1.000 43.63000 267 GLN B O 1
ATOM 3942 N N . ARG B 1 282 ? 17.11900 1.86700 -43.19500 1.000 43.47000 268 ARG B N 1
ATOM 3943 C CA . ARG B 1 282 ? 18.04500 1.14100 -44.05300 1.000 39.50000 268 ARG B CA 1
ATOM 3944 C C . ARG B 1 282 ? 18.04700 1.74400 -45.45000 1.000 43.53000 268 ARG B C 1
ATOM 3945 O O . ARG B 1 282 ? 19.11100 1.95100 -46.04200 1.000 39.35000 268 ARG B O 1
ATOM 3953 N N . GLU B 1 283 ? 16.85500 2.02400 -45.98200 1.000 42.88000 269 GLU B N 1
ATOM 3954 C CA . GLU B 1 283 ? 16.72300 2.63600 -47.29800 1.000 37.77000 269 GLU B CA 1
ATOM 3955 C C . GLU B 1 283 ? 17.31600 4.03800 -47.31700 1.000 40.71000 269 GLU B C 1
ATOM 3956 O O . GLU B 1 283 ? 17.93500 4.44400 -48.30400 1.000 41.11000 269 GLU B O 1
ATOM 3962 N N . ALA B 1 284 ? 17.16100 4.78000 -46.21900 1.000 41.59000 270 ALA B N 1
ATOM 3963 C CA . ALA B 1 284 ? 17.66200 6.14700 -46.17300 1.000 38.66000 270 ALA B CA 1
ATOM 3964 C C . ALA B 1 284 ? 19.17600 6.18100 -46.02000 1.000 39.06000 270 ALA B C 1
ATOM 3965 O O . ALA B 1 284 ? 19.83400 7.08600 -46.53900 1.000 39.99000 270 ALA B O 1
ATOM 3967 N N . THR B 1 285 ? 19.74600 5.20800 -45.30600 1.000 39.86000 271 THR B N 1
ATOM 3968 C CA . THR B 1 285 ? 21.19900 5.13600 -45.18500 1.000 37.50000 271 THR B CA 1
ATOM 3969 C C . THR B 1 285 ? 21.83700 4.75000 -46.51400 1.000 38.06000 271 THR B C 1
ATOM 3970 O O . THR B 1 285 ? 22.85800 5.32200 -46.91100 1.000 41.04000 271 THR B O 1
ATOM 3974 N N . GLU B 1 286 ? 21.22500 3.80500 -47.23100 1.000 38.42000 272 GLU B N 1
ATOM 3975 C CA . GLU B 1 286 ? 21.75600 3.38700 -48.52400 1.000 39.83000 272 GLU B CA 1
ATOM 3976 C C . GLU B 1 286 ? 21.58900 4.47600 -49.57400 1.000 39.48000 272 GLU B C 1
ATOM 3977 O O . GLU B 1 286 ? 22.43200 4.61200 -50.46500 1.000 43.00000 272 GLU B O 1
ATOM 3983 N N . THR B 1 287 ? 20.51100 5.25500 -49.49000 1.000 35.76000 273 THR B N 1
ATOM 3984 C CA . THR B 1 287 ? 20.32500 6.36000 -50.42400 1.000 35.80000 273 THR B CA 1
ATOM 3985 C C . THR B 1 287 ? 21.32500 7.47700 -50.15500 1.000 37.60000 273 THR B C 1
ATOM 3986 O O . THR B 1 287 ? 21.90100 8.03700 -51.09300 1.000 39.16000 273 THR B O 1
ATOM 3990 N N . LEU B 1 288 ? 21.57300 7.78200 -48.87700 1.000 32.56000 274 LEU B N 1
ATOM 3991 C CA . LEU B 1 288 ? 22.54000 8.81400 -48.51500 1.000 36.30000 274 LEU B CA 1
ATOM 3992 C C . LEU B 1 288 ? 23.95400 8.43700 -48.93800 1.000 43.29000 274 LEU B C 1
ATOM 3993 O O . LEU B 1 288 ? 24.70800 9.28000 -49.43700 1.000 40.29000 274 LEU B O 1
ATOM 3998 N N . ASP B 1 289 ? 24.32100 7.16800 -48.77400 1.000 44.38000 275 ASP B N 1
ATOM 3999 C CA . ASP B 1 289 ? 25.66500 6.73400 -49.13000 1.000 40.69000 275 ASP B CA 1
ATOM 4000 C C . ASP B 1 289 ? 25.83900 6.66500 -50.64200 1.000 40.79000 275 ASP B C 1
ATOM 4001 O O . ASP B 1 289 ? 26.91900 6.95400 -51.16600 1.000 47.95000 275 ASP B O 1
ATOM 4006 N N . GLU B 1 290 ? 24.78000 6.29200 -51.36400 1.000 37.68000 276 GLU B N 1
ATOM 4007 C CA . GLU B 1 290 ? 24.87800 6.18500 -52.81500 1.000 35.30000 276 GLU B CA 1
ATOM 4008 C C . GLU B 1 290 ? 24.92300 7.55600 -53.47300 1.000 43.07000 276 GLU B C 1
ATOM 4009 O O . GLU B 1 290 ? 25.60200 7.74200 -54.48800 1.000 45.73000 276 GLU B O 1
ATOM 4011 N N . LEU B 1 291 ? 24.20100 8.52800 -52.91500 1.000 45.86000 277 LEU B N 1
ATOM 4012 C CA . LEU B 1 291 ? 24.21300 9.87100 -53.48200 1.000 39.03000 277 LEU B CA 1
ATOM 4013 C C . LEU B 1 291 ? 25.52300 10.58600 -53.19500 1.000 44.65000 277 LEU B C 1
ATOM 4014 O O . LEU B 1 291 ? 26.03800 11.31000 -54.05000 1.000 53.41000 277 LEU B O 1
ATOM 4019 N N . GLN B 1 292 ? 26.07700 10.40000 -51.99600 1.000 39.99000 278 GLN B N 1
ATOM 4020 C CA . GLN B 1 292 ? 27.28800 11.12700 -51.62900 1.000 41.21000 278 GLN B CA 1
ATOM 4021 C C . GLN B 1 292 ? 28.52200 10.55800 -52.31500 1.000 41.08000 278 GLN B C 1
ATOM 4022 O O . GLN B 1 292 ? 29.53000 11.25500 -52.45500 1.000 40.97000 278 GLN B O 1
ATOM 4028 N N . LYS B 1 293 ? 28.47200 9.29600 -52.74300 1.000 41.12000 279 LYS B N 1
ATOM 4029 C CA . LYS B 1 293 ? 29.58400 8.76400 -53.52100 1.000 43.09000 279 LYS B CA 1
ATOM 4030 C C . LYS B 1 293 ? 29.41700 9.06100 -55.00400 1.000 47.58000 279 LYS B C 1
ATOM 4031 O O . LYS B 1 293 ? 30.40900 9.19000 -55.72900 1.000 48.31000 279 LYS B O 1
ATOM 4037 N N . ALA B 1 294 ? 28.17500 9.17100 -55.47500 1.000 44.15000 280 ALA B N 1
ATOM 4038 C CA . ALA B 1 294 ? 27.95800 9.59000 -56.85300 1.000 42.93000 280 ALA B CA 1
ATOM 4039 C C . ALA B 1 294 ? 28.19700 11.08100 -57.02200 1.000 45.64000 280 ALA B C 1
ATOM 4040 O O . ALA B 1 294 ? 28.50400 11.53600 -58.12800 1.000 46.32000 280 ALA B O 1
ATOM 4042 N N . ALA B 1 295 ? 28.05100 11.85400 -55.94500 1.000 46.54000 281 ALA B N 1
ATOM 4043 C CA . ALA B 1 295 ? 28.34900 13.27800 -56.01900 1.000 45.28000 281 ALA B CA 1
ATOM 4044 C C . ALA B 1 295 ? 29.84800 13.52300 -55.98100 1.000 44.80000 281 ALA B C 1
ATOM 4045 O O . ALA B 1 295 ? 30.34200 14.45400 -56.61700 1.000 43.81000 281 ALA B O 1
ATOM 4047 N N . THR B 1 296 ? 30.58400 12.69800 -55.23600 1.000 48.43000 282 THR B N 1
ATOM 4048 C CA . THR B 1 296 ? 32.03400 12.83200 -55.18700 1.000 49.22000 282 THR B CA 1
ATOM 4049 C C . THR B 1 296 ? 32.66000 12.43800 -56.52200 1.000 46.27000 282 THR B C 1
ATOM 4050 O O . THR B 1 296 ? 33.63800 13.05200 -56.96200 1.000 44.07000 282 THR B O 1
ATOM 4054 N N . ARG B 1 297 ? 32.07500 11.44900 -57.20200 1.000 40.01000 283 ARG B N 1
ATOM 4055 C CA . ARG B 1 297 ? 32.59800 11.02100 -58.49600 1.000 44.48000 283 ARG B CA 1
ATOM 4056 C C . ARG B 1 297 ? 32.34400 12.05500 -59.58400 1.000 43.37000 283 ARG B C 1
ATOM 4057 O O . ARG B 1 297 ? 33.23700 12.34500 -60.38800 1.000 44.54000 283 ARG B O 1
ATOM 4065 N N . ARG B 1 298 ? 31.12900 12.60900 -59.64600 1.000 44.81000 284 ARG B N 1
ATOM 4066 C CA . ARG B 1 298 ? 30.82500 13.52200 -60.74200 1.000 48.56000 284 ARG B CA 1
ATOM 4067 C C . ARG B 1 298 ? 31.48900 14.87700 -60.52700 1.000 46.72000 284 ARG B C 1
ATOM 4068 O O . ARG B 1 298 ? 31.78600 15.58400 -61.49400 1.000 44.51000 284 ARG B O 1
ATOM 4076 N N . LEU B 1 299 ? 31.74400 15.18700 -59.26400 1.000 40.96000 285 LEU B N 1
ATOM 4077 C CA . LEU B 1 299 ? 32.46000 16.42000 -58.88800 1.000 46.38000 285 LEU B CA 1
ATOM 4078 C C . LEU B 1 299 ? 33.92700 16.29300 -59.27000 1.000 49.71000 285 LEU B C 1
ATOM 4079 O O . LEU B 1 299 ? 34.52900 17.30100 -59.51800 1.000 49.92000 285 LEU B O 1
ATOM 4084 N N . ALA B 1 300 ? 34.48200 15.09200 -59.13100 1.000 50.09000 286 ALA B N 1
ATOM 4085 C CA . ALA B 1 300 ? 35.87300 14.82500 -59.47000 1.000 48.72000 286 ALA B CA 1
ATOM 4086 C C . ALA B 1 300 ? 36.07600 14.81800 -60.97800 1.000 51.87000 286 ALA B C 1
ATOM 4087 O O . ALA B 1 300 ? 37.16200 15.14400 -61.46700 1.000 48.09000 286 ALA B O 1
ATOM 4089 N N . ALA B 1 301 ? 35.04000 14.44700 -61.73100 1.000 47.27000 287 ALA B N 1
ATOM 4090 C CA . ALA B 1 301 ? 35.12900 14.49500 -63.18500 1.000 46.22000 287 ALA B CA 1
ATOM 4091 C C . ALA B 1 301 ? 35.02500 15.92500 -63.69200 1.000 52.60000 287 ALA B C 1
ATOM 4092 O O . ALA B 1 301 ? 35.58900 16.26200 -64.73900 1.000 58.08000 287 ALA B O 1
ATOM 4094 N N . VAL B 1 302 ? 34.29500 16.77500 -62.97000 1.000 55.51000 288 VAL B N 1
ATOM 4095 C CA . VAL B 1 302 ? 34.21400 18.18900 -63.32400 1.000 52.04000 288 VAL B CA 1
ATOM 4096 C C . VAL B 1 302 ? 35.54400 18.88200 -63.05500 1.000 53.23000 288 VAL B C 1
ATOM 4097 O O . VAL B 1 302 ? 36.05900 19.62200 -63.90100 1.000 59.64000 288 VAL B O 1
ATOM 4101 N N . LEU B 1 303 ? 36.13500 18.63100 -61.88800 1.000 49.28000 289 LEU B N 1
ATOM 4102 C CA . LEU B 1 303 ? 37.37800 19.30200 -61.53300 1.000 57.82000 289 LEU B CA 1
ATOM 4103 C C . LEU B 1 303 ? 38.58100 18.78400 -62.31200 1.000 60.90000 289 LEU B C 1
ATOM 4104 O O . LEU B 1 303 ? 39.60100 19.47600 -62.36500 1.000 63.49000 289 LEU B O 1
ATOM 4109 N N . SER B 1 304 ? 38.48700 17.61000 -62.93600 1.000 57.71000 290 SER B N 1
ATOM 4110 C CA . SER B 1 304 ? 39.61300 17.07600 -63.69100 1.000 63.26000 290 SER B CA 1
ATOM 4111 C C . SER B 1 304 ? 39.57500 17.52100 -65.14500 1.000 61.62000 290 SER B C 1
ATOM 4112 O O . SER B 1 304 ? 40.46900 18.23600 -65.60500 1.000 70.29000 290 SER B O 1
ATOM 4115 N N . GLY B 1 305 ? 38.53600 17.11700 -65.86700 1.000 56.88000 291 GLY B N 1
ATOM 4116 C CA . GLY B 1 305 ? 38.46700 17.37000 -67.29100 1.000 62.71000 291 GLY B CA 1
ATOM 4117 C C . GLY B 1 305 ? 37.41400 18.35900 -67.72100 1.000 62.69000 291 GLY B C 1
ATOM 4118 O O . GLY B 1 305 ? 37.42600 18.79300 -68.87600 1.000 62.78000 291 GLY B O 1
ATOM 4119 N N . GLY B 1 306 ? 36.50000 18.72100 -66.82900 1.000 60.18000 292 GLY B N 1
ATOM 4120 C CA . GLY B 1 306 ? 35.50100 19.71900 -67.12900 1.000 69.14000 292 GLY B CA 1
ATOM 4121 C C . GLY B 1 306 ? 36.03000 21.12500 -66.92900 1.000 65.57000 292 GLY B C 1
ATOM 4122 O O . GLY B 1 306 ? 37.22300 21.40500 -67.05900 1.000 66.36000 292 GLY B O 1
ATOM 4123 N N . LEU B 1 307 ? 35.09200 22.02800 -66.62000 1.000 63.10000 293 LEU B N 1
ATOM 4124 C CA . LEU B 1 307 ? 35.33700 23.44700 -66.34100 1.000 64.96000 293 LEU B CA 1
ATOM 4125 C C . LEU B 1 307 ? 35.99600 24.17600 -67.51000 1.000 66.77000 293 LEU B C 1
ATOM 4126 O O . LEU B 1 307 ? 36.75000 25.12600 -67.30600 1.000 69.08000 293 LEU B O 1
ATOM 4131 N N . ARG B 1 308 ? 35.71000 23.75800 -68.73700 1.000 65.13000 294 ARG B N 1
ATOM 4132 C CA . ARG B 1 308 ? 36.30800 24.38900 -69.90600 1.000 67.52000 294 ARG B CA 1
ATOM 4133 C C . ARG B 1 308 ? 35.27300 25.18600 -70.69200 1.000 74.15000 294 ARG B C 1
ATOM 4134 O O . ARG B 1 308 ? 35.57000 26.26100 -71.21300 1.000 68.61000 294 ARG B O 1
#

Foldseek 3Di:
DAVVLLQLQLVLLVDRQCLVVCVVVDDDQVVSQVSSQVSVVQSCQFLQQQCLLWRWTKGFDADVHHTDKIFIDTNRHGQDISVCFLQSVLVSSNVVFDADPVGHTPDDNHPDDDAAADDPDCVVVLCCQAPHAWYKHDWDDPDPQWIKIWTHDGQKTKMKIFRDDFLLRLLLLLLVVLLVPDDDPVVSVVLVVVCVPVHSLVSLVVPDDPCLVVLVRRGNSSRTHTTMFMFMDGDDLRSDVVSVVVRVVVGVVVSVVSSVVSSVVSNCCSPPNSD/DVVLLQLLLVLLVDRQCLVVVVVPDDDQVRSFVSSQVSVVQSCQFLQQQLLLWRWTKGFDDDVNHGDWIFIDTNRHGQDISVVALQSVLVSVNVVGAADPPQHGDDFNHPDDDADEDDPDCPVVLCCQAPNAWYKYDWDADPPQWTKIWTHDGQKTKMKIFHRDFLVNLLLLLLVVQLVPDPDPVLSVQLVVCCVPVNSNVSLCVPDDVQQVVLVVRRSSSRTHGTMFMFMDGDNCSSPVVVVVVGVVVGVVSSVVSSVVSSVVSNVCSPPNSD

Sequence (549 aa):
NPLARFAELVATAGLQSDVQALADSGADDTTLEAQLTQELRLAHDRWGLGLLHLQHSARLIHTDGVPSDIALLVDGAPRAQLSDGARAIAGTYASMQAPGPEGRSEWGILPEGHRVTLRPGLGQLRVLIEDARDFETHWTPGAAQTWTRTWRQGETLAVEVHRPATPATALAKAAWKVITSIKDRTFQRELMERSNQVGMLGALLGARHSGAGDALNQLPEAHFAVSSAVVRETGREGREVDRWKAMQREATETLDELQKAATRRLAAVLSGGLRPLARFAELVATAGLQSDVQALADSGADDTTLEAQLTQELRLAHDRWGLGLLHLQHSARLIHTDGVPSDIALLVDGAPRAQLSDGARAIAGTYASMQAPGPEGRSEWGILPEGHRVTLRPGLGQLRVLIEDARDFETHWTPGAAQTWTRTWRQGETLAVEVHRPATPATALAKAAWKVITSIKDRTFQRELMERSNQVGMLGALLGARHSGAGDALNQLPEAHFAVSSAVVRETGREGREVDRWKAMQREATETLDELQKAATRRLAAVLSGGLR

Secondary structure (P-SEA, 3-state):
caaaaaaaaacccccccaaaaaaaacccaaaaaaaaaaaaaaaaaaccccccccccbbbbbbccccccbbbbbccccccccccccaaaaaaaaaaacccccccccccccccccccccccccaaaaaaaaccccbbbbccccccccccbbbbbcccccbbbbbbbbcaaaaaaaaaaaaaaacccaaaaaaaaaaaacccaaaaaaaacccaaaaaaaacccccccccbbbbbbcccccccaaaaaaaaaaaaaaaaaaaaaaaaaaaaaaccccc/caaaaaaaacccccccaaaaaaaccccaaaaaaaaaaaaaaaaaaacccccccccbbbbbbccccccbbbbbccccccccccccaaaaaaaaaaacccccccccccccccccccccccccaaaaaaaacccccccccccccccbbbbbbbbcccbbbbbbbccccaaaaaaaaaaaaaaacccaaaaaaaaaaaaaccaaaaaaaacccaaaaaaaacccccccccbbbbbbcccccccaaaaaaaaaaaaaaaaaaaaaaaaaaaaaaccccc

Organism: Deinococcus deserti (strain DSM 17065 / CIP 109153 / LMG 22923 / VCD115) (NCBI:txid546414)

InterPro domains:
  IPR001995 Peptidase A2A, retrovirus, catalytic [PS50175] (38-52)